Protein AF-0000000081805309 (afdb_homodimer)

Foldseek 3Di:
DDPVVVVVVVVLVVLLVVLVVCVVVVNFDFDDDDPLLVVLVVVLVVLLVVLVVVLVVLCCVLPVDVVLVVVQVVCVVVVHDRDDDFDPLLVQLVVLQVVLVVVPCLDLSSVLSPLSSVLSNQLRVLSSQLSVQLCVLANVVSVVCNVPLSVVLVVLVVVLVSLSSQLRSLVVQCVPDDDPVSNVVSVVSNVVSVVVNVVSSVVSVVSSVCSVVVVVVNVRSVVSSVVSVVVSVVSSVVSVVVSVVVSVVSVPDPRDPPPPPPPDPDD/DDPVVVVVVVVLVVLLVVLVVCVVVVNFDADDDDPLLVVLVVVLVVLLVVLVVVLVVLCCVLPVDVVLVVVQVVCVVVVHDRDDDFDPLLVQLVVLQVVLVVVPCLDLSSVLSPLSSVLSNQLRVLSSQLSVQLCVLANVVSVCCNVPLSVVLVVLVVVLVSLSSQLRSLVVQCVPDDDPVSNVVSVVSNVVSVVVNVVSSVVSVVSSVCSVVVVVVNVRSVVSSVVSVVVSVVSSVVSVVVSVVVSVVSVPDPRDPPPPPPPPPDD

Structure (mmCIF, N/CA/C/O backbone):
data_AF-0000000081805309-model_v1
#
loop_
_entity.id
_entity.type
_entity.pdbx_description
1 polymer Endophilin-B1
#
loop_
_atom_site.group_PDB
_atom_site.id
_atom_site.type_symbol
_atom_site.label_atom_id
_atom_site.label_alt_id
_atom_site.label_comp_id
_atom_site.label_asym_id
_atom_site.label_entity_id
_atom_site.label_seq_id
_atom_site.pdbx_PDB_ins_code
_atom_site.Cartn_x
_atom_site.Cartn_y
_atom_site.Cartn_z
_atom_site.occupancy
_atom_site.B_iso_or_equiv
_atom_site.auth_seq_id
_atom_site.auth_comp_id
_atom_site.auth_asym_id
_atom_site.auth_atom_id
_atom_site.pdbx_PDB_model_num
ATOM 1 N N . MET A 1 1 ? -33.781 27.094 36.531 1 40.66 1 MET A N 1
ATOM 2 C CA . MET A 1 1 ? -33.219 27.484 35.219 1 40.66 1 MET A CA 1
ATOM 3 C C . MET A 1 1 ? -33.656 28.906 34.844 1 40.66 1 MET A C 1
ATOM 5 O O . MET A 1 1 ? -34.844 29.203 34.781 1 40.66 1 MET A O 1
ATOM 9 N N . ASP A 1 2 ? -32.969 29.859 35.406 1 48.88 2 ASP A N 1
ATOM 10 C CA . ASP A 1 2 ? -33.375 31.25 35.594 1 48.88 2 ASP A CA 1
ATOM 11 C C . ASP A 1 2 ? -33.781 31.875 34.25 1 48.88 2 ASP A C 1
ATOM 13 O O . ASP A 1 2 ? -32.969 31.891 33.312 1 48.88 2 ASP A O 1
ATOM 17 N N . LEU A 1 3 ? -34.938 31.938 34.062 1 53.69 3 LEU A N 1
ATOM 18 C CA . LEU A 1 3 ? -35.656 32.5 32.906 1 53.69 3 LEU A CA 1
ATOM 19 C C . LEU A 1 3 ? -35 33.812 32.469 1 53.69 3 LEU A C 1
ATOM 21 O O . LEU A 1 3 ? -34.938 34.094 31.266 1 53.69 3 LEU A O 1
ATOM 25 N N . LYS A 1 4 ? -34.5 34.594 33.25 1 57.09 4 LYS A N 1
ATOM 26 C CA . LYS A 1 4 ? -33.844 35.875 32.906 1 57.09 4 LYS A CA 1
ATOM 27 C C . LYS A 1 4 ? -32.562 35.625 32.156 1 57.09 4 LYS A C 1
ATOM 29 O O . LYS A 1 4 ? -32.219 36.344 31.203 1 57.09 4 LYS A O 1
ATOM 34 N N . LYS A 1 5 ? -31.766 34.594 32.656 1 58.25 5 LYS A N 1
ATOM 35 C CA . LYS A 1 5 ? -30.5 34.25 32.031 1 58.25 5 LYS A CA 1
ATOM 36 C C . LYS A 1 5 ? -30.75 33.719 30.609 1 58.25 5 LYS A C 1
ATOM 38 O O . LYS A 1 5 ? -30 34.031 29.688 1 58.25 5 LYS A O 1
ATOM 43 N N . LEU A 1 6 ? -31.766 32.969 30.422 1 56.66 6 LEU A N 1
ATOM 44 C CA . LEU A 1 6 ? -32.156 32.438 29.125 1 56.66 6 LEU A CA 1
ATOM 45 C C . LEU A 1 6 ? -32.625 33.531 28.188 1 56.66 6 LEU A C 1
ATOM 47 O O . LEU A 1 6 ? -32.312 33.531 27 1 56.66 6 LEU A O 1
ATOM 51 N N . ALA A 1 7 ? -33.406 34.438 28.766 1 58.41 7 ALA A N 1
ATOM 52 C CA . ALA A 1 7 ? -33.906 35.594 27.984 1 58.41 7 ALA A CA 1
ATOM 53 C C . ALA A 1 7 ? -32.75 36.5 27.547 1 58.41 7 ALA A C 1
ATOM 55 O O . ALA A 1 7 ? -32.719 36.969 26.422 1 58.41 7 ALA A O 1
ATOM 56 N N . GLY A 1 8 ? -31.828 36.625 28.422 1 60.12 8 GLY A N 1
ATOM 57 C CA . GLY A 1 8 ? -30.641 37.406 28.094 1 60.12 8 GLY A CA 1
ATOM 58 C C . GLY A 1 8 ? -29.781 36.781 27 1 60.12 8 GLY A C 1
ATOM 59 O O . GLY A 1 8 ? -29.375 37.438 26.047 1 60.12 8 GLY A O 1
ATOM 60 N N . THR A 1 9 ? -29.609 35.5 27.156 1 68.62 9 THR A N 1
ATOM 61 C CA . THR A 1 9 ? -28.812 34.75 26.188 1 68.62 9 THR A CA 1
ATOM 62 C C . THR A 1 9 ? -29.516 34.719 24.828 1 68.62 9 THR A C 1
ATOM 64 O O . THR A 1 9 ? -28.875 34.875 23.797 1 68.62 9 THR A O 1
ATOM 67 N N . ALA A 1 10 ? -30.828 34.438 24.859 1 69.62 10 ALA A N 1
ATOM 68 C CA . ALA A 1 10 ? -31.625 34.406 23.641 1 69.62 10 ALA A CA 1
ATOM 69 C C . ALA A 1 10 ? -31.609 35.781 22.969 1 69.62 10 ALA A C 1
ATOM 71 O O . ALA A 1 10 ? -31.531 35.875 21.734 1 69.62 10 ALA A O 1
ATOM 72 N N . GLY A 1 11 ? -31.672 36.75 23.75 1 70.81 11 GLY A N 1
ATOM 73 C CA . GLY A 1 11 ? -31.609 38.094 23.219 1 70.81 11 GLY A CA 1
ATOM 74 C C . GLY A 1 11 ? -30.281 38.406 22.562 1 70.81 11 GLY A C 1
ATOM 75 O O . GLY A 1 11 ? -30.25 39.031 21.484 1 70.81 11 GLY A O 1
ATOM 76 N N . GLN A 1 12 ? -29.344 37.969 23.25 1 77.12 12 GLN A N 1
ATOM 77 C CA . GLN A 1 12 ? -28.016 38.188 22.703 1 77.12 12 GLN A CA 1
ATOM 78 C C . GLN A 1 12 ? -27.844 37.5 21.359 1 77.12 12 GLN A C 1
ATOM 80 O O . GLN A 1 12 ? -27.25 38.031 20.438 1 77.12 12 GLN A O 1
ATOM 85 N N . TYR A 1 13 ? -28.375 36.312 21.297 1 78.44 13 TYR A N 1
ATOM 86 C CA . TYR A 1 13 ? -28.312 35.531 20.047 1 78.44 13 TYR A CA 1
ATOM 87 C C . TYR A 1 13 ? -29.047 36.281 18.922 1 78.44 13 TYR A C 1
ATOM 89 O O . TYR A 1 13 ? -28.578 36.312 17.797 1 78.44 13 TYR A O 1
ATOM 97 N N . LEU A 1 14 ? -30.172 36.812 19.281 1 76.69 14 LEU A N 1
ATOM 98 C CA . LEU A 1 14 ? -30.953 37.531 18.281 1 76.69 14 LEU A CA 1
ATOM 99 C C . LEU A 1 14 ? -30.219 38.781 17.812 1 76.69 14 LEU A C 1
ATOM 101 O O . LEU A 1 14 ? -30.203 39.094 16.625 1 76.69 14 LEU A O 1
ATOM 105 N N . THR A 1 15 ? -29.688 39.438 18.734 1 79.94 15 THR A N 1
ATOM 106 C CA . THR A 1 15 ? -28.953 40.656 18.406 1 79.94 15 THR A CA 1
ATOM 107 C C . THR A 1 15 ? -27.781 40.344 17.484 1 79.94 15 THR A C 1
ATOM 109 O O . THR A 1 15 ? -27.516 41.062 16.531 1 79.94 15 THR A O 1
ATOM 112 N N . ARG A 1 16 ? -27.156 39.281 17.766 1 82 16 ARG A N 1
ATOM 113 C CA . ARG A 1 16 ? -26.031 38.844 16.953 1 82 16 ARG A CA 1
ATOM 114 C C . ARG A 1 16 ? -26.484 38.531 15.531 1 82 16 ARG A C 1
ATOM 116 O O . ARG A 1 16 ? -25.812 38.875 14.562 1 82 16 ARG A O 1
ATOM 123 N N . ALA A 1 17 ? -27.578 37.781 15.438 1 79.38 17 ALA A N 1
ATOM 124 C CA . ALA A 1 17 ? -28.109 37.375 14.141 1 79.38 17 ALA A CA 1
ATOM 125 C C . ALA A 1 17 ? -28.469 38.594 13.297 1 79.38 17 ALA A C 1
ATOM 127 O O . ALA A 1 17 ? -28.188 38.625 12.094 1 79.38 17 ALA A O 1
ATOM 128 N N . VAL A 1 18 ? -29.016 39.5 13.93 1 77.19 18 VAL A N 1
ATOM 129 C CA . VAL A 1 18 ? -29.406 40.719 13.242 1 77.19 18 VAL A CA 1
ATOM 130 C C . VAL A 1 18 ? -28.172 41.469 12.758 1 77.19 18 VAL A C 1
ATOM 132 O O . VAL A 1 18 ? -28.109 41.906 11.602 1 77.19 18 VAL A O 1
ATOM 135 N N . GLN A 1 19 ? -27.234 41.625 13.648 1 81.31 19 GLN A N 1
ATOM 136 C CA . GLN A 1 19 ? -26 42.312 13.289 1 81.31 19 GLN A CA 1
ATOM 137 C C . GLN A 1 19 ? -25.281 41.594 12.148 1 81.31 19 GLN A C 1
ATOM 139 O O . GLN A 1 19 ? -24.812 42.219 11.203 1 81.31 19 GLN A O 1
ATOM 144 N N . TYR A 1 20 ? -25.281 40.312 12.219 1 81.69 20 TYR A N 1
ATOM 145 C CA . TYR A 1 20 ? -24.625 39.5 11.203 1 81.69 20 TYR A CA 1
ATOM 146 C C . TYR A 1 20 ? -25.281 39.719 9.844 1 81.69 20 TYR A C 1
ATOM 148 O O . TYR A 1 20 ? -24.594 39.906 8.836 1 81.69 20 TYR A O 1
ATOM 156 N N . THR A 1 21 ? -26.516 39.656 9.844 1 75.44 21 THR A N 1
ATOM 157 C CA . THR A 1 21 ? -27.266 39.844 8.609 1 75.44 21 THR A CA 1
ATOM 158 C C . THR A 1 21 ? -27.047 41.25 8.055 1 75.44 21 THR A C 1
ATOM 160 O O . THR A 1 21 ? -26.875 41.406 6.844 1 75.44 21 THR A O 1
ATOM 163 N N . GLU A 1 22 ? -27.031 42.125 8.883 1 76.56 22 GLU A N 1
ATOM 164 C CA . GLU A 1 22 ? -26.844 43.531 8.438 1 76.56 22 GLU A CA 1
ATOM 165 C C . GLU A 1 22 ? -25.453 43.719 7.852 1 76.56 22 GLU A C 1
ATOM 167 O O . GLU A 1 22 ? -25.281 44.5 6.895 1 76.56 22 GLU A O 1
ATOM 172 N N . GLU A 1 23 ? -24.562 43.156 8.375 1 81.69 23 GLU A N 1
ATOM 173 C CA . GLU A 1 23 ? -23.219 43.219 7.824 1 81.69 23 GLU A CA 1
ATOM 174 C C . GLU A 1 23 ? -23.156 42.594 6.43 1 81.69 23 GLU A C 1
ATOM 176 O O . GLU A 1 23 ? -22.5 43.125 5.539 1 81.69 23 GLU A O 1
ATOM 181 N N . LYS A 1 24 ? -23.781 41.5 6.262 1 82.25 24 LYS A N 1
ATOM 182 C CA . LYS A 1 24 ? -23.766 40.781 4.988 1 82.25 24 LYS A CA 1
ATOM 183 C C . LYS A 1 24 ? -24.469 41.594 3.898 1 82.25 24 LYS A C 1
ATOM 185 O O . LYS A 1 24 ? -24.078 41.531 2.729 1 82.25 24 LYS A O 1
ATOM 190 N N . LEU A 1 25 ? -25.406 42.344 4.426 1 77.69 25 LEU A N 1
ATOM 191 C CA . LEU A 1 25 ? -26.172 43.156 3.504 1 77.69 25 LEU A CA 1
ATOM 192 C C . LEU A 1 25 ? -25.469 44.5 3.281 1 77.69 25 LEU A C 1
ATOM 194 O O . LEU A 1 25 ? -25.859 45.281 2.389 1 77.69 25 LEU A O 1
ATOM 198 N N . GLY A 1 26 ? -24.344 44.688 3.955 1 79.88 26 GLY A N 1
ATOM 199 C CA . GLY A 1 26 ? -23.594 45.938 3.816 1 79.88 26 GLY A CA 1
ATOM 200 C C . GLY A 1 26 ? -24.219 47.094 4.559 1 79.88 26 GLY A C 1
ATOM 201 O O . GLY A 1 26 ? -23.812 48.25 4.363 1 79.88 26 GLY A O 1
ATOM 202 N N . ASN A 1 27 ? -25.141 46.906 5.43 1 75.62 27 ASN A N 1
ATOM 203 C CA . ASN A 1 27 ? -25.891 47.969 6.09 1 75.62 27 ASN A CA 1
ATOM 204 C C . ASN A 1 27 ? -25.344 48.281 7.48 1 75.62 27 ASN A C 1
ATOM 206 O O . ASN A 1 27 ? -25.859 49.156 8.18 1 75.62 27 ASN A O 1
ATOM 210 N N . ALA A 1 28 ? -24.359 47.531 7.855 1 76.5 28 ALA A N 1
ATOM 211 C CA . ALA A 1 28 ? -23.812 47.75 9.188 1 76.5 28 ALA A CA 1
ATOM 212 C C . ALA A 1 28 ? -22.297 47.812 9.156 1 76.5 28 ALA A C 1
ATOM 214 O O . ALA A 1 28 ? -21.656 47.188 8.32 1 76.5 28 ALA A O 1
ATOM 215 N N . GLU A 1 29 ? -21.734 48.688 10.039 1 78.19 29 GLU A N 1
ATOM 216 C CA . GLU A 1 29 ? -20.281 48.812 10.164 1 78.19 29 GLU A CA 1
ATOM 217 C C . GLU A 1 29 ? -19.688 47.562 10.836 1 78.19 29 GLU A C 1
ATOM 219 O O . GLU A 1 29 ? -20.297 47 11.75 1 78.19 29 GLU A O 1
ATOM 224 N N . LYS A 1 30 ? -18.609 47.094 10.266 1 86.12 30 LYS A N 1
ATOM 225 C CA . LYS A 1 30 ? -17.938 45.906 10.797 1 86.12 30 LYS A CA 1
ATOM 226 C C . LYS A 1 30 ? -16.562 46.281 11.359 1 86.12 30 LYS A C 1
ATOM 228 O O . LYS A 1 30 ? -15.781 46.969 10.703 1 86.12 30 LYS A O 1
ATOM 233 N N . THR A 1 31 ? -16.438 45.969 12.656 1 86.38 31 THR A N 1
ATOM 234 C CA . THR A 1 31 ? -15.125 46.156 13.266 1 86.38 31 THR A CA 1
ATOM 235 C C . THR A 1 31 ? -14.094 45.25 12.594 1 86.38 31 THR A C 1
ATOM 237 O O . THR A 1 31 ? -14.32 44.031 12.438 1 86.38 31 THR A O 1
ATOM 240 N N . GLU A 1 32 ? -13.07 45.844 12.086 1 86.06 32 GLU A N 1
ATOM 241 C CA . GLU A 1 32 ? -12.031 45.094 11.406 1 86.06 32 GLU A CA 1
ATOM 242 C C . GLU A 1 32 ? -10.93 44.688 12.375 1 86.06 32 GLU A C 1
ATOM 244 O O . GLU A 1 32 ? -10.594 45.406 13.305 1 86.06 32 GLU A O 1
ATOM 249 N N . PHE A 1 33 ? -10.516 43.5 12.164 1 88.56 33 PHE A N 1
ATOM 250 C CA . PHE A 1 33 ? -9.375 43.031 12.938 1 88.56 33 PHE A CA 1
ATOM 251 C C . PHE A 1 33 ? -8.086 43.656 12.422 1 88.56 33 PHE A C 1
ATOM 253 O O . PHE A 1 33 ? -8.008 44.094 11.266 1 88.56 33 PHE A O 1
ATOM 260 N N . ASP A 1 34 ? -7.09 43.781 13.273 1 88.38 34 ASP A N 1
ATOM 261 C CA . ASP A 1 34 ? -5.816 44.344 12.859 1 88.38 34 ASP A CA 1
ATOM 262 C C . ASP A 1 34 ? -5.043 43.375 11.969 1 88.38 34 ASP A C 1
ATOM 264 O O . ASP A 1 34 ? -5.359 42.188 11.906 1 88.38 34 ASP A O 1
ATOM 268 N N . SER A 1 35 ? -4.07 43.969 11.266 1 92.44 35 SER A N 1
ATOM 269 C CA . SER A 1 35 ? -3.293 43.219 10.289 1 92.44 35 SER A CA 1
ATOM 270 C C . SER A 1 35 ? -2.49 42.094 10.945 1 92.44 35 SER A C 1
ATOM 272 O O . SER A 1 35 ? -2.312 41.031 10.367 1 92.44 35 SER A O 1
ATOM 274 N N . HIS A 1 36 ? -2.033 42.375 12.109 1 92.56 36 HIS A N 1
ATOM 275 C CA . HIS A 1 36 ? -1.266 41.375 12.844 1 92.56 36 HIS A CA 1
ATOM 276 C C . HIS A 1 36 ? -2.119 40.156 13.156 1 92.56 36 HIS A C 1
ATOM 278 O O . HIS A 1 36 ? -1.68 39.031 12.961 1 92.56 36 HIS A O 1
ATOM 284 N N . TYR A 1 37 ? -3.305 40.406 13.641 1 93.38 37 TYR A N 1
ATOM 285 C CA . TYR A 1 37 ? -4.238 39.312 13.922 1 93.38 37 TYR A CA 1
ATOM 286 C C . TYR A 1 37 ? -4.523 38.5 12.664 1 93.38 37 TYR A C 1
ATOM 288 O O . TYR A 1 37 ? -4.516 37.25 12.703 1 93.38 37 TYR A O 1
ATOM 296 N N . GLU A 1 38 ? -4.746 39.125 11.578 1 94.12 38 GLU A N 1
ATOM 297 C CA . GLU A 1 38 ? -5.035 38.469 10.312 1 94.12 38 GLU A CA 1
ATOM 298 C C . GLU A 1 38 ? -3.859 37.594 9.867 1 94.12 38 GLU A C 1
ATOM 300 O O . GLU A 1 38 ? -4.055 36.5 9.32 1 94.12 38 GLU A O 1
ATOM 305 N N . THR A 1 39 ? -2.723 38.094 10.047 1 93.88 39 THR A N 1
ATOM 306 C CA . THR A 1 39 ? -1.52 37.344 9.703 1 93.88 39 THR A CA 1
ATOM 307 C C . THR A 1 39 ? -1.411 36.094 10.555 1 93.88 39 THR A C 1
ATOM 309 O O . THR A 1 39 ? -1.087 35 10.039 1 93.88 39 THR A O 1
ATOM 312 N N . LEU A 1 40 ? -1.667 36.219 11.836 1 94.06 40 LEU A N 1
ATOM 313 C CA . LEU A 1 40 ? -1.62 35.062 12.742 1 94.06 40 LEU A CA 1
ATOM 314 C C . LEU A 1 40 ? -2.662 34.031 12.359 1 94.06 40 LEU A C 1
ATOM 316 O O . LEU A 1 40 ? -2.393 32.844 12.422 1 94.06 40 LEU A O 1
ATOM 320 N N . VAL A 1 41 ? -3.795 34.5 11.992 1 95.12 41 VAL A N 1
ATOM 321 C CA . VAL A 1 41 ? -4.875 33.594 11.578 1 95.12 41 VAL A CA 1
ATOM 322 C C . VAL A 1 41 ? -4.457 32.844 10.32 1 95.12 41 VAL A C 1
ATOM 324 O O . VAL A 1 41 ? -4.648 31.625 10.234 1 95.12 41 VAL A O 1
ATOM 327 N N . ALA A 1 42 ? -3.914 33.531 9.422 1 94.62 42 ALA A N 1
ATOM 328 C CA . ALA A 1 42 ? -3.457 32.906 8.188 1 94.62 42 ALA A CA 1
ATOM 329 C C . ALA A 1 42 ? -2.406 31.844 8.469 1 94.62 42 ALA A C 1
ATOM 331 O O . ALA A 1 42 ? -2.428 30.766 7.867 1 94.62 42 ALA A O 1
ATOM 332 N N . GLN A 1 43 ? -1.51 32.125 9.312 1 92.75 43 GLN A N 1
ATOM 333 C CA . GLN A 1 43 ? -0.471 31.188 9.695 1 92.75 43 GLN A CA 1
ATOM 334 C C . GLN A 1 43 ? -1.074 29.953 10.344 1 92.75 43 GLN A C 1
ATOM 336 O O . GLN A 1 43 ? -0.643 28.828 10.07 1 92.75 43 GLN A O 1
ATOM 341 N N . SER A 1 44 ? -1.971 30.188 11.18 1 95.25 44 SER A N 1
ATOM 342 C CA . SER A 1 44 ? -2.639 29.078 11.859 1 95.25 44 SER A CA 1
ATOM 343 C C . SER A 1 44 ? -3.396 28.203 10.867 1 95.25 44 SER A C 1
ATOM 345 O O . SER A 1 44 ? -3.344 26.969 10.953 1 95.25 44 SER A O 1
ATOM 347 N N . ASP A 1 45 ? -4.113 28.828 9.969 1 96.56 45 ASP A N 1
ATOM 348 C CA . ASP A 1 45 ? -4.855 28.094 8.953 1 96.56 45 ASP A CA 1
ATOM 349 C C . ASP A 1 45 ? -3.912 27.266 8.07 1 96.56 45 ASP A C 1
ATOM 351 O O . ASP A 1 45 ? -4.223 26.141 7.703 1 96.56 45 ASP A O 1
ATOM 355 N N . ASN A 1 46 ? -2.859 27.875 7.762 1 95.69 46 ASN A N 1
ATOM 356 C CA . ASN A 1 46 ? -1.842 27.172 6.984 1 95.69 46 ASN A CA 1
ATOM 357 C C . ASN A 1 46 ? -1.283 25.984 7.742 1 95.69 46 ASN A C 1
ATOM 359 O O . ASN A 1 46 ? -1.122 24.891 7.172 1 95.69 46 ASN A O 1
ATOM 363 N N . ALA A 1 47 ? -0.935 26.188 8.953 1 96 47 ALA A N 1
ATOM 364 C CA . ALA A 1 47 ? -0.418 25.109 9.781 1 96 47 ALA A CA 1
ATOM 365 C C . ALA A 1 47 ? -1.411 23.953 9.859 1 96 47 ALA A C 1
ATOM 367 O O . ALA A 1 47 ? -1.022 22.781 9.758 1 96 47 ALA A O 1
ATOM 368 N N . LYS A 1 48 ? -2.654 24.281 10.023 1 97.44 48 LYS A N 1
ATOM 369 C CA . LYS A 1 48 ? -3.691 23.266 10.07 1 97.44 48 LYS A CA 1
ATOM 370 C C . LYS A 1 48 ? -3.766 22.484 8.758 1 97.44 48 LYS A C 1
ATOM 372 O O . LYS A 1 48 ? -3.742 21.266 8.75 1 97.44 48 LYS A O 1
ATOM 377 N N . LEU A 1 49 ? -3.854 23.203 7.699 1 97.88 49 LEU A N 1
ATOM 378 C CA . LEU A 1 49 ? -3.988 22.609 6.371 1 97.88 49 LEU A CA 1
ATOM 379 C C . LEU A 1 49 ? -2.848 21.641 6.086 1 97.88 49 LEU A C 1
ATOM 381 O O . LEU A 1 49 ? -3.088 20.484 5.742 1 97.88 49 LEU A O 1
ATOM 385 N N . TRP A 1 50 ? -1.699 22.125 6.285 1 97.75 50 TRP A N 1
ATOM 386 C CA . TRP A 1 50 ? -0.546 21.328 5.875 1 97.75 50 TRP A CA 1
ATOM 387 C C . TRP A 1 50 ? -0.292 20.188 6.859 1 97.75 50 TRP A C 1
ATOM 389 O O . TRP A 1 50 ? 0.159 19.109 6.469 1 97.75 50 TRP A O 1
ATOM 399 N N . THR A 1 51 ? -0.579 20.422 8.148 1 98.19 51 THR A N 1
ATOM 400 C CA . THR A 1 51 ? -0.477 19.328 9.094 1 98.19 51 THR A CA 1
ATOM 401 C C . THR A 1 51 ? -1.431 18.203 8.711 1 98.19 51 THR A C 1
ATOM 403 O O . THR A 1 51 ? -1.06 17.016 8.75 1 98.19 51 THR A O 1
ATOM 406 N N . GLU A 1 52 ? -2.623 18.547 8.273 1 98.31 52 GLU A N 1
ATOM 407 C CA . GLU A 1 52 ? -3.598 17.547 7.824 1 98.31 52 GLU A CA 1
ATOM 408 C C . GLU A 1 52 ? -3.078 16.781 6.613 1 98.31 52 GLU A C 1
ATOM 410 O O . GLU A 1 52 ? -3.18 15.555 6.562 1 98.31 52 GLU A O 1
ATOM 415 N N . LYS A 1 53 ? -2.574 17.438 5.715 1 98.56 53 LYS A N 1
ATOM 416 C CA . LYS A 1 53 ? -2.072 16.828 4.488 1 98.56 53 LYS A CA 1
ATOM 417 C C . LYS A 1 53 ? -0.872 15.93 4.773 1 98.56 53 LYS A C 1
ATOM 419 O O . LYS A 1 53 ? -0.744 14.852 4.195 1 98.56 53 LYS A O 1
ATOM 424 N N . LEU A 1 54 ? 0.003 16.406 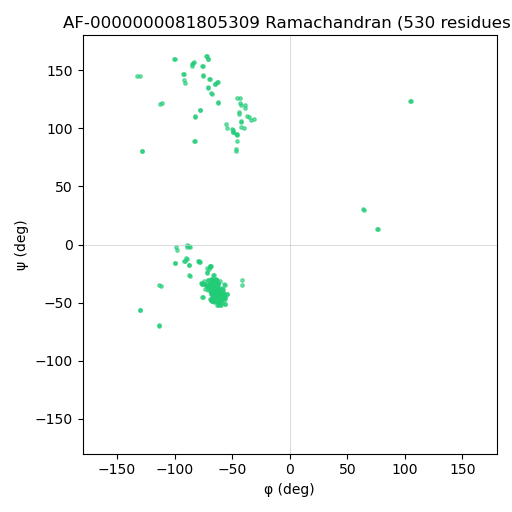5.625 1 98.69 54 LEU A N 1
ATOM 425 C CA . LEU A 1 54 ? 1.193 15.625 5.961 1 98.69 54 LEU A CA 1
ATOM 426 C C . LEU A 1 54 ? 0.817 14.328 6.672 1 98.69 54 LEU A C 1
ATOM 428 O O . LEU A 1 54 ? 1.369 13.273 6.371 1 98.69 54 LEU A O 1
ATOM 432 N N . VAL A 1 55 ? -0.105 14.445 7.594 1 98.38 55 VAL A N 1
ATOM 433 C CA . VAL A 1 55 ? -0.551 13.258 8.312 1 98.38 55 VAL A CA 1
ATOM 434 C C . VAL A 1 55 ? -1.198 12.273 7.34 1 98.38 55 VAL A C 1
ATOM 436 O O . VAL A 1 55 ? -0.887 11.078 7.355 1 98.38 55 VAL A O 1
ATOM 439 N N . ALA A 1 56 ? -2.041 12.773 6.445 1 97.69 56 ALA A N 1
ATOM 440 C CA . ALA A 1 56 ? -2.703 11.93 5.457 1 97.69 56 ALA A CA 1
ATOM 441 C C . ALA A 1 56 ? -1.69 11.305 4.5 1 97.69 56 ALA A C 1
ATOM 443 O O . ALA A 1 56 ? -1.832 10.141 4.109 1 97.69 56 ALA A O 1
ATOM 444 N N . GLY A 1 57 ? -0.755 12.055 4.105 1 98.19 57 GLY A N 1
ATOM 445 C CA . GLY A 1 57 ? 0.279 11.57 3.207 1 98.19 57 GLY A CA 1
ATOM 446 C C . GLY A 1 57 ? 1.107 10.445 3.797 1 98.19 57 GLY A C 1
ATOM 447 O O . GLY A 1 57 ? 1.337 9.422 3.141 1 98.19 57 GLY A O 1
ATOM 448 N N . VAL A 1 58 ? 1.56 10.648 5.043 1 98.5 58 VAL A N 1
ATOM 449 C CA . VAL A 1 58 ? 2.354 9.617 5.699 1 98.5 58 VAL A CA 1
ATOM 450 C C . VAL A 1 58 ? 1.505 8.367 5.906 1 98.5 58 VAL A C 1
ATOM 452 O O . VAL A 1 58 ? 1.988 7.246 5.73 1 98.5 58 VAL A O 1
ATOM 455 N N . GLN A 1 59 ? 0.284 8.586 6.234 1 97.12 59 GLN A N 1
ATOM 456 C CA . GLN A 1 59 ? -0.627 7.457 6.406 1 97.12 59 GLN A CA 1
ATOM 457 C C . GLN A 1 59 ? -0.741 6.641 5.121 1 97.12 59 GLN A C 1
ATOM 459 O O . GLN A 1 59 ? -0.724 5.41 5.16 1 97.12 59 GLN A O 1
ATOM 464 N N . ALA A 1 60 ? -0.862 7.281 3.988 1 96.88 60 ALA A N 1
ATOM 465 C CA . ALA A 1 60 ? -0.978 6.605 2.699 1 96.88 60 ALA A CA 1
ATOM 466 C C . ALA A 1 60 ? 0.289 5.82 2.375 1 96.88 60 ALA A C 1
ATOM 468 O O . ALA A 1 60 ? 0.231 4.785 1.702 1 96.88 60 ALA A O 1
ATOM 469 N N . VAL A 1 61 ? 1.4 6.328 2.865 1 97.69 61 VAL A N 1
ATOM 470 C CA . VAL A 1 61 ? 2.678 5.672 2.598 1 97.69 61 VAL A CA 1
ATOM 471 C C . VAL A 1 61 ? 2.803 4.414 3.453 1 97.69 61 VAL A C 1
ATOM 473 O O . VAL A 1 61 ? 3.164 3.348 2.949 1 97.69 61 VAL A O 1
ATOM 476 N N . VAL A 1 62 ? 2.451 4.555 4.754 1 96.56 62 VAL A N 1
ATOM 477 C CA . VAL A 1 62 ? 2.742 3.463 5.68 1 96.56 62 VAL A CA 1
ATOM 478 C C . VAL A 1 62 ? 1.599 2.451 5.66 1 96.56 62 VAL A C 1
ATOM 480 O O . VAL A 1 62 ? 1.799 1.272 5.965 1 96.56 62 VAL A O 1
ATOM 483 N N . ILE A 1 63 ? 0.415 2.869 5.34 1 95.25 63 ILE A N 1
ATOM 484 C CA . ILE A 1 63 ? -0.751 2.006 5.191 1 95.25 63 ILE A CA 1
ATOM 485 C C . ILE A 1 63 ? -1.417 2.268 3.844 1 95.25 63 ILE A C 1
ATOM 487 O O . ILE A 1 63 ? -2.465 2.914 3.775 1 95.25 63 ILE A O 1
ATOM 491 N N . PRO A 1 64 ? -0.877 1.708 2.859 1 94.56 64 PRO A N 1
ATOM 492 C CA . PRO A 1 64 ? -1.319 2.055 1.506 1 94.56 64 PRO A CA 1
ATOM 493 C C . PRO A 1 64 ? -2.707 1.51 1.182 1 94.56 64 PRO A C 1
ATOM 495 O O . PRO A 1 64 ? -3.389 2.031 0.294 1 94.56 64 PRO A O 1
ATOM 498 N N . ASN A 1 65 ? -3.172 0.483 1.799 1 93 65 ASN A N 1
ATOM 499 C CA . ASN A 1 65 ? -4.5 -0.082 1.577 1 93 65 ASN A CA 1
ATOM 500 C C . ASN A 1 65 ? -5.582 0.74 2.27 1 93 65 ASN A C 1
ATOM 502 O O . ASN A 1 65 ? -5.629 0.802 3.5 1 93 65 ASN A O 1
ATOM 506 N N . PRO A 1 66 ? -6.449 1.313 1.522 1 92.5 66 PRO A N 1
ATOM 507 C CA . PRO A 1 66 ? -7.492 2.148 2.125 1 92.5 66 PRO A CA 1
ATOM 508 C C . PRO A 1 66 ? -8.414 1.363 3.059 1 92.5 66 PRO A C 1
ATOM 510 O O . PRO A 1 66 ? -8.906 1.912 4.043 1 92.5 66 PRO A O 1
ATOM 513 N N . GLY A 1 67 ? -8.633 0.132 2.715 1 90.38 67 GLY A N 1
ATOM 514 C CA . GLY A 1 67 ? -9.43 -0.704 3.604 1 90.38 67 GLY A CA 1
ATOM 515 C C . GLY A 1 67 ? -8.82 -0.845 4.988 1 90.38 67 GLY A C 1
ATOM 516 O O . GLY A 1 67 ? -9.531 -0.768 5.992 1 90.38 67 GLY A O 1
ATOM 517 N N . ASN A 1 68 ? -7.566 -1.004 5.012 1 91.88 68 ASN A N 1
ATOM 518 C CA . ASN A 1 68 ? -6.867 -1.109 6.289 1 91.88 68 ASN A CA 1
ATOM 519 C C . ASN A 1 68 ? -6.918 0.203 7.066 1 91.88 68 ASN A C 1
ATOM 521 O O . ASN A 1 68 ? -7.012 0.197 8.297 1 91.88 68 ASN A O 1
ATOM 525 N N . ARG A 1 69 ? -6.887 1.316 6.363 1 91.5 69 ARG A N 1
ATOM 526 C CA . ARG A 1 69 ? -6.941 2.621 7.016 1 91.5 69 ARG A CA 1
ATOM 527 C C . ARG A 1 69 ? -8.289 2.844 7.688 1 91.5 69 ARG A C 1
ATOM 529 O O . ARG A 1 69 ? -8.359 3.373 8.797 1 91.5 69 ARG A O 1
ATOM 536 N N . VAL A 1 70 ? -9.305 2.428 6.969 1 90.88 70 VAL A N 1
ATOM 537 C CA . VAL A 1 70 ? -10.656 2.557 7.504 1 90.88 70 VAL A CA 1
ATOM 538 C C . VAL A 1 70 ? -10.812 1.661 8.734 1 90.88 70 VAL A C 1
ATOM 540 O O . VAL A 1 70 ? -11.375 2.082 9.75 1 90.88 70 VAL A O 1
ATOM 543 N N . GLU A 1 71 ? -10.359 0.486 8.586 1 90.62 71 GLU A N 1
ATOM 544 C CA . GLU A 1 71 ? -10.398 -0.441 9.719 1 90.62 71 GLU A CA 1
ATOM 545 C C . GLU A 1 71 ? -9.672 0.136 10.93 1 90.62 71 GLU A C 1
ATOM 547 O O . GLU A 1 71 ? -10.195 0.1 12.047 1 90.62 71 GLU A O 1
ATOM 552 N N . ASP A 1 72 ? -8.492 0.657 10.703 1 89.88 72 ASP A N 1
ATOM 553 C CA . ASP A 1 72 ? -7.703 1.248 11.781 1 89.88 72 ASP A CA 1
ATOM 554 C C . ASP A 1 72 ? -8.445 2.412 12.438 1 89.88 72 ASP A C 1
ATOM 556 O O . ASP A 1 72 ? -8.406 2.57 13.656 1 89.88 72 ASP A O 1
ATOM 560 N N . MET A 1 73 ? -9.047 3.168 11.586 1 88.12 73 MET A N 1
ATOM 561 C CA . MET A 1 73 ? -9.82 4.305 12.094 1 88.12 73 MET A CA 1
ATOM 562 C C . MET A 1 73 ? -10.953 3.836 12.992 1 88.12 73 MET A C 1
ATOM 564 O O . MET A 1 73 ? -11.211 4.441 14.031 1 88.12 73 MET A O 1
ATOM 568 N N . LEU A 1 74 ? -11.617 2.734 12.609 1 89.56 74 LEU A N 1
ATOM 569 C CA . LEU A 1 74 ? -12.703 2.168 13.398 1 89.56 74 LEU A CA 1
ATOM 570 C C . LEU A 1 74 ? -12.195 1.659 14.742 1 89.56 74 LEU A C 1
ATOM 572 O O . LEU A 1 74 ? -12.836 1.88 15.773 1 89.56 74 LEU A O 1
ATOM 576 N N . PHE A 1 75 ? -11.094 1.057 14.719 1 88.31 75 PHE A N 1
ATOM 577 C CA . PHE A 1 75 ? -10.508 0.544 15.953 1 88.31 75 PHE A CA 1
ATOM 578 C C . PHE A 1 75 ? -10.117 1.686 16.875 1 88.31 75 PHE A C 1
ATOM 580 O O . PHE A 1 75 ? -10.297 1.594 18.094 1 88.31 75 PHE A O 1
ATOM 587 N N . GLU A 1 76 ? -9.547 2.727 16.344 1 84.56 76 GLU A N 1
ATOM 588 C CA . GLU A 1 76 ? -9.172 3.898 17.125 1 84.56 76 GLU A CA 1
ATOM 589 C C . GLU A 1 76 ? -10.383 4.539 17.781 1 84.56 76 GLU A C 1
ATOM 591 O O . GLU A 1 76 ? -10.336 4.934 18.953 1 84.56 76 GLU A O 1
ATOM 596 N N . LYS A 1 77 ? -11.43 4.59 17.078 1 86.06 77 LYS A N 1
ATOM 597 C CA . LYS A 1 77 ? -12.664 5.188 17.609 1 86.06 77 LYS A CA 1
ATOM 598 C C . LYS A 1 77 ? -13.242 4.352 18.734 1 86.06 77 LYS A C 1
ATOM 600 O O . LYS A 1 77 ? -13.844 4.891 19.672 1 86.06 77 LYS A O 1
ATOM 605 N N . LEU A 1 78 ? -13 3.061 18.656 1 89.38 78 LEU A N 1
ATOM 606 C CA . LEU A 1 78 ? -13.492 2.141 19.672 1 89.38 78 LEU A CA 1
ATOM 607 C C . LEU A 1 78 ? -12.492 1.994 20.812 1 89.38 78 LEU A C 1
ATOM 609 O O . LEU A 1 78 ? -12.688 1.184 21.719 1 89.38 78 LEU A O 1
ATOM 613 N N . GLU A 1 79 ? -11.312 2.693 20.688 1 85.94 79 GLU A N 1
ATOM 614 C CA . GLU A 1 79 ? -10.242 2.674 21.688 1 85.94 79 GLU A CA 1
ATOM 615 C C . GLU A 1 79 ? -9.641 1.276 21.828 1 85.94 79 GLU A C 1
ATOM 617 O O . GLU A 1 79 ? -9.359 0.823 22.938 1 85.94 79 GLU A O 1
ATOM 622 N N . LYS A 1 80 ? -9.703 0.665 20.812 1 84.44 80 LYS A N 1
ATOM 623 C CA . LYS A 1 80 ? -9.047 -0.638 20.766 1 84.44 80 LYS A CA 1
ATOM 624 C C . LYS A 1 80 ? -7.688 -0.542 20.062 1 84.44 80 LYS A C 1
ATOM 626 O O . LYS A 1 80 ? -7.441 0.396 19.312 1 84.44 80 LYS A O 1
ATOM 631 N N . ARG A 1 81 ? -6.93 -1.56 20.391 1 82.38 81 ARG A N 1
ATOM 632 C CA . ARG A 1 81 ? -5.613 -1.586 19.75 1 82.38 81 ARG A CA 1
ATOM 633 C C . ARG A 1 81 ? -5.723 -2.023 18.297 1 82.38 81 ARG A C 1
ATOM 635 O O . ARG A 1 81 ? -6.492 -2.926 17.969 1 82.38 81 ARG A O 1
ATOM 642 N N . ARG A 1 82 ? -4.867 -1.444 17.469 1 82.62 82 ARG A N 1
ATOM 643 C CA . ARG A 1 82 ? -4.82 -1.815 16.047 1 82.62 82 ARG A CA 1
ATOM 644 C C . ARG A 1 82 ? -4.422 -3.277 15.883 1 82.62 82 ARG A C 1
ATOM 646 O O . ARG A 1 82 ? -3.553 -3.777 16.609 1 82.62 82 ARG A O 1
ATOM 653 N N . PRO A 1 83 ? -5.055 -3.857 15.008 1 82.69 83 PRO A N 1
ATOM 654 C CA . PRO A 1 83 ? -4.668 -5.25 14.773 1 82.69 83 PRO A CA 1
ATOM 655 C C . PRO A 1 83 ? -3.244 -5.387 14.242 1 82.69 83 PRO A C 1
ATOM 657 O O . PRO A 1 83 ? -2.775 -4.527 13.492 1 82.69 83 PRO A O 1
ATOM 660 N N . ASN A 1 84 ? -2.604 -6.359 14.789 1 84.69 84 ASN A N 1
ATOM 661 C CA . ASN A 1 84 ? -1.269 -6.664 14.281 1 84.69 84 ASN A CA 1
ATOM 662 C C . ASN A 1 84 ? -1.327 -7.539 13.031 1 84.69 84 ASN A C 1
ATOM 664 O O . ASN A 1 84 ? -1.164 -8.758 13.117 1 84.69 84 ASN A O 1
ATOM 668 N N . ARG A 1 85 ? -1.41 -6.945 11.891 1 90 85 ARG A N 1
ATOM 669 C CA . ARG A 1 85 ? -1.541 -7.66 10.625 1 90 85 ARG A CA 1
ATOM 670 C C . ARG A 1 85 ? -0.174 -7.918 10 1 90 85 ARG A C 1
ATOM 672 O O . ARG A 1 85 ? 0.729 -7.086 10.109 1 90 85 ARG A O 1
ATOM 679 N N . LEU A 1 86 ? -0.126 -9.031 9.352 1 93.25 86 LEU A N 1
ATOM 680 C CA . LEU A 1 86 ? 1.089 -9.32 8.594 1 93.25 86 LEU A CA 1
ATOM 681 C C . LEU A 1 86 ? 1.213 -8.391 7.391 1 93.25 86 LEU A C 1
ATOM 683 O O . LEU A 1 86 ? 0.211 -8.055 6.754 1 93.25 86 LEU A O 1
ATOM 687 N N . SER A 1 87 ? 2.373 -7.984 7.105 1 95.12 87 SER A N 1
ATOM 688 C CA . SER A 1 87 ? 2.621 -7.199 5.898 1 95.12 87 SER A CA 1
ATOM 689 C C . SER A 1 87 ? 2.496 -8.062 4.645 1 95.12 87 SER A C 1
ATOM 691 O O . SER A 1 87 ? 2.535 -9.289 4.727 1 95.12 87 SER A O 1
ATOM 693 N N . ASN A 1 88 ? 2.281 -7.406 3.516 1 96.69 88 ASN A N 1
ATOM 694 C CA . ASN A 1 88 ? 2.252 -8.125 2.248 1 96.69 88 ASN A CA 1
ATOM 695 C C . ASN A 1 88 ? 3.543 -8.906 2.014 1 96.69 88 ASN A C 1
ATOM 697 O O . ASN A 1 88 ? 3.52 -10.008 1.464 1 96.69 88 ASN A O 1
ATOM 701 N N . LEU A 1 89 ? 4.633 -8.352 2.463 1 98.38 89 LEU A N 1
ATOM 702 C CA . LEU A 1 89 ? 5.934 -8.992 2.32 1 98.38 89 LEU A CA 1
ATOM 703 C C . LEU A 1 89 ? 5.992 -10.281 3.135 1 98.38 89 LEU A C 1
ATOM 705 O O . LEU A 1 89 ? 6.52 -11.297 2.668 1 98.38 89 LEU A O 1
ATOM 709 N N . GLU A 1 90 ? 5.438 -10.203 4.312 1 98 90 GLU A N 1
ATOM 710 C CA . GLU A 1 90 ? 5.422 -11.391 5.164 1 98 90 GLU A CA 1
ATOM 711 C C . GLU A 1 90 ? 4.547 -12.484 4.562 1 98 90 GLU A C 1
ATOM 713 O O . GLU A 1 90 ? 4.918 -13.664 4.582 1 98 90 GLU A O 1
ATOM 718 N N . HIS A 1 91 ? 3.422 -12.133 4.02 1 97.88 91 HIS A N 1
ATOM 719 C CA . HIS A 1 91 ? 2.564 -13.102 3.346 1 97.88 91 HIS A CA 1
ATOM 720 C C . HIS A 1 91 ? 3.275 -13.734 2.152 1 97.88 91 HIS A C 1
ATOM 722 O O . HIS A 1 91 ? 3.221 -14.953 1.964 1 97.88 91 HIS A O 1
ATOM 728 N N . LEU A 1 92 ? 3.895 -12.906 1.41 1 98.56 92 LEU A N 1
ATOM 729 C CA . LEU A 1 92 ? 4.652 -13.398 0.267 1 98.56 92 LEU A CA 1
ATOM 730 C C . LEU A 1 92 ? 5.742 -14.367 0.713 1 98.56 92 LEU A C 1
ATOM 732 O O . LEU A 1 92 ? 5.918 -15.43 0.109 1 98.56 92 LEU A O 1
ATOM 736 N N . GLY A 1 93 ? 6.426 -13.945 1.766 1 98.75 93 GLY A N 1
ATOM 737 C CA . GLY A 1 93 ? 7.457 -14.82 2.297 1 98.75 93 GLY A CA 1
ATOM 738 C C . GLY A 1 93 ? 6.922 -16.188 2.715 1 98.75 93 GLY A C 1
ATOM 739 O O . GLY A 1 93 ? 7.531 -17.219 2.42 1 98.75 93 GLY A O 1
ATOM 740 N N . LEU A 1 94 ? 5.785 -16.219 3.344 1 98.44 94 LEU A N 1
ATOM 741 C CA . LEU A 1 94 ? 5.156 -17.469 3.762 1 98.44 94 LEU A CA 1
ATOM 742 C C . LEU A 1 94 ? 4.828 -18.328 2.557 1 98.44 94 LEU A C 1
ATOM 744 O O . LEU A 1 94 ? 5.102 -19.531 2.561 1 98.44 94 LEU A O 1
ATOM 748 N N . ASP A 1 95 ? 4.277 -17.703 1.551 1 98.62 95 ASP A N 1
ATOM 749 C CA . ASP A 1 95 ? 3.943 -18.438 0.332 1 98.62 95 ASP A CA 1
ATOM 750 C C . ASP A 1 95 ? 5.199 -18.984 -0.341 1 98.62 95 ASP A C 1
ATOM 752 O O . ASP A 1 95 ? 5.199 -20.125 -0.836 1 98.62 95 ASP A O 1
ATOM 756 N N . MET A 1 96 ? 6.262 -18.25 -0.352 1 98.75 96 MET A N 1
ATOM 757 C CA . MET A 1 96 ? 7.504 -18.672 -0.987 1 98.75 96 MET A CA 1
ATOM 758 C C . MET A 1 96 ? 8.117 -19.859 -0.249 1 98.75 96 MET A C 1
ATOM 760 O O . MET A 1 96 ? 8.594 -20.812 -0.875 1 98.75 96 MET A O 1
ATOM 764 N N . VAL A 1 97 ? 8.062 -19.797 1.046 1 98.62 97 VAL A N 1
ATOM 765 C CA . VAL A 1 97 ? 8.609 -20.891 1.843 1 98.62 97 VAL A CA 1
ATOM 766 C C . VAL A 1 97 ? 7.809 -22.172 1.597 1 98.62 97 VAL A C 1
ATOM 768 O O . VAL A 1 97 ? 8.383 -23.234 1.383 1 98.62 97 VAL A O 1
ATOM 771 N N . GLN A 1 98 ? 6.504 -22 1.562 1 98.44 98 GLN A N 1
ATOM 772 C CA . GLN A 1 98 ? 5.664 -23.172 1.299 1 98.44 98 GLN A CA 1
ATOM 773 C C . GLN A 1 98 ? 5.879 -23.688 -0.12 1 98.44 98 GLN A C 1
ATOM 775 O O . GLN A 1 98 ? 6 -24.906 -0.33 1 98.44 98 GLN A O 1
ATOM 780 N N . ALA A 1 99 ? 5.934 -22.828 -1.028 1 98.19 99 ALA A N 1
ATOM 781 C CA . ALA A 1 99 ? 6.199 -23.203 -2.414 1 98.19 99 ALA A CA 1
ATOM 782 C C . ALA A 1 99 ? 7.539 -23.922 -2.539 1 98.19 99 ALA A C 1
ATOM 784 O O . ALA A 1 99 ? 7.637 -24.953 -3.215 1 98.19 99 ALA A O 1
ATOM 785 N N . GLY A 1 100 ? 8.547 -23.359 -1.886 1 97.75 100 GLY A N 1
ATOM 786 C CA . GLY A 1 100 ? 9.859 -23.984 -1.923 1 97.75 100 GLY A CA 1
ATOM 787 C C . GLY A 1 100 ? 9.859 -25.406 -1.396 1 97.75 100 GLY A C 1
ATOM 788 O O . GLY A 1 100 ? 10.531 -26.281 -1.95 1 97.75 100 GLY A O 1
ATOM 789 N N . THR A 1 101 ? 9.094 -25.625 -0.382 1 97.25 101 THR A N 1
ATOM 790 C CA . THR A 1 101 ? 8.961 -26.953 0.192 1 97.25 101 THR A CA 1
ATOM 791 C C . THR A 1 101 ? 8.266 -27.906 -0.784 1 97.25 101 THR A C 1
ATOM 793 O O . THR A 1 101 ? 8.695 -29.047 -0.963 1 97.25 101 THR A O 1
ATOM 796 N N . GLU A 1 102 ? 7.309 -27.391 -1.466 1 95.44 102 GLU A N 1
ATOM 797 C CA . GLU A 1 102 ? 6.52 -28.203 -2.393 1 95.44 102 GLU A CA 1
ATOM 798 C C . GLU A 1 102 ? 7.309 -28.516 -3.662 1 95.44 102 GLU A C 1
ATOM 800 O O . GLU A 1 102 ? 7.176 -29.594 -4.234 1 95.44 102 GLU A O 1
ATOM 805 N N . PHE A 1 103 ? 8.156 -27.609 -4.113 1 94.5 103 PHE A N 1
ATOM 806 C CA . PHE A 1 103 ? 8.977 -27.828 -5.297 1 94.5 103 PHE A CA 1
ATOM 807 C C . PHE A 1 103 ? 10.18 -28.703 -4.969 1 94.5 103 PHE A C 1
ATOM 809 O O . PHE A 1 103 ? 10.805 -29.266 -5.867 1 94.5 103 PHE A O 1
ATOM 816 N N . GLY A 1 104 ? 10.461 -28.875 -3.684 1 92.94 104 GLY A N 1
ATOM 817 C CA . GLY A 1 104 ? 11.578 -29.688 -3.238 1 92.94 104 GLY A CA 1
ATOM 818 C C . GLY A 1 104 ? 12.75 -28.875 -2.742 1 92.94 104 GLY A C 1
ATOM 819 O O . GLY A 1 104 ? 13.344 -28.094 -3.5 1 92.94 104 GLY A O 1
ATOM 820 N N . THR A 1 105 ? 13.195 -29.062 -1.552 1 92.56 105 THR A N 1
ATOM 821 C CA . THR A 1 105 ? 14.258 -28.297 -0.912 1 92.56 105 THR A CA 1
ATOM 822 C C . THR A 1 105 ? 15.609 -28.578 -1.57 1 92.56 105 THR A C 1
ATOM 824 O O . THR A 1 105 ? 16.547 -27.781 -1.44 1 92.56 105 THR A O 1
ATOM 827 N N . GLY A 1 106 ? 15.641 -29.672 -2.27 1 91.56 106 GLY A N 1
ATOM 828 C CA . GLY A 1 106 ? 16.875 -30.078 -2.926 1 91.56 106 GLY A CA 1
ATOM 829 C C . GLY A 1 106 ? 17.016 -29.516 -4.332 1 91.56 106 GLY A C 1
ATOM 830 O O . GLY A 1 106 ? 18.062 -29.641 -4.953 1 91.56 106 GLY A O 1
ATOM 831 N N . THR A 1 107 ? 15.922 -28.969 -4.879 1 92.44 107 THR A N 1
ATOM 832 C CA . THR A 1 107 ? 15.969 -28.391 -6.219 1 92.44 107 THR A CA 1
ATOM 833 C C . THR A 1 107 ? 16.5 -26.969 -6.168 1 92.44 107 THR A C 1
ATOM 835 O O . THR A 1 107 ? 16.406 -26.297 -5.133 1 92.44 107 THR A O 1
ATOM 838 N N . ALA A 1 108 ? 17.047 -26.469 -7.27 1 93.88 108 ALA A N 1
ATOM 839 C CA . ALA A 1 108 ? 17.562 -25.109 -7.336 1 93.88 108 ALA A CA 1
ATOM 840 C C . ALA A 1 108 ? 16.453 -24.078 -7.102 1 93.88 108 ALA A C 1
ATOM 842 O O . ALA A 1 108 ? 16.625 -23.125 -6.34 1 93.88 108 ALA A O 1
ATOM 843 N N . TYR A 1 109 ? 15.328 -24.328 -7.75 1 95.81 109 TYR A N 1
ATOM 844 C CA . TYR A 1 109 ? 14.211 -23.406 -7.625 1 95.81 109 TYR A CA 1
ATOM 845 C C . TYR A 1 109 ? 13.633 -23.422 -6.215 1 95.81 109 TYR A C 1
ATOM 847 O O . TYR A 1 109 ? 13.422 -22.375 -5.605 1 95.81 109 TYR A O 1
ATOM 855 N N . GLY A 1 110 ? 13.391 -24.594 -5.703 1 96.88 110 GLY A N 1
ATOM 856 C CA . GLY A 1 110 ? 12.852 -24.734 -4.359 1 96.88 110 GLY A CA 1
ATOM 857 C C . GLY A 1 110 ? 13.75 -24.125 -3.295 1 96.88 110 GLY A C 1
ATOM 858 O O . GLY A 1 110 ? 13.281 -23.406 -2.418 1 96.88 110 GLY A O 1
ATOM 859 N N . SER A 1 111 ? 15.016 -24.375 -3.379 1 97 111 SER A N 1
ATOM 860 C CA . SER A 1 111 ? 15.969 -23.844 -2.41 1 97 111 SER A CA 1
ATOM 861 C C . SER A 1 111 ? 16.047 -22.328 -2.479 1 97 111 SER A C 1
ATOM 863 O O . SER A 1 111 ? 16.156 -21.656 -1.449 1 97 111 SER A O 1
ATOM 865 N N . ALA A 1 112 ? 15.977 -21.797 -3.684 1 97.94 112 ALA A N 1
ATOM 866 C CA . ALA A 1 112 ? 15.977 -20.344 -3.852 1 97.94 112 ALA A CA 1
ATOM 867 C C . ALA A 1 112 ? 14.742 -19.719 -3.219 1 97.94 112 ALA A C 1
ATOM 869 O O . ALA A 1 112 ? 14.836 -18.703 -2.523 1 97.94 112 ALA A O 1
ATOM 870 N N . LEU A 1 113 ? 13.641 -20.359 -3.426 1 98.44 113 LEU A N 1
ATOM 871 C CA . LEU A 1 113 ? 12.391 -19.859 -2.871 1 98.44 113 LEU A CA 1
ATOM 872 C C . LEU A 1 113 ? 12.438 -19.828 -1.348 1 98.44 113 LEU A C 1
ATOM 874 O O . LEU A 1 113 ? 11.945 -18.891 -0.724 1 98.44 113 LEU A O 1
ATOM 878 N N . LEU A 1 114 ? 13.031 -20.797 -0.767 1 98.31 114 LEU A N 1
ATOM 879 C CA . LEU A 1 114 ? 13.156 -20.844 0.685 1 98.31 114 LEU A CA 1
ATOM 880 C C . LEU A 1 114 ? 13.992 -19.672 1.199 1 98.31 114 LEU A C 1
ATOM 882 O O . LEU A 1 114 ? 13.609 -19 2.16 1 98.31 114 LEU A O 1
ATOM 886 N N . LYS A 1 115 ? 15.062 -19.391 0.533 1 98.38 115 LYS A N 1
ATOM 887 C CA . LYS A 1 115 ? 15.953 -18.312 0.941 1 98.38 115 LYS A CA 1
ATOM 888 C C . LYS A 1 115 ? 15.289 -16.953 0.746 1 98.38 115 LYS A C 1
ATOM 890 O O . LYS A 1 115 ? 15.328 -16.094 1.637 1 98.38 115 LYS A O 1
ATOM 895 N N . VAL A 1 116 ? 14.719 -16.797 -0.411 1 98.81 116 VAL A N 1
ATOM 896 C CA . VAL A 1 116 ? 14.055 -15.531 -0.715 1 98.81 116 VAL A CA 1
ATOM 897 C C . VAL A 1 116 ? 12.883 -15.32 0.236 1 98.81 116 VAL A C 1
ATOM 899 O O . VAL A 1 116 ? 12.664 -14.211 0.729 1 98.81 116 VAL A O 1
ATOM 902 N N . GLY A 1 117 ? 12.133 -16.406 0.437 1 98.81 117 GLY A N 1
ATOM 903 C CA . GLY A 1 117 ? 11.008 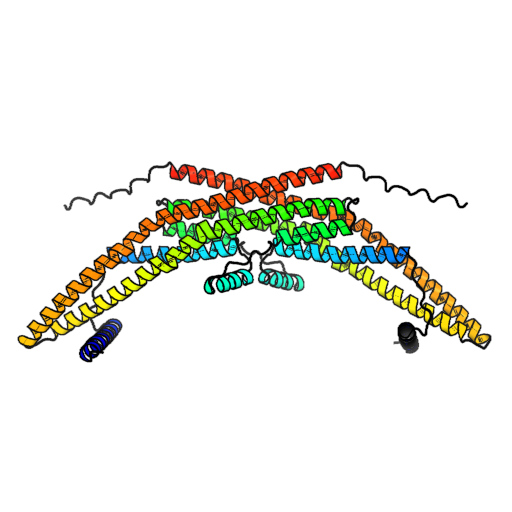-16.312 1.356 1 98.81 117 GLY A CA 1
ATOM 904 C C . GLY A 1 117 ? 11.414 -15.867 2.748 1 98.81 117 GLY A C 1
ATOM 905 O O . GLY A 1 117 ? 10.734 -15.039 3.361 1 98.81 117 GLY A O 1
ATOM 906 N N . GLY A 1 118 ? 12.453 -16.406 3.271 1 98.62 118 GLY A N 1
ATOM 907 C CA . GLY A 1 118 ? 12.969 -15.977 4.562 1 98.62 118 GLY A CA 1
ATOM 908 C C . GLY A 1 118 ? 13.344 -14.508 4.59 1 98.62 118 GLY A C 1
ATOM 909 O O . GLY A 1 118 ? 13.047 -13.805 5.555 1 98.62 118 GLY A O 1
ATOM 910 N N . ALA A 1 119 ? 13.977 -14.078 3.586 1 98.81 119 ALA A N 1
ATOM 911 C CA . ALA A 1 119 ? 14.383 -12.672 3.486 1 98.81 119 ALA A CA 1
ATOM 912 C C . ALA A 1 119 ? 13.164 -11.758 3.416 1 98.81 119 ALA A C 1
ATOM 914 O O . ALA A 1 119 ? 13.133 -10.703 4.055 1 98.81 119 ALA A O 1
ATOM 915 N N . GLU A 1 120 ? 12.148 -12.227 2.613 1 98.81 120 GLU A N 1
ATOM 916 C CA . GLU A 1 120 ? 10.93 -11.438 2.51 1 98.81 120 GLU A CA 1
ATOM 917 C C . GLU A 1 120 ? 10.242 -11.305 3.865 1 98.81 120 GLU A C 1
ATOM 919 O O . GLU A 1 120 ? 9.672 -10.258 4.18 1 98.81 120 GLU A O 1
ATOM 924 N N . GLN A 1 121 ? 10.273 -12.328 4.633 1 98.62 121 GLN A N 1
ATOM 925 C CA . GLN A 1 121 ? 9.68 -12.281 5.969 1 98.62 121 GLN A CA 1
ATOM 926 C C . GLN A 1 121 ? 10.414 -11.281 6.859 1 98.62 121 GLN A C 1
ATOM 928 O O . GLN A 1 121 ? 9.789 -10.508 7.586 1 98.62 121 GLN A O 1
ATOM 933 N N . ARG A 1 122 ? 11.688 -11.25 6.789 1 98.75 122 ARG A N 1
ATOM 934 C CA . ARG A 1 122 ? 12.484 -10.305 7.566 1 98.75 122 ARG A CA 1
ATOM 935 C C . ARG A 1 122 ? 12.227 -8.875 7.105 1 98.75 122 ARG A C 1
ATOM 937 O O . ARG A 1 122 ? 12.133 -7.957 7.926 1 98.75 122 ARG A O 1
ATOM 944 N N . LEU A 1 123 ? 12.148 -8.711 5.812 1 98.75 123 LEU A N 1
ATOM 945 C CA . LEU A 1 123 ? 11.828 -7.402 5.266 1 98.75 123 LEU A CA 1
ATOM 946 C C . LEU A 1 123 ? 10.469 -6.918 5.773 1 98.75 123 LEU A C 1
ATOM 948 O O . LEU A 1 123 ? 10.32 -5.75 6.141 1 98.75 123 LEU A O 1
ATOM 952 N N . GLY A 1 124 ? 9.516 -7.879 5.742 1 98.5 124 GLY A N 1
ATOM 953 C CA . GLY A 1 124 ? 8.18 -7.543 6.211 1 98.5 124 GLY A CA 1
ATOM 954 C C . GLY A 1 124 ? 8.141 -7.137 7.672 1 98.5 124 GLY A C 1
ATOM 955 O O . GLY A 1 124 ? 7.414 -6.215 8.047 1 98.5 124 GLY A O 1
ATOM 956 N N . LEU A 1 125 ? 8.867 -7.805 8.484 1 97.88 125 LEU A N 1
ATOM 957 C CA . LEU A 1 125 ? 8.953 -7.473 9.898 1 97.88 125 LEU A CA 1
ATOM 958 C C . LEU A 1 125 ? 9.555 -6.082 10.094 1 97.88 125 LEU A C 1
ATOM 960 O O . LEU A 1 125 ? 9.055 -5.297 10.906 1 97.88 125 LEU A O 1
ATOM 964 N N . ALA A 1 126 ? 10.633 -5.773 9.383 1 98.38 126 ALA A N 1
ATOM 965 C CA . ALA A 1 126 ? 11.25 -4.453 9.438 1 98.38 126 ALA A CA 1
ATOM 966 C C . ALA A 1 126 ? 10.266 -3.369 9.008 1 98.38 126 ALA A C 1
ATOM 968 O O . ALA A 1 126 ? 10.227 -2.283 9.586 1 98.38 126 ALA A O 1
ATOM 969 N N . GLU A 1 127 ? 9.508 -3.686 8 1 97.69 127 GLU A N 1
ATOM 970 C CA . GLU A 1 127 ? 8.5 -2.748 7.52 1 97.69 127 GLU A CA 1
ATOM 971 C C . GLU A 1 127 ? 7.445 -2.473 8.586 1 97.69 127 GLU A C 1
ATOM 973 O O . GLU A 1 127 ? 7.027 -1.327 8.781 1 97.69 127 GLU A O 1
ATOM 978 N N . ARG A 1 128 ? 7.027 -3.492 9.281 1 96.62 128 ARG A N 1
ATOM 979 C CA . ARG A 1 128 ? 6.039 -3.328 10.336 1 96.62 128 ARG A CA 1
ATOM 980 C C . ARG A 1 128 ? 6.574 -2.432 11.453 1 96.62 128 ARG A C 1
ATOM 982 O O . ARG A 1 128 ? 5.836 -1.612 12.008 1 96.62 128 ARG A O 1
ATOM 989 N N . ASP A 1 129 ? 7.77 -2.598 11.75 1 97.06 129 ASP A N 1
ATOM 990 C CA . ASP A 1 129 ? 8.398 -1.738 12.75 1 97.06 129 ASP A CA 1
ATOM 991 C C . ASP A 1 129 ? 8.398 -0.28 12.297 1 97.06 129 ASP A C 1
ATOM 993 O O . ASP A 1 129 ? 8.109 0.621 13.086 1 97.06 129 ASP A O 1
ATOM 997 N N . PHE A 1 130 ? 8.781 -0.105 11.086 1 98 130 PHE A N 1
ATOM 998 C CA . PHE A 1 130 ? 8.773 1.234 10.508 1 98 130 PHE A CA 1
ATOM 999 C C . PHE A 1 130 ? 7.379 1.85 10.602 1 98 130 PHE A C 1
ATOM 1001 O O . PHE A 1 130 ? 7.234 3.018 10.969 1 98 130 PHE A O 1
ATOM 1008 N N . VAL A 1 131 ? 6.355 1.045 10.258 1 97.38 131 VAL A N 1
ATOM 1009 C CA . VAL A 1 131 ? 4.973 1.509 10.312 1 97.38 131 VAL A CA 1
ATOM 1010 C C . VAL A 1 131 ? 4.621 1.927 11.734 1 97.38 131 VAL A C 1
ATOM 1012 O O . VAL A 1 131 ? 4.094 3.018 11.961 1 97.38 131 VAL A O 1
ATOM 1015 N N . GLY A 1 132 ? 4.93 1.099 12.648 1 96.19 132 GLY A N 1
ATOM 1016 C CA . GLY A 1 132 ? 4.66 1.411 14.039 1 96.19 132 GLY A CA 1
ATOM 1017 C C . GLY A 1 132 ? 5.332 2.689 14.508 1 96.19 132 GLY A C 1
ATOM 1018 O O . GLY A 1 132 ? 4.699 3.531 15.148 1 96.19 132 GLY A O 1
ATOM 1019 N N . CYS A 1 133 ? 6.582 2.896 14.172 1 98.06 133 CYS A N 1
ATOM 1020 C CA . CYS A 1 133 ? 7.34 4.082 14.555 1 98.06 133 CYS A CA 1
ATOM 1021 C C . CYS A 1 133 ? 6.762 5.332 13.898 1 98.06 133 CYS A C 1
ATOM 1023 O O . CYS A 1 133 ? 6.66 6.383 14.539 1 98.06 133 CYS A O 1
ATOM 1025 N N . SER A 1 134 ? 6.41 5.219 12.617 1 98.25 134 SER A N 1
ATOM 1026 C CA . SER A 1 134 ? 5.844 6.355 11.891 1 98.25 134 SER A CA 1
ATOM 1027 C C . SER A 1 134 ? 4.543 6.824 12.531 1 98.25 134 SER A C 1
ATOM 1029 O O . SER A 1 134 ? 4.301 8.031 12.648 1 98.25 134 SER A O 1
ATOM 1031 N N . ILE A 1 135 ? 3.764 5.824 12.953 1 96 135 ILE A N 1
ATOM 1032 C CA . ILE A 1 135 ? 2.479 6.141 13.562 1 96 135 ILE A CA 1
ATOM 1033 C C . ILE A 1 135 ? 2.705 6.809 14.922 1 96 135 ILE A C 1
ATOM 1035 O O . ILE A 1 135 ? 2.184 7.895 15.18 1 96 135 ILE A O 1
ATOM 1039 N N . SER A 1 136 ? 3.533 6.297 15.734 1 96.88 136 SER A N 1
ATOM 1040 C CA . SER A 1 136 ? 3.711 6.754 17.109 1 96.88 136 SER A CA 1
ATOM 1041 C C . SER A 1 136 ? 4.508 8.055 17.156 1 96.88 136 SER A C 1
ATOM 1043 O O . SER A 1 136 ? 4.223 8.93 17.984 1 96.88 136 SER A O 1
ATOM 1045 N N . ASP A 1 137 ? 5.457 8.219 16.25 1 97.88 137 ASP A N 1
ATOM 1046 C CA . ASP A 1 137 ? 6.426 9.297 16.406 1 97.88 137 ASP A CA 1
ATOM 1047 C C . ASP A 1 137 ? 6.055 10.5 15.539 1 97.88 137 ASP A C 1
ATOM 1049 O O . ASP A 1 137 ? 6.559 11.602 15.75 1 97.88 137 ASP A O 1
ATOM 1053 N N . PHE A 1 138 ? 5.199 10.297 14.617 1 98.38 138 PHE A N 1
ATOM 1054 C CA . PHE A 1 138 ? 4.895 11.391 13.703 1 98.38 138 PHE A CA 1
ATOM 1055 C C . PHE A 1 138 ? 3.389 11.594 13.586 1 98.38 138 PHE A C 1
ATOM 1057 O O . PHE A 1 138 ? 2.873 12.664 13.914 1 98.38 138 PHE A O 1
ATOM 1064 N N . MET A 1 139 ? 2.67 10.555 13.219 1 97.44 139 MET A N 1
ATOM 1065 C CA . MET A 1 139 ? 1.257 10.695 12.883 1 97.44 139 MET A CA 1
ATOM 1066 C C . MET A 1 139 ? 0.436 11.055 14.117 1 97.44 139 MET A C 1
ATOM 1068 O O . MET A 1 139 ? -0.332 12.016 14.102 1 97.44 139 MET A O 1
ATOM 1072 N N . GLU A 1 140 ? 0.645 10.352 15.188 1 96.19 140 GLU A N 1
ATOM 1073 C CA . GLU A 1 140 ? -0.176 10.539 16.375 1 96.19 140 GLU A CA 1
ATOM 1074 C C . GLU A 1 140 ? 0.04 11.922 16.984 1 96.19 140 GLU A C 1
ATOM 1076 O O . GLU A 1 140 ? -0.922 12.641 17.266 1 96.19 140 GLU A O 1
ATOM 1081 N N . PRO A 1 141 ? 1.295 12.336 17.172 1 97.62 141 PRO A N 1
ATOM 1082 C CA . PRO A 1 141 ? 1.511 13.664 17.75 1 97.62 141 PRO A CA 1
ATOM 1083 C C . PRO A 1 141 ? 0.919 14.781 16.891 1 97.62 141 PRO A C 1
ATOM 1085 O O . PRO A 1 141 ? 0.345 15.734 17.422 1 97.62 141 PRO A O 1
ATOM 1088 N N . LEU A 1 142 ? 1.058 14.703 15.586 1 98.12 142 LEU A N 1
ATOM 1089 C CA . LEU A 1 142 ? 0.507 15.727 14.711 1 98.12 142 LEU A CA 1
ATOM 1090 C C . LEU A 1 142 ? -1.018 15.688 14.711 1 98.12 142 LEU A C 1
ATOM 1092 O O . LEU A 1 142 ? -1.672 16.734 14.664 1 98.12 142 LEU A O 1
ATOM 1096 N N . GLN A 1 143 ? -1.527 14.461 14.805 1 96.69 143 GLN A N 1
ATOM 1097 C CA . GLN A 1 143 ? -2.977 14.328 14.898 1 96.69 143 GLN A CA 1
ATOM 1098 C C . GLN A 1 143 ? -3.494 14.93 16.203 1 96.69 143 GLN A C 1
ATOM 1100 O O . GLN A 1 143 ? -4.566 15.531 16.234 1 96.69 143 GLN A O 1
ATOM 1105 N N . LYS A 1 144 ? -2.797 14.719 17.219 1 96.12 144 LYS A N 1
ATOM 1106 C CA . LYS A 1 144 ? -3.166 15.297 18.516 1 96.12 144 LYS A CA 1
ATOM 1107 C C . LYS A 1 144 ? -3.209 16.828 18.438 1 96.12 144 LYS A C 1
ATOM 1109 O O . LYS A 1 144 ? -4.109 17.453 19 1 96.12 144 LYS A O 1
ATOM 1114 N N . PHE A 1 145 ? -2.211 17.422 17.797 1 96.88 145 PHE A N 1
ATOM 1115 C CA . PHE A 1 145 ? -2.199 18.859 17.562 1 96.88 145 PHE A CA 1
ATOM 1116 C C . PHE A 1 145 ? -3.479 19.312 16.859 1 96.88 145 PHE A C 1
ATOM 1118 O O . PHE A 1 145 ? -4.094 20.297 17.25 1 96.88 145 PHE A O 1
ATOM 1125 N N . LEU A 1 146 ? -3.918 18.562 15.883 1 97.19 146 LEU A N 1
ATOM 1126 C CA . LEU A 1 146 ? -5.121 18.875 15.125 1 97.19 146 LEU A CA 1
ATOM 1127 C C . LEU A 1 146 ? -6.367 18.75 15.992 1 97.19 146 LEU A C 1
ATOM 1129 O O . LEU A 1 146 ? -7.254 19.594 15.945 1 97.19 146 LEU A O 1
ATOM 1133 N N . ASP A 1 147 ? -6.34 17.766 16.844 1 95.75 147 ASP A N 1
ATOM 1134 C CA . ASP A 1 147 ? -7.539 17.422 17.609 1 95.75 147 ASP A CA 1
ATOM 1135 C C . ASP A 1 147 ? -7.637 18.234 18.891 1 95.75 147 ASP A C 1
ATOM 1137 O O . ASP A 1 147 ? -8.695 18.297 19.516 1 95.75 147 ASP A O 1
ATOM 1141 N N . SER A 1 148 ? -6.586 18.797 19.312 1 95.88 148 SER A N 1
ATOM 1142 C CA . SER A 1 148 ? -6.602 19.562 20.547 1 95.88 148 SER A CA 1
ATOM 1143 C C . SER A 1 148 ? -6.371 21.047 20.297 1 95.88 148 SER A C 1
ATOM 1145 O O . SER A 1 148 ? -7.324 21.828 20.281 1 95.88 148 SER A O 1
ATOM 1147 N N . ASP A 1 149 ? -5.148 21.422 19.891 1 94.69 149 ASP A N 1
ATOM 1148 C CA . ASP A 1 149 ? -4.758 22.812 19.734 1 94.69 149 ASP A CA 1
ATOM 1149 C C . ASP A 1 149 ? -5.609 23.5 18.656 1 94.69 149 ASP A C 1
ATOM 1151 O O . ASP A 1 149 ? -6.145 24.594 18.891 1 94.69 149 ASP A O 1
ATOM 1155 N N . MET A 1 150 ? -5.719 22.875 17.609 1 96.31 150 MET A N 1
ATOM 1156 C CA . MET A 1 150 ? -6.414 23.516 16.484 1 96.31 150 MET A CA 1
ATOM 1157 C C . MET A 1 150 ? -7.902 23.641 16.781 1 96.31 150 MET A C 1
ATOM 1159 O O . MET A 1 150 ? -8.531 24.641 16.391 1 96.31 150 MET A O 1
ATOM 1163 N N . LYS A 1 151 ? -8.484 22.719 17.438 1 97 151 LYS A N 1
ATOM 1164 C CA . LYS A 1 151 ? -9.898 22.812 17.812 1 97 151 LYS A CA 1
ATOM 1165 C C . LYS A 1 151 ? -10.125 23.906 18.844 1 97 151 LYS A C 1
ATOM 1167 O O . LYS A 1 151 ? -11.125 24.641 18.766 1 97 151 LYS A O 1
ATOM 1172 N N . THR A 1 152 ? -9.219 23.969 19.766 1 97.38 152 THR A N 1
ATOM 1173 C CA . THR A 1 152 ? -9.289 25.031 20.75 1 97.38 152 THR A CA 1
ATOM 1174 C C . THR A 1 152 ? -9.219 26.406 20.094 1 97.38 152 THR A C 1
ATOM 1176 O O . THR A 1 152 ? -10.008 27.297 20.406 1 97.38 152 THR A O 1
ATOM 1179 N N . ILE A 1 153 ? -8.266 26.562 19.188 1 97.06 153 ILE A N 1
ATOM 1180 C CA . ILE A 1 153 ? -8.094 27.812 18.469 1 97.06 153 ILE A CA 1
ATOM 1181 C C . ILE A 1 153 ? -9.367 28.141 17.688 1 97.06 153 ILE A C 1
ATOM 1183 O O . ILE A 1 153 ? -9.844 29.266 17.703 1 97.06 153 ILE A O 1
ATOM 1187 N N . ALA A 1 154 ? -9.898 27.156 17.047 1 96.69 154 ALA A N 1
ATOM 1188 C CA . ALA A 1 154 ? -11.117 27.344 16.281 1 96.69 154 ALA A CA 1
ATOM 1189 C C . ALA A 1 154 ? -12.273 27.797 17.172 1 96.69 154 ALA A C 1
ATOM 1191 O O . ALA A 1 154 ? -13.039 28.688 16.797 1 96.69 154 ALA A O 1
ATOM 1192 N N . ARG A 1 155 ? -12.398 27.234 18.281 1 97.44 155 ARG A N 1
ATOM 1193 C CA . ARG A 1 155 ? -13.438 27.594 19.234 1 97.44 155 ARG A CA 1
ATOM 1194 C C . ARG A 1 155 ? -13.281 29.031 19.703 1 97.44 155 ARG A C 1
ATOM 1196 O O . ARG A 1 155 ? -14.258 29.781 19.719 1 97.44 155 ARG A O 1
ATOM 1203 N N . GLU A 1 156 ? -12.078 29.344 20.094 1 97.5 156 GLU A N 1
ATOM 1204 C CA . GLU A 1 156 ? -11.82 30.688 20.594 1 97.5 156 GLU A CA 1
ATOM 1205 C C . GLU A 1 156 ? -12.023 31.734 19.484 1 97.5 156 GLU A C 1
ATOM 1207 O O . GLU A 1 156 ? -12.453 32.844 19.766 1 97.5 156 GLU A O 1
ATOM 1212 N N . ARG A 1 157 ? -11.656 31.406 18.328 1 96.56 157 ARG A N 1
ATOM 1213 C CA . ARG A 1 157 ? -11.883 32.312 17.188 1 96.56 157 ARG A CA 1
ATOM 1214 C C . ARG A 1 157 ? -13.375 32.531 16.984 1 96.56 157 ARG A C 1
ATOM 1216 O O . ARG A 1 157 ? -13.797 33.656 16.656 1 96.56 157 ARG A O 1
ATOM 1223 N N . ARG A 1 158 ? -14.156 31.531 17.141 1 96.5 158 ARG A N 1
ATOM 1224 C CA . ARG A 1 158 ? -15.602 31.672 17.031 1 96.5 158 ARG A CA 1
ATOM 1225 C C . ARG A 1 158 ? -16.156 32.594 18.125 1 96.5 158 ARG A C 1
ATOM 1227 O O . ARG A 1 158 ? -17 33.438 17.859 1 96.5 158 ARG A O 1
ATOM 1234 N N . ILE A 1 159 ? -15.688 32.406 19.312 1 96.88 159 ILE A N 1
ATOM 1235 C CA . ILE A 1 159 ? -16.109 33.25 20.438 1 96.88 159 ILE A CA 1
ATOM 1236 C C . ILE A 1 159 ? -15.727 34.688 20.141 1 96.88 159 ILE A C 1
ATOM 1238 O O . ILE A 1 159 ? -16.516 35.594 20.406 1 96.88 159 ILE A O 1
ATOM 1242 N N . LEU A 1 160 ? -14.508 34.875 19.641 1 96.44 160 LEU A N 1
ATOM 1243 C CA . LEU A 1 160 ? -14.047 36.219 19.297 1 96.44 160 LEU A CA 1
ATOM 1244 C C . LEU A 1 160 ? -14.961 36.844 18.266 1 96.44 160 LEU A C 1
ATOM 1246 O O . LEU A 1 160 ? -15.297 38.031 18.359 1 96.44 160 LEU A O 1
ATOM 1250 N N . ASP A 1 161 ? -15.305 36.094 17.281 1 94 161 ASP A N 1
ATOM 1251 C CA . ASP A 1 161 ? -16.203 36.594 16.266 1 94 161 ASP A CA 1
ATOM 1252 C C . ASP A 1 161 ? -17.562 37 16.859 1 94 161 ASP A C 1
ATOM 1254 O O . ASP A 1 161 ? -18.156 38 16.469 1 94 161 ASP A O 1
ATOM 1258 N N . ASN A 1 162 ? -18.062 36.188 17.766 1 94 162 ASN A N 1
ATOM 1259 C CA . ASN A 1 162 ? -19.297 36.531 18.469 1 94 162 ASN A CA 1
ATOM 1260 C C . ASN A 1 162 ? -19.172 37.812 19.266 1 94 162 ASN A C 1
ATOM 1262 O O . ASN A 1 162 ? -20.094 38.625 19.281 1 94 162 ASN A O 1
ATOM 1266 N N . ARG A 1 163 ? -18.062 37.938 19.969 1 94.5 163 ARG A N 1
ATOM 1267 C CA . ARG A 1 163 ? -17.812 39.156 20.734 1 94.5 163 ARG A CA 1
ATOM 1268 C C . ARG A 1 163 ? -17.75 40.375 19.812 1 94.5 163 ARG A C 1
ATOM 1270 O O . ARG A 1 163 ? -18.172 41.469 20.188 1 94.5 163 ARG A O 1
ATOM 1277 N N . ARG A 1 164 ? -17.109 40.125 18.656 1 94.19 164 ARG A N 1
ATOM 1278 C CA . ARG A 1 164 ? -17.047 41.188 17.656 1 94.19 164 ARG A CA 1
ATOM 1279 C C . ARG A 1 164 ? -18.453 41.625 17.219 1 94.19 164 ARG A C 1
ATOM 1281 O O . ARG A 1 164 ? -18.734 42.812 17.109 1 94.19 164 ARG A O 1
ATOM 1288 N N . LEU A 1 165 ? -19.344 40.688 17 1 92.81 165 LEU A N 1
ATOM 1289 C CA . LEU A 1 165 ? -20.734 41 16.625 1 92.81 165 LEU A CA 1
ATOM 1290 C C . LEU A 1 165 ? -21.453 41.719 17.734 1 92.81 165 LEU A C 1
ATOM 1292 O O . LEU A 1 165 ? -22.219 42.656 17.469 1 92.81 165 LEU A O 1
ATOM 1296 N N . ASP A 1 166 ? -21.234 41.312 18.953 1 93.12 166 ASP A N 1
ATOM 1297 C CA . ASP A 1 166 ? -21.828 42 20.109 1 93.12 166 ASP A CA 1
ATOM 1298 C C . ASP A 1 166 ? -21.359 43.469 20.188 1 93.12 166 ASP A C 1
ATOM 1300 O O . ASP A 1 166 ? -22.156 44.375 20.453 1 93.12 166 ASP A O 1
ATOM 1304 N N . LEU A 1 167 ? -20.062 43.625 20 1 94.19 167 LEU A N 1
ATOM 1305 C CA . LEU A 1 167 ? -19.484 44.969 20.016 1 94.19 167 LEU A CA 1
ATOM 1306 C C . LEU A 1 167 ? -20.094 45.844 18.938 1 94.19 167 LEU A C 1
ATOM 1308 O O . LEU A 1 167 ? -20.484 46.969 19.203 1 94.19 167 LEU A O 1
ATOM 1312 N N . ASP A 1 168 ? -20.203 45.312 17.766 1 93.12 168 ASP A N 1
ATOM 1313 C CA . ASP A 1 168 ? -20.766 46.094 16.656 1 93.12 168 ASP A CA 1
ATOM 1314 C C . ASP A 1 168 ? -22.234 46.406 16.891 1 93.12 168 ASP A C 1
ATOM 1316 O O . ASP A 1 168 ? -22.703 47.5 16.547 1 93.12 168 ASP A O 1
ATOM 1320 N N . ALA A 1 169 ? -23.016 45.469 17.469 1 91.06 169 ALA A N 1
ATOM 1321 C CA . ALA A 1 169 ? -24.406 45.688 17.812 1 91.06 169 ALA A CA 1
ATOM 1322 C C . ALA A 1 169 ? -24.531 46.812 18.875 1 91.06 169 ALA A C 1
ATOM 1324 O O . ALA A 1 169 ? -25.438 47.625 18.812 1 91.06 169 ALA A O 1
ATOM 1325 N N . ALA A 1 170 ? -23.609 46.781 19.828 1 92.38 170 ALA A N 1
ATOM 1326 C CA . ALA A 1 170 ? -23.609 47.812 20.875 1 92.38 170 ALA A CA 1
ATOM 1327 C C . ALA A 1 170 ? -23.312 49.188 20.297 1 92.38 170 ALA A C 1
ATOM 1329 O O . ALA A 1 170 ? -23.875 50.188 20.734 1 92.38 170 ALA A O 1
ATOM 1330 N N . LYS A 1 171 ? -22.344 49.281 19.359 1 92.31 171 LYS A N 1
ATOM 1331 C CA . LYS A 1 171 ? -22.047 50.531 18.672 1 92.31 171 LYS A CA 1
ATOM 1332 C C . LYS A 1 171 ? -23.281 51.062 17.953 1 92.31 171 LYS A C 1
ATOM 1334 O O . LYS A 1 171 ? -23.547 52.281 18 1 92.31 171 LYS A O 1
ATOM 1339 N N . SER A 1 172 ? -24 50.188 17.281 1 90.12 172 SER A N 1
ATOM 1340 C CA . SER A 1 172 ? -25.203 50.562 16.547 1 90.12 172 SER A CA 1
ATOM 1341 C C . SER A 1 172 ? -26.281 51.062 17.484 1 90.12 172 SER A C 1
ATOM 1343 O O . SER A 1 172 ? -27 52.031 17.172 1 90.12 172 SER A O 1
ATOM 1345 N N . ARG A 1 173 ? -26.438 50.438 18.688 1 90.44 173 ARG A N 1
ATOM 1346 C CA . ARG A 1 173 ? -27.422 50.844 19.672 1 90.44 173 ARG A CA 1
ATOM 1347 C C . ARG A 1 173 ? -27.125 52.219 20.25 1 90.44 173 ARG A C 1
ATOM 1349 O O . ARG A 1 173 ? -28.047 53 20.5 1 90.44 173 ARG A O 1
ATOM 1356 N N . LEU A 1 174 ? -25.891 52.5 20.484 1 92.44 174 LEU A N 1
ATOM 1357 C CA . LEU A 1 174 ? -25.5 53.812 20.984 1 92.44 174 LEU A CA 1
ATOM 1358 C C . LEU A 1 174 ? -25.812 54.875 19.969 1 92.44 174 LEU A C 1
ATOM 1360 O O . LEU A 1 174 ? -26.266 55.969 20.328 1 92.44 174 LEU A O 1
ATOM 1364 N N . ARG A 1 175 ? -25.516 54.625 18.656 1 90.5 175 ARG A N 1
ATOM 1365 C CA . ARG A 1 175 ? -25.781 55.562 17.594 1 90.5 175 ARG A CA 1
ATOM 1366 C C . ARG A 1 175 ? -27.266 55.875 17.484 1 90.5 175 ARG A C 1
ATOM 1368 O O . ARG A 1 175 ? -27.656 57 17.141 1 90.5 175 ARG A O 1
ATOM 1375 N N . LYS A 1 176 ? -28.125 54.906 17.812 1 89.19 176 LYS A N 1
ATOM 1376 C CA . LYS A 1 176 ? -29.562 55.031 17.625 1 89.19 176 LYS A CA 1
ATOM 1377 C C . LYS A 1 176 ? -30.219 55.594 18.875 1 89.19 176 LYS A C 1
ATOM 1379 O O . LYS A 1 176 ? -31.375 56 18.844 1 89.19 176 LYS A O 1
ATOM 1384 N N . ALA A 1 177 ? -29.469 55.594 19.969 1 89.94 177 ALA A N 1
ATOM 1385 C CA . ALA A 1 177 ? -30.031 56.062 21.219 1 89.94 177 ALA A CA 1
ATOM 1386 C C . ALA A 1 177 ? -30.297 57.562 21.172 1 89.94 177 ALA A C 1
ATOM 1388 O O . ALA A 1 177 ? -29.406 58.344 20.859 1 89.94 177 ALA A O 1
ATOM 1389 N N . ARG A 1 178 ? -31.516 58 21.562 1 91.31 178 ARG A N 1
ATOM 1390 C CA . ARG A 1 178 ? -31.906 59.406 21.453 1 91.31 178 ARG A CA 1
ATOM 1391 C C . ARG A 1 178 ? -32.094 60.031 22.828 1 91.31 178 ARG A C 1
ATOM 1393 O O . ARG A 1 178 ? -31.672 61.156 23.062 1 91.31 178 ARG A O 1
ATOM 1400 N N . SER A 1 179 ? -32.594 59.281 23.828 1 93 179 SER A N 1
ATOM 1401 C CA . SER A 1 179 ? -32.781 59.812 25.172 1 93 179 SER A CA 1
ATOM 1402 C C . SER A 1 179 ? -31.516 59.719 26 1 93 179 SER A C 1
ATOM 1404 O O . SER A 1 179 ? -30.641 58.906 25.703 1 93 179 SER A O 1
ATOM 1406 N N . LEU A 1 180 ? -31.375 60.594 27.016 1 91.38 180 LEU A N 1
ATOM 1407 C CA . LEU A 1 180 ? -30.172 60.625 27.859 1 91.38 180 LEU A CA 1
ATOM 1408 C C . LEU A 1 180 ? -30.016 59.344 28.625 1 91.38 180 LEU A C 1
ATOM 1410 O O . LEU A 1 180 ? -28.906 58.812 28.734 1 91.38 180 LEU A O 1
ATOM 1414 N N . ASP A 1 181 ? -31.141 58.812 29.125 1 92.44 181 ASP A N 1
ATOM 1415 C CA . ASP A 1 181 ? -31.109 57.531 29.859 1 92.44 181 ASP A CA 1
ATOM 1416 C C . ASP A 1 181 ? -30.688 56.375 28.938 1 92.44 181 ASP A C 1
ATOM 1418 O O . ASP A 1 181 ? -29.906 55.531 29.344 1 92.44 181 ASP A O 1
ATOM 1422 N N . ALA A 1 182 ? -31.156 56.406 27.766 1 90 182 ALA A N 1
ATOM 1423 C CA . ALA A 1 182 ? -30.844 55.375 26.781 1 90 182 ALA A CA 1
ATOM 1424 C C . ALA A 1 182 ? -29.375 55.469 26.359 1 90 182 ALA A C 1
ATOM 1426 O O . ALA A 1 182 ? -28.734 54.438 26.125 1 90 182 ALA A O 1
ATOM 1427 N N . GLN A 1 183 ? -28.875 56.625 26.25 1 93.19 183 GLN A N 1
ATOM 1428 C CA . GLN A 1 183 ? -27.484 56.844 25.859 1 93.19 183 GLN A CA 1
ATOM 1429 C C . GLN A 1 183 ? -26.516 56.344 26.953 1 93.19 183 GLN A C 1
ATOM 1431 O O . GLN A 1 183 ? -25.5 55.719 26.641 1 93.19 183 GLN A O 1
ATOM 1436 N N . GLN A 1 184 ? -26.906 56.625 28.156 1 94 184 GLN A N 1
ATOM 1437 C CA . GLN A 1 184 ? -26.062 56.188 29.266 1 94 184 GLN A CA 1
ATOM 1438 C C . GLN A 1 184 ? -26.016 54.688 29.375 1 94 184 GLN A C 1
ATOM 1440 O O . GLN A 1 184 ? -24.953 54.094 29.609 1 94 184 GLN A O 1
ATOM 1445 N N . ALA A 1 185 ? -27.125 54.094 29.172 1 92.62 185 ALA A N 1
ATOM 1446 C CA . ALA A 1 185 ? -27.203 52.625 29.203 1 92.62 185 ALA A CA 1
ATOM 1447 C C . ALA A 1 185 ? -26.422 52.031 28.031 1 92.62 185 ALA A C 1
ATOM 1449 O O . ALA A 1 185 ? -25.734 51 28.203 1 92.62 185 ALA A O 1
ATOM 1450 N N . ALA A 1 186 ? -26.562 52.594 26.922 1 92.62 186 ALA A N 1
ATOM 1451 C CA . ALA A 1 186 ? -25.859 52.094 25.734 1 92.62 186 ALA A CA 1
ATOM 1452 C C . ALA A 1 186 ? -24.359 52.281 25.859 1 92.62 186 ALA A C 1
ATOM 1454 O O . ALA A 1 186 ? -23.594 51.438 25.391 1 92.62 186 ALA A O 1
ATOM 1455 N N . GLU A 1 187 ? -23.953 53.344 26.422 1 94.81 187 GLU A N 1
ATOM 1456 C CA . GLU A 1 187 ? -22.531 53.594 26.641 1 94.81 187 GLU A CA 1
ATOM 1457 C C . GLU A 1 187 ? -21.922 52.562 27.594 1 94.81 187 GLU A C 1
ATOM 1459 O O . GLU A 1 187 ? -20.797 52.094 27.406 1 94.81 187 GLU A O 1
ATOM 1464 N N . ALA A 1 188 ? -22.703 52.281 28.641 1 94.5 188 ALA A N 1
ATOM 1465 C CA . ALA A 1 188 ? -22.25 51.281 29.594 1 94.5 188 ALA A CA 1
ATOM 1466 C C . ALA A 1 188 ? -22.125 49.906 28.938 1 94.5 188 ALA A C 1
ATOM 1468 O O . ALA A 1 188 ? -21.172 49.156 29.188 1 94.5 188 ALA A O 1
ATOM 1469 N N . GLU A 1 189 ? -23.047 49.594 28.094 1 93.88 189 GLU A N 1
ATOM 1470 C CA . GLU A 1 189 ? -23.016 48.344 27.359 1 93.88 189 GLU A CA 1
ATOM 1471 C C . GLU A 1 189 ? -21.844 48.281 26.391 1 93.88 189 GLU A C 1
ATOM 1473 O O . GLU A 1 189 ? -21.203 47.25 26.25 1 93.88 189 GLU A O 1
ATOM 1478 N N . LEU A 1 190 ? -21.578 49.312 25.719 1 95.06 190 LEU A N 1
ATOM 1479 C CA . LEU A 1 190 ? -20.469 49.406 24.781 1 95.06 190 LEU A CA 1
ATOM 1480 C C . LEU A 1 190 ? -19.141 49.188 25.5 1 95.06 190 LEU A C 1
ATOM 1482 O O . LEU A 1 190 ? -18.266 48.469 24.984 1 95.06 190 LEU A O 1
ATOM 1486 N N . ARG A 1 191 ? -19.016 49.781 26.688 1 97 191 ARG A N 1
ATOM 1487 C CA . ARG A 1 191 ? -17.797 49.625 27.484 1 97 191 ARG A CA 1
ATOM 1488 C C . ARG A 1 191 ? -17.594 48.156 27.875 1 97 191 ARG A C 1
ATOM 1490 O O . ARG A 1 191 ? -16.484 47.656 27.828 1 97 191 ARG A O 1
ATOM 1497 N N . ARG A 1 192 ? -18.703 47.562 28.203 1 96.06 192 ARG A N 1
ATOM 1498 C CA . ARG A 1 192 ? -18.656 46.156 28.578 1 96.06 192 ARG A CA 1
ATOM 1499 C C . ARG A 1 192 ? -18.281 45.281 27.391 1 96.06 192 ARG A C 1
ATOM 1501 O O . ARG A 1 192 ? -17.391 44.438 27.5 1 96.06 192 ARG A O 1
ATOM 1508 N N . CYS A 1 193 ? -18.938 45.5 26.281 1 95.06 193 CYS A N 1
ATOM 1509 C CA . CYS A 1 193 ? -18.688 44.688 25.078 1 95.06 193 CYS A CA 1
ATOM 1510 C C . CYS A 1 193 ? -17.25 44.906 24.578 1 95.06 193 CYS A C 1
ATOM 1512 O O . CYS A 1 193 ? -16.609 43.969 24.094 1 95.06 193 CYS A O 1
ATOM 1514 N N . GLN A 1 194 ? -16.781 46.156 24.688 1 95.75 194 GLN A N 1
ATOM 1515 C CA . GLN A 1 194 ? -15.406 46.469 24.281 1 95.75 194 GLN A CA 1
ATOM 1516 C C . GLN A 1 194 ? -14.398 45.719 25.156 1 95.75 194 GLN A C 1
ATOM 1518 O O . GLN A 1 194 ? -13.414 45.188 24.641 1 95.75 194 GLN A O 1
ATOM 1523 N N . ALA A 1 195 ? -14.656 45.719 26.438 1 97 195 ALA A N 1
ATOM 1524 C CA . ALA A 1 195 ? -13.773 45 27.375 1 97 195 ALA A CA 1
ATOM 1525 C C . ALA A 1 195 ? -13.734 43.5 27.078 1 97 195 ALA A C 1
ATOM 1527 O O . ALA A 1 195 ? -12.664 42.906 27.109 1 97 195 ALA A O 1
ATOM 1528 N N . GLU A 1 196 ? -14.867 42.938 26.781 1 96.75 196 GLU A N 1
ATOM 1529 C CA . GLU A 1 196 ? -14.953 41.531 26.484 1 96.75 196 GLU A CA 1
ATOM 1530 C C . GLU A 1 196 ? -14.266 41.188 25.156 1 96.75 196 GLU A C 1
ATOM 1532 O O . GLU A 1 196 ? -13.586 40.188 25.031 1 96.75 196 GLU A O 1
ATOM 1537 N N . PHE A 1 197 ? -14.445 42 24.156 1 96.44 197 PHE A N 1
ATOM 1538 C CA . PHE A 1 197 ? -13.805 41.844 22.859 1 96.44 197 PHE A CA 1
ATOM 1539 C C . PHE A 1 197 ? -12.289 41.938 22.984 1 96.44 197 PHE A C 1
ATOM 1541 O O . PHE A 1 197 ? -11.578 41.094 22.438 1 96.44 197 PHE A O 1
ATOM 1548 N N . ASP A 1 198 ? -11.805 42.906 23.766 1 96 198 ASP A N 1
ATOM 1549 C CA . ASP A 1 198 ? -10.367 43.094 23.938 1 96 198 ASP A CA 1
ATOM 1550 C C . ASP A 1 198 ? -9.75 41.906 24.672 1 96 198 ASP A C 1
ATOM 1552 O O . ASP A 1 198 ? -8.68 41.438 24.281 1 96 198 ASP A O 1
ATOM 1556 N N . ARG A 1 199 ? -10.461 41.5 25.656 1 97.19 199 ARG A N 1
ATOM 1557 C CA . ARG A 1 199 ? -9.977 40.344 26.406 1 97.19 199 ARG A CA 1
ATOM 1558 C C . ARG A 1 199 ? -9.898 39.094 25.531 1 97.19 199 ARG A C 1
ATOM 1560 O O . ARG A 1 199 ? -8.898 38.375 25.547 1 97.19 199 ARG A O 1
ATOM 1567 N N . GLN A 1 200 ? -11 38.875 24.797 1 96.94 200 GLN A N 1
ATOM 1568 C CA . GLN A 1 200 ? -11.039 37.719 23.938 1 96.94 200 GLN A CA 1
ATOM 1569 C C . GLN A 1 200 ? -10 37.812 22.812 1 96.94 200 GLN A C 1
ATOM 1571 O O . GLN A 1 200 ? -9.438 36.781 22.391 1 96.94 200 GLN A O 1
ATOM 1576 N N . THR A 1 201 ? -9.758 38.938 22.312 1 96 201 THR A N 1
ATOM 1577 C CA . THR A 1 201 ? -8.75 39.156 21.281 1 96 201 THR A CA 1
ATOM 1578 C C . THR A 1 201 ? -7.367 38.75 21.797 1 96 201 THR A C 1
ATOM 1580 O O . THR A 1 201 ? -6.613 38.094 21.078 1 96 201 THR A O 1
ATOM 1583 N N . GLU A 1 202 ? -7.078 39.156 23.016 1 96.06 202 GLU A N 1
ATOM 1584 C CA . GLU A 1 202 ? -5.785 38.812 23.609 1 96.06 202 GLU A CA 1
ATOM 1585 C C . GLU A 1 202 ? -5.629 37.312 23.797 1 96.06 202 GLU A C 1
ATOM 1587 O O . GLU A 1 202 ? -4.566 36.75 23.516 1 96.06 202 GLU A O 1
ATOM 1592 N N . ILE A 1 203 ? -6.652 36.688 24.234 1 96.75 203 ILE A N 1
ATOM 1593 C CA . ILE A 1 203 ? -6.637 35.25 24.453 1 96.75 203 ILE A CA 1
ATOM 1594 C C . ILE A 1 203 ? -6.395 34.562 23.125 1 96.75 203 ILE A C 1
ATOM 1596 O O . ILE A 1 203 ? -5.531 33.656 23.031 1 96.75 203 ILE A O 1
ATOM 1600 N N . THR A 1 204 ? -7.141 34.938 22.109 1 97.12 204 THR A N 1
ATOM 1601 C CA . THR A 1 204 ? -7.047 34.312 20.797 1 97.12 204 THR A CA 1
ATOM 1602 C C . THR A 1 204 ? -5.676 34.531 20.172 1 97.12 204 THR A C 1
ATOM 1604 O O . THR A 1 204 ? -5.082 33.625 19.594 1 97.12 204 THR A O 1
ATOM 1607 N N . LYS A 1 205 ? -5.16 35.75 20.344 1 95.62 205 LYS A N 1
ATOM 1608 C CA . LYS A 1 205 ? -3.846 36.062 19.812 1 95.62 205 LYS A CA 1
ATOM 1609 C C . LYS A 1 205 ? -2.758 35.219 20.453 1 95.62 205 LYS A C 1
ATOM 1611 O O . LYS A 1 205 ? -1.844 34.75 19.766 1 95.62 205 LYS A O 1
ATOM 1616 N N . LEU A 1 206 ? -2.916 35.062 21.75 1 95.06 206 LEU A N 1
ATOM 1617 C CA . LEU A 1 206 ? -1.946 34.25 22.469 1 95.06 206 LEU A CA 1
ATOM 1618 C C . LEU A 1 206 ? -1.94 32.812 21.938 1 95.06 206 LEU A C 1
ATOM 1620 O O . LEU A 1 206 ? -0.875 32.219 21.734 1 95.06 206 LEU A O 1
ATOM 1624 N N . LEU A 1 207 ? -3.094 32.312 21.703 1 95.56 207 LEU A N 1
ATOM 1625 C CA . LEU A 1 207 ? -3.219 30.938 21.188 1 95.56 207 LEU A CA 1
ATOM 1626 C C . LEU A 1 207 ? -2.639 30.844 19.781 1 95.56 207 LEU A C 1
ATOM 1628 O O . LEU A 1 207 ? -1.939 29.875 19.453 1 95.56 207 LEU A O 1
ATOM 1632 N N . LEU A 1 208 ? -2.918 31.828 18.969 1 95.25 208 LEU A N 1
ATOM 1633 C CA . LEU A 1 208 ? -2.436 31.859 17.594 1 95.25 208 LEU A CA 1
ATOM 1634 C C . LEU A 1 208 ? -0.915 31.953 17.562 1 95.25 208 LEU A C 1
ATOM 1636 O O . LEU A 1 208 ? -0.27 31.297 16.734 1 95.25 208 LEU A O 1
ATOM 1640 N N . GLU A 1 209 ? -0.335 32.719 18.469 1 92.75 209 GLU A N 1
ATOM 1641 C CA . GLU A 1 209 ? 1.115 32.875 18.547 1 92.75 209 GLU A CA 1
ATOM 1642 C C . GLU A 1 209 ? 1.784 31.578 18.953 1 92.75 209 GLU A C 1
ATOM 1644 O O . GLU A 1 209 ? 2.936 31.312 18.594 1 92.75 209 GLU A O 1
ATOM 1649 N N . GLY A 1 210 ? 1.049 30.766 19.656 1 91.56 210 GLY A N 1
ATOM 1650 C CA . GLY A 1 210 ? 1.566 29.484 20.109 1 91.56 210 GLY A CA 1
ATOM 1651 C C . GLY A 1 210 ? 1.784 28.5 18.969 1 91.56 210 GLY A C 1
ATOM 1652 O O . GLY A 1 210 ? 2.543 27.531 19.109 1 91.56 210 GLY A O 1
ATOM 1653 N N . VAL A 1 211 ? 1.174 28.719 17.875 1 91 211 VAL A N 1
ATOM 1654 C CA . VAL A 1 211 ? 1.274 27.828 16.719 1 91 211 VAL A CA 1
ATOM 1655 C C . VAL A 1 211 ? 2.717 27.781 16.219 1 91 211 VAL A C 1
ATOM 1657 O O . VAL A 1 211 ? 3.207 26.734 15.805 1 91 211 VAL A O 1
ATOM 1660 N N . ARG A 1 212 ? 3.453 28.859 16.312 1 83 212 ARG A N 1
ATOM 1661 C CA . ARG A 1 212 ? 4.852 28.922 15.898 1 83 212 ARG A CA 1
ATOM 1662 C C . ARG A 1 212 ? 5.719 28.016 16.766 1 83 212 ARG A C 1
ATOM 1664 O O . ARG A 1 212 ? 6.641 27.359 16.281 1 83 212 ARG A O 1
ATOM 1671 N N . SER A 1 213 ? 5.355 27.969 18.078 1 85.88 213 SER A N 1
ATOM 1672 C CA . SER A 1 213 ? 6.094 27.125 19.016 1 85.88 213 SER A CA 1
ATOM 1673 C C . SER A 1 213 ? 5.871 25.656 18.703 1 85.88 213 SER A C 1
ATOM 1675 O O . SER A 1 213 ? 6.77 24.828 18.891 1 85.88 213 SER A O 1
ATOM 1677 N N . THR A 1 214 ? 4.766 25.359 18.188 1 90.69 214 THR A N 1
ATOM 1678 C CA . THR A 1 214 ? 4.418 23.984 17.875 1 90.69 214 THR A CA 1
ATOM 1679 C C . THR A 1 214 ? 5.23 23.5 16.672 1 90.69 214 THR A C 1
ATOM 1681 O O . THR A 1 214 ? 5.484 22.297 16.547 1 90.69 214 THR A O 1
ATOM 1684 N N . GLN A 1 215 ? 5.742 24.375 15.898 1 90.94 215 GLN A N 1
ATOM 1685 C CA . GLN A 1 215 ? 6.531 24.016 14.727 1 90.94 215 GLN A CA 1
ATOM 1686 C C . GLN A 1 215 ? 7.848 23.359 15.133 1 90.94 215 GLN A C 1
ATOM 1688 O O . GLN A 1 215 ? 8.328 22.453 14.453 1 90.94 215 GLN A O 1
ATOM 1693 N N . ALA A 1 216 ? 8.359 23.828 16.25 1 92.56 216 ALA A N 1
ATOM 1694 C CA . ALA A 1 216 ? 9.586 23.203 16.75 1 92.56 216 ALA A CA 1
ATOM 1695 C C . ALA A 1 216 ? 9.352 21.75 17.125 1 92.56 216 ALA A C 1
ATOM 1697 O O . ALA A 1 216 ? 1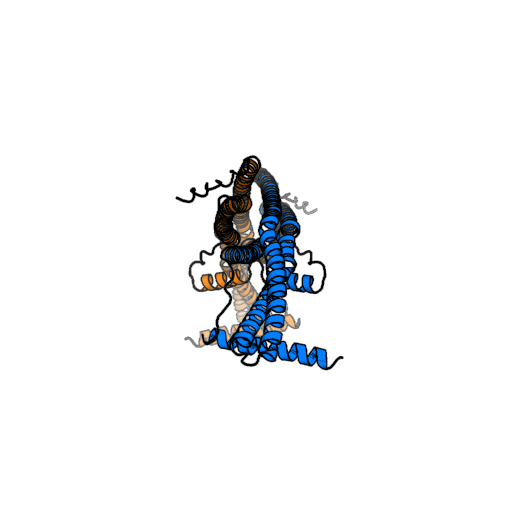0.188 20.891 16.828 1 92.56 216 ALA A O 1
ATOM 1698 N N . SER A 1 217 ? 8.227 21.484 17.734 1 95.44 217 SER A N 1
ATOM 1699 C CA . SER A 1 217 ? 7.867 20.125 18.094 1 95.44 217 SER A CA 1
ATOM 1700 C C . SER A 1 217 ? 7.637 19.266 16.844 1 95.44 217 SER A C 1
ATOM 1702 O O . SER A 1 217 ? 8.07 18.109 16.781 1 95.44 217 SER A O 1
ATOM 1704 N N . HIS A 1 218 ? 6.961 19.859 15.891 1 97.31 218 HIS A N 1
ATOM 1705 C CA . HIS A 1 218 ? 6.688 19.141 14.641 1 97.31 218 HIS A CA 1
ATOM 1706 C C . HIS A 1 218 ? 7.977 18.797 13.906 1 97.31 218 HIS A C 1
ATOM 1708 O O . HIS A 1 218 ? 8.078 17.75 13.281 1 97.31 218 HIS A O 1
ATOM 1714 N N . LEU A 1 219 ? 8.938 19.656 14 1 97.06 219 LEU A N 1
ATOM 1715 C CA . LEU A 1 219 ? 10.242 19.391 13.406 1 97.06 219 LEU A CA 1
ATOM 1716 C C . LEU A 1 219 ? 10.891 18.156 14.031 1 97.06 219 LEU A C 1
ATOM 1718 O O . LEU A 1 219 ? 11.445 17.312 13.32 1 97.06 219 LEU A O 1
ATOM 1722 N N . LYS A 1 220 ? 10.75 18.062 15.32 1 96.81 220 LYS A N 1
ATOM 1723 C CA . LYS A 1 220 ? 11.297 16.906 16.016 1 96.81 220 LYS A CA 1
ATOM 1724 C C . LYS A 1 220 ? 10.617 15.617 15.562 1 96.81 220 LYS A C 1
ATOM 1726 O O . LYS A 1 220 ? 11.281 14.594 15.359 1 96.81 220 LYS A O 1
ATOM 1731 N N . HIS A 1 221 ? 9.328 15.688 15.422 1 98.38 221 HIS A N 1
ATOM 1732 C CA . HIS A 1 221 ? 8.578 14.523 14.969 1 98.38 221 HIS A CA 1
ATOM 1733 C C . HIS A 1 221 ? 8.93 14.164 13.531 1 98.38 221 HIS A C 1
ATOM 1735 O O . HIS A 1 221 ? 8.992 12.984 13.18 1 98.38 221 HIS A O 1
ATOM 1741 N N . LEU A 1 222 ? 9.164 15.133 12.711 1 98.44 222 LEU A N 1
ATOM 1742 C CA . LEU A 1 222 ? 9.602 14.898 11.336 1 98.44 222 LEU A CA 1
ATOM 1743 C C . LEU A 1 222 ? 10.953 14.195 11.305 1 98.44 222 LEU A C 1
ATOM 1745 O O . LEU A 1 222 ? 11.148 13.25 10.547 1 98.44 222 LEU A O 1
ATOM 1749 N N . GLN A 1 223 ? 11.828 14.664 12.125 1 97.81 223 GLN A N 1
ATOM 1750 C CA . GLN A 1 223 ? 13.156 14.062 12.211 1 97.81 223 GLN A CA 1
ATOM 1751 C C . GLN A 1 223 ? 13.07 12.617 12.688 1 97.81 223 GLN A C 1
ATOM 1753 O O . GLN A 1 223 ? 13.812 11.758 12.219 1 97.81 223 GLN A O 1
ATOM 1758 N N . ALA A 1 224 ? 12.164 12.375 13.602 1 98.19 224 ALA A N 1
ATOM 1759 C CA . ALA A 1 224 ? 11.953 11.016 14.078 1 98.19 224 ALA A CA 1
ATOM 1760 C C . ALA A 1 224 ? 11.422 10.109 12.961 1 98.19 224 ALA A C 1
ATOM 1762 O O . ALA A 1 224 ? 11.836 8.953 12.844 1 98.19 224 ALA A O 1
ATOM 1763 N N . TYR A 1 225 ? 10.539 10.625 12.18 1 98.56 225 TYR A N 1
ATOM 1764 C CA . TYR A 1 225 ? 10.008 9.898 11.031 1 98.56 225 TYR A CA 1
ATOM 1765 C C . TYR A 1 225 ? 11.117 9.547 10.055 1 98.56 225 TYR A C 1
ATOM 1767 O O . TYR A 1 225 ? 11.203 8.406 9.586 1 98.56 225 TYR A O 1
ATOM 1775 N N . VAL A 1 226 ? 11.961 10.484 9.781 1 98.62 226 VAL A N 1
ATOM 1776 C CA . VAL A 1 226 ? 13.07 10.289 8.852 1 98.62 226 VAL A CA 1
ATOM 1777 C C . VAL A 1 226 ? 14.031 9.242 9.422 1 98.62 226 VAL A C 1
ATOM 1779 O O . VAL A 1 226 ? 14.523 8.375 8.688 1 98.62 226 VAL A O 1
ATOM 1782 N N . ALA A 1 227 ? 14.25 9.312 10.672 1 98.31 227 ALA A N 1
ATOM 1783 C CA . ALA A 1 227 ? 15.141 8.344 11.32 1 98.31 227 ALA A CA 1
ATOM 1784 C C . ALA A 1 227 ? 14.578 6.93 11.219 1 98.31 227 ALA A C 1
ATOM 1786 O O . ALA A 1 227 ? 15.32 5.98 10.938 1 98.31 227 ALA A O 1
ATOM 1787 N N . ALA A 1 228 ? 13.312 6.82 11.445 1 98.62 228 ALA A N 1
ATOM 1788 C CA . ALA A 1 228 ? 12.664 5.516 11.336 1 98.62 228 ALA A CA 1
ATOM 1789 C C . ALA A 1 228 ? 12.742 4.98 9.914 1 98.62 228 ALA A C 1
ATOM 1791 O O . ALA A 1 228 ? 13 3.797 9.695 1 98.62 228 ALA A O 1
ATOM 1792 N N . GLN A 1 229 ? 12.484 5.832 8.977 1 98.62 229 GLN A N 1
ATOM 1793 C CA . GLN A 1 229 ? 12.539 5.449 7.566 1 98.62 229 GLN A CA 1
ATOM 1794 C C . GLN A 1 229 ? 13.953 5.059 7.152 1 98.62 229 GLN A C 1
ATOM 1796 O O . GLN A 1 229 ? 14.148 4.074 6.438 1 98.62 229 GLN A O 1
ATOM 1801 N N . ALA A 1 230 ? 14.938 5.82 7.621 1 98.62 230 ALA A N 1
ATOM 1802 C CA . ALA A 1 230 ? 16.328 5.512 7.34 1 98.62 230 ALA A CA 1
ATOM 1803 C C . ALA A 1 230 ? 16.734 4.164 7.941 1 98.62 230 ALA A C 1
ATOM 1805 O O . ALA A 1 230 ? 17.422 3.373 7.301 1 98.62 230 ALA A O 1
ATOM 1806 N N . ALA A 1 231 ? 16.281 3.955 9.094 1 98.56 231 ALA A N 1
ATOM 1807 C CA . ALA A 1 231 ? 16.562 2.686 9.758 1 98.56 231 ALA A CA 1
ATOM 1808 C C . ALA A 1 231 ? 15.969 1.514 8.984 1 98.56 231 ALA A C 1
ATOM 1810 O O . ALA A 1 231 ? 16.609 0.47 8.836 1 98.56 231 ALA A O 1
ATOM 1811 N N . TYR A 1 232 ? 14.805 1.685 8.539 1 98.69 232 TYR A N 1
ATOM 1812 C CA . TYR A 1 232 ? 14.141 0.647 7.754 1 98.69 232 TYR A CA 1
ATOM 1813 C C . TYR A 1 232 ? 14.938 0.326 6.492 1 98.69 232 TYR A C 1
ATOM 1815 O O . TYR A 1 232 ? 15.219 -0.841 6.211 1 98.69 232 TYR A O 1
ATOM 1823 N N . HIS A 1 233 ? 15.289 1.314 5.715 1 98.62 233 HIS A N 1
ATOM 1824 C CA . HIS A 1 233 ? 15.977 1.09 4.449 1 98.62 233 HIS A CA 1
ATOM 1825 C C . HIS A 1 233 ? 17.375 0.538 4.68 1 98.62 233 HIS A C 1
ATOM 1827 O O . HIS A 1 233 ? 17.875 -0.255 3.877 1 98.62 233 HIS A O 1
ATOM 1833 N N . HIS A 1 234 ? 17.938 0.97 5.773 1 98.5 234 HIS A N 1
ATOM 1834 C CA . HIS A 1 234 ? 19.219 0.376 6.133 1 98.5 234 HIS A CA 1
ATOM 1835 C C . HIS A 1 234 ? 19.078 -1.12 6.395 1 98.5 234 HIS A C 1
ATOM 1837 O O . HIS A 1 234 ? 19.859 -1.922 5.863 1 98.5 234 HIS A O 1
ATOM 1843 N N . THR A 1 235 ? 18.156 -1.466 7.234 1 98.69 235 THR A N 1
ATOM 1844 C CA . THR A 1 235 ? 17.906 -2.863 7.562 1 98.69 235 THR A CA 1
ATOM 1845 C C . THR A 1 235 ? 17.562 -3.662 6.309 1 98.69 235 THR A C 1
ATOM 1847 O O . THR A 1 235 ? 18.094 -4.758 6.102 1 98.69 235 THR A O 1
ATOM 1850 N N . ALA A 1 236 ? 16.719 -3.105 5.488 1 98.75 236 ALA A N 1
ATOM 1851 C CA . ALA A 1 236 ? 16.297 -3.777 4.266 1 98.75 236 ALA A CA 1
ATOM 1852 C C . ALA A 1 236 ? 17.469 -3.99 3.314 1 98.75 236 ALA A C 1
ATOM 1854 O O . ALA A 1 236 ? 17.594 -5.055 2.707 1 98.75 236 ALA A O 1
ATOM 1855 N N . HIS A 1 237 ? 18.281 -2.994 3.215 1 98.62 237 HIS A N 1
ATOM 1856 C CA . HIS A 1 237 ? 19.469 -3.107 2.379 1 98.62 237 HIS A CA 1
ATOM 1857 C C . HIS A 1 237 ? 20.391 -4.23 2.863 1 98.62 237 HIS A C 1
ATOM 1859 O O . HIS A 1 237 ? 20.906 -5.004 2.059 1 98.62 237 HIS A O 1
ATOM 1865 N N . THR A 1 238 ? 20.547 -4.332 4.121 1 98.69 238 THR A N 1
ATOM 1866 C CA . THR A 1 238 ? 21.391 -5.359 4.711 1 98.69 238 THR A CA 1
ATOM 1867 C C . THR A 1 238 ? 20.828 -6.75 4.453 1 98.69 238 THR A C 1
ATOM 1869 O O . THR A 1 238 ? 21.547 -7.664 4.062 1 98.69 238 THR A O 1
ATOM 1872 N N . ILE A 1 239 ? 19.547 -6.91 4.629 1 98.81 239 ILE A N 1
ATOM 1873 C CA . ILE A 1 239 ? 18.859 -8.18 4.406 1 98.81 239 ILE A CA 1
ATOM 1874 C C . ILE A 1 239 ? 19.031 -8.609 2.949 1 98.81 239 ILE A C 1
ATOM 1876 O O . ILE A 1 239 ? 19.359 -9.766 2.67 1 98.81 239 ILE A O 1
ATOM 1880 N N . MET A 1 240 ? 18.875 -7.652 2.057 1 98.69 240 MET A N 1
ATOM 1881 C CA . MET A 1 240 ? 18.938 -7.965 0.631 1 98.69 240 MET A CA 1
ATOM 1882 C C . MET A 1 240 ? 20.359 -8.273 0.193 1 98.69 240 MET A C 1
ATOM 1884 O O . MET A 1 240 ? 20.578 -9.109 -0.688 1 98.69 240 MET A O 1
ATOM 1888 N N . ALA A 1 241 ? 21.297 -7.566 0.792 1 97.94 241 ALA A N 1
ATOM 1889 C CA . ALA A 1 241 ? 22.703 -7.855 0.494 1 97.94 241 ALA A CA 1
ATOM 1890 C C . ALA A 1 241 ? 23.062 -9.281 0.896 1 97.94 241 ALA A C 1
ATOM 1892 O O . ALA A 1 241 ? 23.719 -10 0.134 1 97.94 241 ALA A O 1
ATOM 1893 N N . ASP A 1 242 ? 22.641 -9.664 2.021 1 98.12 242 ASP A N 1
ATOM 1894 C CA . ASP A 1 242 ? 22.875 -11.023 2.5 1 98.12 242 ASP A CA 1
ATOM 1895 C C . ASP A 1 242 ? 22.188 -12.047 1.595 1 98.12 242 ASP A C 1
ATOM 1897 O O . ASP A 1 242 ? 22.781 -13.078 1.271 1 98.12 242 ASP A O 1
ATOM 1901 N N . LEU A 1 243 ? 21 -11.766 1.195 1 98.44 243 LEU A N 1
ATOM 1902 C CA . LEU A 1 243 ? 20.25 -12.664 0.323 1 98.44 243 LEU A CA 1
ATOM 1903 C C . LEU A 1 243 ? 20.969 -12.836 -1.017 1 98.44 243 LEU A C 1
ATOM 1905 O O . LEU A 1 243 ? 21.078 -13.953 -1.523 1 98.44 243 LEU A O 1
ATOM 1909 N N . THR A 1 244 ? 21.406 -11.734 -1.579 1 97.31 244 THR A N 1
ATOM 1910 C CA . THR A 1 244 ? 22.094 -11.781 -2.863 1 97.31 244 THR A CA 1
ATOM 1911 C C . THR A 1 244 ? 23.359 -12.633 -2.77 1 97.31 244 THR A C 1
ATOM 1913 O O . THR A 1 244 ? 23.641 -13.422 -3.674 1 97.31 244 THR A O 1
ATOM 1916 N N . ARG A 1 245 ? 24.062 -12.539 -1.707 1 96 245 ARG A N 1
ATOM 1917 C CA . ARG A 1 245 ? 25.25 -13.359 -1.48 1 96 245 ARG A CA 1
ATOM 1918 C C . ARG A 1 245 ? 24.891 -14.836 -1.376 1 96 245 ARG A C 1
ATOM 1920 O O . ARG A 1 245 ? 25.547 -15.688 -1.977 1 96 245 ARG A O 1
ATOM 1927 N N . ASP A 1 246 ? 23.828 -15.102 -0.681 1 95 246 ASP A N 1
ATOM 1928 C CA . ASP A 1 246 ? 23.359 -16.469 -0.504 1 95 246 ASP A CA 1
ATOM 1929 C C . ASP A 1 246 ? 22.969 -17.094 -1.843 1 95 246 ASP A C 1
ATOM 1931 O O . ASP A 1 246 ? 23.312 -18.25 -2.121 1 95 246 ASP A O 1
ATOM 1935 N N . LEU A 1 247 ? 22.266 -16.344 -2.65 1 95.75 247 LEU A N 1
ATOM 1936 C CA . LEU A 1 247 ? 21.797 -16.859 -3.93 1 95.75 247 LEU A CA 1
ATOM 1937 C C . LEU A 1 247 ? 22.953 -17.078 -4.895 1 95.75 247 LEU A C 1
ATOM 1939 O O . LEU A 1 247 ? 22.922 -18.016 -5.695 1 95.75 247 LEU A O 1
ATOM 1943 N N . HIS A 1 248 ? 23.953 -16.266 -4.824 1 90.81 248 HIS A N 1
ATOM 1944 C CA . HIS A 1 248 ? 25.141 -16.422 -5.656 1 90.81 248 HIS A CA 1
ATOM 1945 C C . HIS A 1 248 ? 25.922 -17.672 -5.266 1 90.81 248 HIS A C 1
ATOM 1947 O O . HIS A 1 248 ? 26.484 -18.359 -6.125 1 90.81 248 HIS A O 1
ATOM 1953 N N . SER A 1 249 ? 25.969 -18.016 -4.035 1 87.75 249 SER A N 1
ATOM 1954 C CA . SER A 1 249 ? 26.688 -19.188 -3.537 1 87.75 249 SER A CA 1
ATOM 1955 C C . SER A 1 249 ? 25.984 -20.469 -3.947 1 87.75 249 SER A C 1
ATOM 1957 O O . SER A 1 249 ? 26.641 -21.516 -4.109 1 87.75 249 SER A O 1
ATOM 1959 N N . MET A 1 250 ? 24.703 -20.469 -4.086 1 84.44 250 MET A N 1
ATOM 1960 C CA . MET A 1 250 ? 23.938 -21.641 -4.508 1 84.44 250 MET A CA 1
ATOM 1961 C C . MET A 1 250 ? 24.156 -21.938 -5.984 1 84.44 250 MET A C 1
ATOM 1963 O O . MET A 1 250 ? 24.141 -23.109 -6.398 1 84.44 250 MET A O 1
ATOM 1967 N N . ALA A 1 251 ? 24.266 -20.922 -6.844 1 71.19 251 ALA A N 1
ATOM 1968 C CA . ALA A 1 251 ? 24.453 -21.094 -8.281 1 71.19 251 ALA A CA 1
ATOM 1969 C C . ALA A 1 251 ? 25.797 -21.75 -8.578 1 71.19 251 ALA A C 1
ATOM 1971 O O . ALA A 1 251 ? 25.938 -22.469 -9.578 1 71.19 251 ALA A O 1
ATOM 1972 N N . GLY A 1 252 ? 26.797 -21.531 -7.781 1 62.28 252 GLY A N 1
ATOM 1973 C CA . GLY A 1 252 ? 28.094 -22.156 -7.961 1 62.28 252 GLY A CA 1
ATOM 1974 C C . GLY A 1 252 ? 28.141 -23.594 -7.457 1 62.28 252 GLY A C 1
ATOM 1975 O O . GLY A 1 252 ? 29.125 -24.312 -7.684 1 62.28 252 GLY A O 1
ATOM 1976 N N . GLU A 1 253 ? 27.156 -24.031 -6.656 1 54.25 253 GLU A N 1
ATOM 1977 C CA . GLU A 1 253 ? 27.188 -25.391 -6.141 1 54.25 253 GLU A CA 1
ATOM 1978 C C . GLU A 1 253 ? 26.641 -26.391 -7.172 1 54.25 253 GLU A C 1
ATOM 1980 O O . GLU A 1 253 ? 25.578 -26.172 -7.746 1 54.25 253 GLU A O 1
ATOM 1985 N N . PRO A 1 254 ? 27.422 -27.219 -7.762 1 50.84 254 PRO A N 1
ATOM 1986 C CA . PRO A 1 254 ? 27 -28.266 -8.703 1 50.84 254 PRO A CA 1
ATOM 1987 C C . PRO A 1 254 ? 25.75 -29 -8.242 1 50.84 254 PRO A C 1
ATOM 1989 O O . PRO A 1 254 ? 25.516 -29.125 -7.035 1 50.84 254 PRO A O 1
ATOM 1992 N N . PRO A 1 255 ? 24.688 -29 -8.961 1 47.72 255 PRO A N 1
ATOM 1993 C CA . PRO A 1 255 ? 23.484 -29.734 -8.586 1 47.72 255 PRO A CA 1
ATOM 1994 C C . PRO A 1 255 ? 23.781 -31.062 -7.891 1 47.72 255 PRO A C 1
ATOM 1996 O O . PRO A 1 255 ? 24.766 -31.734 -8.234 1 47.72 255 PRO A O 1
ATOM 1999 N N . SER A 1 256 ? 23.531 -31.203 -6.652 1 44.53 256 SER A N 1
ATOM 2000 C CA . SER A 1 256 ? 23.734 -32.5 -6.016 1 44.53 256 SER A CA 1
ATOM 2001 C C . SER A 1 256 ? 23.188 -33.625 -6.883 1 44.53 256 SER A C 1
ATOM 2003 O O . SER A 1 256 ? 22.062 -33.531 -7.395 1 44.53 256 SER A O 1
ATOM 2005 N N . PRO A 1 257 ? 23.938 -34.5 -7.418 1 42.62 257 PRO A N 1
ATOM 2006 C CA . PRO A 1 257 ? 23.469 -35.656 -8.18 1 42.62 257 PRO A CA 1
ATOM 2007 C C . PRO A 1 257 ? 22.25 -36.344 -7.539 1 42.62 257 PRO A C 1
ATOM 2009 O O . PRO A 1 257 ? 22.141 -36.375 -6.312 1 42.62 257 PRO A O 1
ATOM 2012 N N . LEU A 1 258 ? 21.078 -36.219 -8.008 1 44.31 258 LEU A N 1
ATOM 2013 C CA . LEU A 1 258 ? 19.969 -37.031 -7.559 1 44.31 258 LEU A CA 1
ATOM 2014 C C . LEU A 1 258 ? 20.453 -38.406 -7.145 1 44.31 258 LEU A C 1
ATOM 2016 O O . LEU A 1 258 ? 21.266 -39.031 -7.84 1 44.31 258 LEU A O 1
ATOM 2020 N N . PRO A 1 259 ? 20.484 -38.75 -5.855 1 40.47 259 PRO A N 1
ATOM 2021 C CA . PRO A 1 259 ? 20.922 -40.094 -5.504 1 40.47 259 PRO A CA 1
ATOM 2022 C C . PRO A 1 259 ? 20.281 -41.156 -6.363 1 40.47 259 PRO A C 1
ATOM 2024 O O . PRO A 1 259 ? 19.062 -41.156 -6.566 1 40.47 259 PRO A O 1
ATOM 2027 N N . TYR A 1 260 ? 20.906 -41.594 -7.434 1 37.41 260 TYR A N 1
ATOM 2028 C CA . TYR A 1 260 ? 20.516 -42.812 -8.172 1 37.41 260 TYR A CA 1
ATOM 2029 C C . TYR A 1 260 ? 20.281 -43.969 -7.223 1 37.41 260 TYR A C 1
ATOM 2031 O O . TYR A 1 260 ? 21.188 -44.406 -6.508 1 37.41 260 TYR A O 1
ATOM 2039 N N . SER A 1 261 ? 19.078 -44.062 -6.551 1 39.78 261 SER A N 1
ATOM 2040 C CA . SER A 1 261 ? 18.781 -45.281 -5.777 1 39.78 261 SER A CA 1
ATOM 2041 C C . SER A 1 261 ? 19.031 -46.531 -6.602 1 39.78 261 SER A C 1
ATOM 2043 O O . SER A 1 261 ? 18.453 -46.688 -7.672 1 39.78 261 SER A O 1
ATOM 2045 N N . PRO A 1 262 ? 20.172 -47.125 -6.406 1 38 262 PRO A N 1
ATOM 2046 C CA . PRO A 1 262 ? 20.453 -48.438 -7.039 1 38 262 PRO A CA 1
ATOM 2047 C C . PRO A 1 262 ? 19.328 -49.438 -6.828 1 38 262 PRO A C 1
ATOM 2049 O O . PRO A 1 262 ? 18.766 -49.531 -5.734 1 38 262 PRO A O 1
ATOM 2052 N N . THR A 1 263 ? 18.422 -49.625 -7.711 1 32.03 263 THR A N 1
ATOM 2053 C CA . THR A 1 263 ? 17.484 -50.719 -7.676 1 32.03 263 THR A CA 1
ATOM 2054 C C . THR A 1 263 ? 18.172 -52.031 -7.277 1 32.03 263 THR A C 1
ATOM 2056 O O . THR A 1 263 ? 19.156 -52.438 -7.902 1 32.03 263 THR A O 1
ATOM 2059 N N . ALA A 1 264 ? 18.031 -52.438 -6 1 44.66 264 ALA A N 1
ATOM 2060 C CA . ALA A 1 264 ? 18.469 -53.719 -5.461 1 44.66 264 ALA A CA 1
ATOM 2061 C C . ALA A 1 264 ? 18.219 -54.844 -6.457 1 44.66 264 ALA A C 1
ATOM 2063 O O . ALA A 1 264 ? 17.141 -54.938 -7.043 1 44.66 264 ALA A O 1
ATOM 2064 N N . PRO A 1 265 ? 19.25 -55.5 -6.926 1 36.81 265 PRO A N 1
ATOM 2065 C CA . PRO A 1 265 ? 19.141 -56.656 -7.828 1 36.81 265 PRO A CA 1
ATOM 2066 C C . PRO A 1 265 ? 18.031 -57.625 -7.398 1 36.81 265 PRO A C 1
ATOM 2068 O O . PRO A 1 265 ? 17.703 -57.688 -6.215 1 36.81 265 PRO A O 1
ATOM 2071 N N . PRO A 1 266 ? 17.047 -58 -8.273 1 41.91 266 PRO A N 1
ATOM 2072 C CA . PRO A 1 266 ? 16.078 -59.031 -7.945 1 41.91 266 PRO A CA 1
ATOM 2073 C C . PRO A 1 266 ? 16.734 -60.312 -7.395 1 41.91 266 PRO A C 1
ATOM 2075 O O . PRO A 1 266 ? 17.719 -60.781 -7.949 1 41.91 266 PRO A O 1
ATOM 2078 N N . HIS A 1 267 ? 16.812 -60.5 -6.008 1 30.08 267 HIS A N 1
ATOM 2079 C CA . HIS A 1 267 ? 17.125 -61.875 -5.566 1 30.08 267 HIS A CA 1
ATOM 2080 C C . HIS A 1 267 ? 16.078 -62.844 -6.086 1 30.08 267 HIS A C 1
ATOM 2082 O O . HIS A 1 267 ? 14.891 -62.531 -6.141 1 30.08 267 HIS A O 1
ATOM 2088 N N . MET B 1 1 ? -22.359 -29.25 -43.75 1 41.72 1 MET B N 1
ATOM 2089 C CA . MET B 1 1 ? -22.125 -29.672 -42.375 1 41.72 1 MET B CA 1
ATOM 2090 C C . MET B 1 1 ? -22.578 -31.109 -42.156 1 41.72 1 MET B C 1
ATOM 2092 O O . MET B 1 1 ? -23.734 -31.438 -42.406 1 41.72 1 MET B O 1
ATOM 2096 N N . ASP B 1 2 ? -21.688 -32.031 -42.562 1 51.41 2 ASP B N 1
ATOM 2097 C CA . ASP B 1 2 ? -22.031 -33.406 -42.844 1 51.41 2 ASP B CA 1
ATOM 2098 C C . ASP B 1 2 ? -22.703 -34.062 -41.656 1 51.41 2 ASP B C 1
ATOM 2100 O O . ASP B 1 2 ? -22.172 -34.062 -40.531 1 51.41 2 ASP B O 1
ATOM 2104 N N . LEU B 1 3 ? -23.859 -34.188 -41.75 1 56.69 3 LEU B N 1
ATOM 2105 C CA . LEU B 1 3 ? -24.797 -34.812 -40.812 1 56.69 3 LEU B CA 1
ATOM 2106 C C . LEU B 1 3 ? -24.219 -36.094 -40.219 1 56.69 3 LEU B C 1
ATOM 2108 O O . LEU B 1 3 ? -24.469 -36.406 -39.062 1 56.69 3 LEU B O 1
ATOM 2112 N N . LYS B 1 4 ? -23.406 -36.812 -40.906 1 59.34 4 LYS B N 1
ATOM 2113 C CA . LYS B 1 4 ? -22.812 -38.031 -40.375 1 59.34 4 LYS B CA 1
ATOM 2114 C C . LYS B 1 4 ? -21.766 -37.719 -39.312 1 59.34 4 LYS B C 1
ATOM 2116 O O . LYS B 1 4 ? -21.672 -38.438 -38.312 1 59.34 4 LYS B O 1
ATOM 2121 N N . LYS B 1 5 ? -21.188 -36.625 -39.625 1 63.66 5 LYS B N 1
ATOM 2122 C CA . LYS B 1 5 ? -20.156 -36.219 -38.688 1 63.66 5 LYS B CA 1
ATOM 2123 C C . LYS B 1 5 ? -20.766 -35.688 -37.406 1 63.66 5 LYS B C 1
ATOM 2125 O O . LYS B 1 5 ? -20.234 -35.938 -36.312 1 63.66 5 LYS B O 1
ATOM 2130 N N . LEU B 1 6 ? -21.797 -35.156 -37.531 1 56.69 6 LEU B N 1
ATOM 2131 C CA . LEU B 1 6 ? -22.531 -34.656 -36.375 1 56.69 6 LEU B CA 1
ATOM 2132 C C . LEU B 1 6 ? -23.156 -35.781 -35.562 1 56.69 6 LEU B C 1
ATOM 2134 O O . LEU B 1 6 ? -23.156 -35.781 -34.344 1 56.69 6 LEU B O 1
ATOM 2138 N N . ALA B 1 7 ? -23.625 -36.75 -36.219 1 60.59 7 ALA B N 1
ATOM 2139 C CA . ALA B 1 7 ? -24.219 -37.938 -35.562 1 60.59 7 ALA B CA 1
ATOM 2140 C C . ALA B 1 7 ? -23.156 -38.75 -34.844 1 60.59 7 ALA B C 1
ATOM 2142 O O . ALA B 1 7 ? -23.391 -39.25 -33.75 1 60.59 7 ALA B O 1
ATOM 2143 N N . GLY B 1 8 ? -22.062 -38.844 -35.469 1 61.34 8 GLY B N 1
ATOM 2144 C CA . GLY B 1 8 ? -20.938 -39.562 -34.875 1 61.34 8 GLY B CA 1
ATOM 2145 C C . GLY B 1 8 ? -20.406 -38.906 -33.625 1 61.34 8 GLY B C 1
ATOM 2146 O O . GLY B 1 8 ? -20.219 -39.531 -32.594 1 61.34 8 GLY B O 1
ATOM 2147 N N . THR B 1 9 ? -20.25 -37.594 -33.75 1 68.62 9 THR B N 1
ATOM 2148 C CA . THR B 1 9 ? -19.75 -36.844 -32.625 1 68.62 9 THR B CA 1
ATOM 2149 C C . THR B 1 9 ? -20.75 -36.844 -31.469 1 68.62 9 THR B C 1
ATOM 2151 O O . THR B 1 9 ? -20.375 -37 -30.312 1 68.62 9 THR B O 1
ATOM 2154 N N . ALA B 1 10 ? -22.016 -36.656 -31.797 1 69.88 10 ALA B N 1
ATOM 2155 C CA . ALA B 1 10 ? -23.078 -36.688 -30.797 1 69.88 10 ALA B CA 1
ATOM 2156 C C . ALA B 1 10 ? -23.156 -38.062 -30.141 1 69.88 10 ALA B C 1
ATOM 2158 O O . ALA B 1 10 ? -23.359 -38.156 -28.922 1 69.88 10 ALA B O 1
ATOM 2159 N N . GLY B 1 11 ? -22.953 -39.031 -30.938 1 71.31 11 GLY B N 1
ATOM 2160 C CA . GLY B 1 11 ? -22.938 -40.375 -30.391 1 71.31 11 GLY B CA 1
ATOM 2161 C C . GLY B 1 11 ? -21.781 -40.625 -29.438 1 71.31 11 GLY B C 1
ATOM 2162 O O . GLY B 1 11 ? -21.969 -41.25 -28.375 1 71.31 11 GLY B O 1
ATOM 2163 N N . GLN B 1 12 ? -20.75 -40.125 -29.891 1 76.88 12 GLN B N 1
ATOM 2164 C CA . GLN B 1 12 ? -19.578 -40.281 -29.031 1 76.88 12 GLN B CA 1
ATOM 2165 C C . GLN B 1 12 ? -19.766 -39.594 -27.688 1 76.88 12 GLN B C 1
ATOM 2167 O O . GLN B 1 12 ? -19.375 -40.125 -26.656 1 76.88 12 GLN B O 1
ATOM 2172 N N . TYR B 1 13 ? -20.344 -38.438 -27.766 1 78 13 TYR B N 1
ATOM 2173 C CA . TYR B 1 13 ? -20.625 -37.688 -26.547 1 78 13 TYR B CA 1
ATOM 2174 C C . TYR B 1 13 ? -21.562 -38.438 -25.641 1 78 13 TYR B C 1
ATOM 2176 O O . TYR B 1 13 ? -21.359 -38.469 -24.422 1 78 13 TYR B O 1
ATOM 2184 N N . LEU B 1 14 ? -22.547 -39.062 -26.234 1 76.31 14 LEU B N 1
ATOM 2185 C CA . LEU B 1 14 ? -23.5 -39.844 -25.453 1 76.31 14 LEU B CA 1
ATOM 2186 C C . LEU B 1 14 ? -22.812 -41.062 -24.812 1 76.31 14 LEU B C 1
ATOM 2188 O O . LEU B 1 14 ? -23.078 -41.375 -23.656 1 76.31 14 LEU B O 1
ATOM 2192 N N . THR B 1 15 ? -22.047 -41.656 -25.594 1 79.75 15 THR B N 1
ATOM 2193 C CA . THR B 1 15 ? -21.344 -42.844 -25.094 1 79.75 15 THR B CA 1
ATOM 2194 C C . THR B 1 15 ? -20.438 -42.469 -23.922 1 79.75 15 THR B C 1
ATOM 2196 O O . THR B 1 15 ? -20.359 -43.188 -22.922 1 79.75 15 THR B O 1
ATOM 2199 N N . ARG B 1 16 ? -19.828 -41.375 -24.062 1 81.69 16 ARG B N 1
ATOM 2200 C CA . ARG B 1 16 ? -18.953 -40.875 -23 1 81.69 16 ARG B CA 1
ATOM 2201 C C . ARG B 1 16 ? -19.75 -40.594 -21.734 1 81.69 16 ARG B C 1
ATOM 2203 O O . ARG B 1 16 ? -19.312 -40.906 -20.625 1 81.69 16 ARG B O 1
ATOM 2210 N N . ALA B 1 17 ? -20.859 -39.875 -21.891 1 78.31 17 ALA B N 1
ATOM 2211 C CA . ALA B 1 17 ? -21.703 -39.531 -20.766 1 78.31 17 ALA B CA 1
ATOM 2212 C C . ALA B 1 17 ? -22.188 -40.781 -20.031 1 78.31 17 ALA B C 1
ATOM 2214 O O . ALA B 1 17 ? -22.203 -40.812 -18.797 1 78.31 17 ALA B O 1
ATOM 2215 N N . VAL B 1 18 ? -22.5 -41.719 -20.766 1 76.69 18 VAL B N 1
ATOM 2216 C CA . VAL B 1 18 ? -22.984 -42.969 -20.188 1 76.69 18 VAL B CA 1
ATOM 2217 C C . VAL B 1 18 ? -21.844 -43.656 -19.422 1 76.69 18 VAL B C 1
ATOM 2219 O O . VAL B 1 18 ? -22.031 -44.062 -18.281 1 76.69 18 VAL B O 1
ATOM 2222 N N . GLN B 1 19 ? -20.734 -43.719 -20.047 1 81.06 19 GLN B N 1
ATOM 2223 C CA . GLN B 1 19 ? -19.578 -44.344 -19.406 1 81.06 19 GLN B CA 1
ATOM 2224 C C . GLN B 1 19 ? -19.188 -43.594 -18.125 1 81.06 19 GLN B C 1
ATOM 2226 O O . GLN B 1 19 ? -18.906 -44.188 -17.094 1 81.06 19 GLN B O 1
ATOM 2231 N N . TYR B 1 20 ? -19.25 -42.344 -18.203 1 81.25 20 TYR B N 1
ATOM 2232 C CA . TYR B 1 20 ? -18.906 -41.5 -17.078 1 81.25 20 TYR B CA 1
ATOM 2233 C C . TYR B 1 20 ? -19.844 -41.75 -15.898 1 81.25 20 TYR B C 1
ATOM 2235 O O . TYR B 1 20 ? -19.391 -41.906 -14.758 1 81.25 20 TYR B O 1
ATOM 2243 N N . THR B 1 21 ? -21.047 -41.75 -16.203 1 74.5 21 THR B N 1
ATOM 2244 C CA . THR B 1 21 ? -22.062 -41.969 -15.18 1 74.5 21 THR B CA 1
ATOM 2245 C C . THR B 1 21 ? -21.891 -43.375 -14.578 1 74.5 21 THR B C 1
ATOM 2247 O O . THR B 1 21 ? -21.984 -43.531 -13.359 1 74.5 21 THR B O 1
ATOM 2250 N N . GLU B 1 22 ? -21.609 -44.25 -15.383 1 76.44 22 GLU B N 1
ATOM 2251 C CA . GLU B 1 22 ? -21.453 -45.625 -14.906 1 76.44 22 GLU B CA 1
ATOM 2252 C C . GLU B 1 22 ? -20.234 -45.781 -14 1 76.44 22 GLU B C 1
ATOM 2254 O O . GLU B 1 22 ? -20.25 -46.531 -13.031 1 76.44 22 GLU B O 1
ATOM 2259 N N . GLU B 1 23 ? -19.297 -45.125 -14.297 1 81.25 23 GLU B N 1
ATOM 2260 C CA . GLU B 1 23 ? -18.109 -45.125 -13.453 1 81.25 23 GLU B CA 1
ATOM 2261 C C . GLU B 1 23 ? -18.422 -44.531 -12.078 1 81.25 23 GLU B C 1
ATOM 2263 O O . GLU B 1 23 ? -17.953 -45.031 -11.055 1 81.25 23 GLU B O 1
ATOM 2268 N N . LYS B 1 24 ? -19.125 -43.438 -12.062 1 81.69 24 LYS B N 1
ATOM 2269 C CA . LYS B 1 24 ? -19.453 -42.75 -10.82 1 81.69 24 LYS B CA 1
ATOM 2270 C C . LYS B 1 24 ? -20.344 -43.625 -9.93 1 81.69 24 LYS B C 1
ATOM 2272 O O . LYS B 1 24 ? -20.25 -43.562 -8.703 1 81.69 24 LYS B O 1
ATOM 2277 N N . LEU B 1 25 ? -21.078 -44.406 -10.664 1 76.81 25 LEU B N 1
ATOM 2278 C CA . LEU B 1 25 ? -21.984 -45.312 -9.938 1 76.81 25 LEU B CA 1
ATOM 2279 C C . LEU B 1 25 ? -21.281 -46.594 -9.555 1 76.81 25 LEU B C 1
ATOM 2281 O O . LEU B 1 25 ? -21.812 -47.375 -8.773 1 76.81 25 LEU B O 1
ATOM 2285 N N . GLY B 1 26 ? -20.016 -46.719 -9.953 1 79.06 26 GLY B N 1
ATOM 2286 C CA . GLY B 1 26 ? -19.25 -47.906 -9.633 1 79.06 26 GLY B CA 1
ATOM 2287 C C . GLY B 1 26 ? -19.609 -49.094 -10.5 1 79.06 26 GLY B C 1
ATOM 2288 O O . GLY B 1 26 ? -19.188 -50.219 -10.219 1 79.06 26 GLY B O 1
ATOM 2289 N N . ASN B 1 27 ? -20.312 -48.938 -11.562 1 74.88 27 ASN B N 1
ATOM 2290 C CA . ASN B 1 27 ? -20.828 -50.031 -12.383 1 74.88 27 ASN B CA 1
ATOM 2291 C C . ASN B 1 27 ? -19.953 -50.312 -13.594 1 74.88 27 ASN B C 1
ATOM 2293 O O . ASN B 1 27 ? -20.219 -51.219 -14.375 1 74.88 27 ASN B O 1
ATOM 2297 N N . ALA B 1 28 ? -18.969 -49.469 -13.734 1 76.31 28 ALA B N 1
ATOM 2298 C CA . ALA B 1 28 ? -18.109 -49.656 -14.906 1 76.31 28 ALA B CA 1
ATOM 2299 C C . ALA B 1 28 ? -16.641 -49.656 -14.508 1 76.31 28 ALA B C 1
ATOM 2301 O O . ALA B 1 28 ? -16.25 -48.969 -13.547 1 76.31 28 ALA B O 1
ATOM 2302 N N . GLU B 1 29 ? -15.836 -50.5 -15.234 1 77.94 29 GLU B N 1
ATOM 2303 C CA . GLU B 1 29 ? -14.398 -50.531 -15.008 1 77.94 29 GLU B CA 1
ATOM 2304 C C . GLU B 1 29 ? -13.727 -49.25 -15.523 1 77.94 29 GLU B C 1
ATOM 2306 O O . GLU B 1 29 ? -14.125 -48.719 -16.562 1 77.94 29 GLU B O 1
ATOM 2311 N N . LYS B 1 30 ? -12.859 -48.719 -14.695 1 85.62 30 LYS B N 1
ATOM 2312 C CA . LYS B 1 30 ? -12.141 -47.5 -15.055 1 85.62 30 LYS B CA 1
ATOM 2313 C C . LYS B 1 30 ? -10.656 -47.781 -15.281 1 85.62 30 LYS B C 1
ATOM 2315 O O . LYS B 1 30 ? -10.016 -48.438 -14.461 1 85.62 30 LYS B O 1
ATOM 2320 N N . THR B 1 31 ? -10.242 -47.438 -16.516 1 86.06 31 THR B N 1
ATOM 2321 C CA . THR B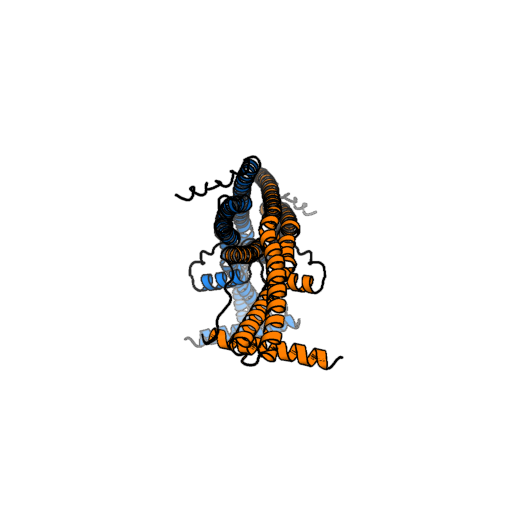 1 31 ? -8.812 -47.531 -16.797 1 86.06 31 THR B CA 1
ATOM 2322 C C . THR B 1 31 ? -8.023 -46.594 -15.898 1 86.06 31 THR B C 1
ATOM 2324 O O . THR B 1 31 ? -8.352 -45.406 -15.812 1 86.06 31 THR B O 1
ATOM 2327 N N . GLU B 1 32 ? -7.121 -47.156 -15.164 1 85.69 32 GLU B N 1
ATOM 2328 C CA . GLU B 1 32 ? -6.316 -46.312 -14.258 1 85.69 32 GLU B CA 1
ATOM 2329 C C . GLU B 1 32 ? -5.047 -45.844 -14.945 1 85.69 32 GLU B C 1
ATOM 2331 O O . GLU B 1 32 ? -4.461 -46.531 -15.766 1 85.69 32 GLU B O 1
ATOM 2336 N N . PHE B 1 33 ? -4.773 -44.656 -14.641 1 88.25 33 PHE B N 1
ATOM 2337 C CA . PHE B 1 33 ? -3.504 -44.125 -15.125 1 88.25 33 PHE B CA 1
ATOM 2338 C C . PHE B 1 33 ? -2.34 -44.656 -14.32 1 88.25 33 PHE B C 1
ATOM 2340 O O . PHE B 1 33 ? -2.52 -45.094 -13.172 1 88.25 33 PHE B O 1
ATOM 2347 N N . ASP B 1 34 ? -1.17 -44.719 -14.93 1 88.44 34 ASP B N 1
ATOM 2348 C CA . ASP B 1 34 ? 0.002 -45.219 -14.219 1 88.44 34 ASP B CA 1
ATOM 2349 C C . ASP B 1 34 ? 0.488 -44.219 -13.172 1 88.44 34 ASP B C 1
ATOM 2351 O O . ASP B 1 34 ? 0.083 -43.062 -13.188 1 88.44 34 ASP B O 1
ATOM 2355 N N . SER B 1 35 ? 1.307 -44.75 -12.25 1 92.25 35 SER B N 1
ATOM 2356 C CA . SER B 1 35 ? 1.787 -43.969 -11.117 1 92.25 35 SER B CA 1
ATOM 2357 C C . SER B 1 35 ? 2.662 -42.812 -11.578 1 92.25 35 SER B C 1
ATOM 2359 O O . SER B 1 35 ? 2.635 -41.719 -10.984 1 92.25 35 SER B O 1
ATOM 2361 N N . HIS B 1 36 ? 3.391 -43.062 -12.602 1 92.5 36 HIS B N 1
ATOM 2362 C CA . HIS B 1 36 ? 4.254 -42 -13.133 1 92.5 36 HIS B CA 1
ATOM 2363 C C . HIS B 1 36 ? 3.432 -40.812 -13.648 1 92.5 36 HIS B C 1
ATOM 2365 O O . HIS B 1 36 ? 3.744 -39.656 -13.352 1 92.5 36 HIS B O 1
ATOM 2371 N N . TYR B 1 37 ? 2.414 -41.125 -14.406 1 93.38 37 TYR B N 1
ATOM 2372 C CA . TYR B 1 37 ? 1.517 -40.094 -14.906 1 93.38 37 TYR B CA 1
ATOM 2373 C C . TYR B 1 37 ? 0.898 -39.312 -13.758 1 93.38 37 TYR B C 1
ATOM 2375 O O . TYR B 1 37 ? 0.849 -38.062 -13.789 1 93.38 37 TYR B O 1
ATOM 2383 N N . GLU B 1 38 ? 0.454 -39.969 -12.742 1 94.06 38 GLU B N 1
ATOM 2384 C CA . GLU B 1 38 ? -0.165 -39.312 -11.586 1 94.06 38 GLU B CA 1
ATOM 2385 C C . GLU B 1 38 ? 0.822 -38.375 -10.875 1 94.06 38 GLU B C 1
ATOM 2387 O O . GLU B 1 38 ? 0.442 -37.312 -10.391 1 94.06 38 GLU B O 1
ATOM 2392 N N . THR B 1 39 ? 1.999 -38.844 -10.781 1 93.81 39 THR B N 1
ATOM 2393 C CA . THR B 1 39 ? 3.043 -38.031 -10.172 1 93.81 39 THR B CA 1
ATOM 2394 C C . THR B 1 39 ? 3.277 -36.75 -10.977 1 93.81 39 THR B C 1
ATOM 2396 O O . THR B 1 39 ? 3.404 -35.656 -10.406 1 93.81 39 THR B O 1
ATOM 2399 N N . LEU B 1 40 ? 3.348 -36.875 -12.281 1 94.06 40 LEU B N 1
ATOM 2400 C CA . LEU B 1 40 ? 3.545 -35.75 -13.156 1 94.06 40 LEU B CA 1
ATOM 2401 C C . LEU B 1 40 ? 2.385 -34.75 -13.039 1 94.06 40 LEU B C 1
ATOM 2403 O O . LEU B 1 40 ? 2.592 -33.531 -13.039 1 94.06 40 LEU B O 1
ATOM 2407 N N . VAL B 1 41 ? 1.219 -35.281 -12.953 1 95.12 41 VAL B N 1
ATOM 2408 C CA . VAL B 1 41 ? 0.025 -34.469 -12.805 1 95.12 41 VAL B CA 1
ATOM 2409 C C . VAL B 1 41 ? 0.088 -33.688 -11.492 1 95.12 41 VAL B C 1
ATOM 2411 O O . VAL B 1 41 ? -0.183 -32.469 -11.469 1 95.12 41 VAL B O 1
ATOM 2414 N N . ALA B 1 42 ? 0.443 -34.344 -10.477 1 94.62 42 ALA B N 1
ATOM 2415 C CA . ALA B 1 42 ? 0.557 -33.719 -9.172 1 94.62 42 ALA B CA 1
ATOM 2416 C C . ALA B 1 42 ? 1.584 -32.562 -9.211 1 94.62 42 ALA B C 1
ATOM 2418 O O . ALA B 1 42 ? 1.354 -31.5 -8.641 1 94.62 42 ALA B O 1
ATOM 2419 N N . GLN B 1 43 ? 2.668 -32.812 -9.812 1 92.81 43 GLN B N 1
ATOM 2420 C CA . GLN B 1 43 ? 3.713 -31.797 -9.945 1 92.81 43 GLN B CA 1
ATOM 2421 C C . GLN B 1 43 ? 3.213 -30.594 -10.727 1 92.81 43 GLN B C 1
ATOM 2423 O O . GLN B 1 43 ? 3.4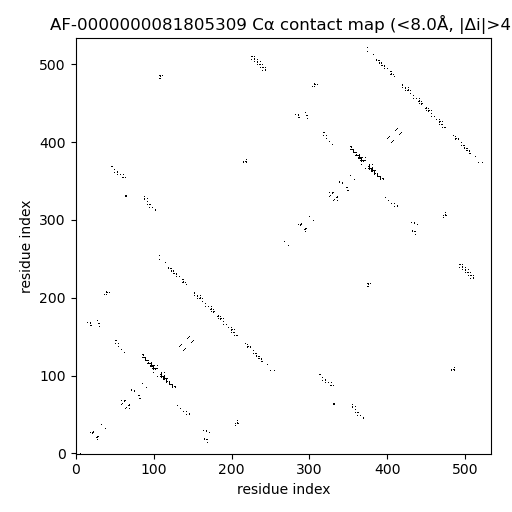98 -29.453 -10.359 1 92.81 43 GLN B O 1
ATOM 2428 N N . SER B 1 44 ? 2.562 -30.875 -11.758 1 95.25 44 SER B N 1
ATOM 2429 C CA . SER B 1 44 ? 2.014 -29.812 -12.578 1 95.25 44 SER B CA 1
ATOM 2430 C C . SER B 1 44 ? 0.994 -28.984 -11.805 1 95.25 44 SER B C 1
ATOM 2432 O O . SER B 1 44 ? 0.997 -27.75 -11.883 1 95.25 44 SER B O 1
ATOM 2434 N N . ASP B 1 45 ? 0.11 -29.641 -11.094 1 96.56 45 ASP B N 1
ATOM 2435 C CA . ASP B 1 45 ? -0.894 -28.953 -10.281 1 96.56 45 ASP B CA 1
ATOM 2436 C C . ASP B 1 45 ? -0.236 -28.094 -9.211 1 96.56 45 ASP B C 1
ATOM 2438 O O . ASP B 1 45 ? -0.688 -26.984 -8.938 1 96.56 45 ASP B O 1
ATOM 2442 N N . ASN B 1 46 ? 0.751 -28.641 -8.648 1 95.75 46 ASN B N 1
ATOM 2443 C CA . ASN B 1 46 ? 1.512 -27.891 -7.656 1 95.75 46 ASN B CA 1
ATOM 2444 C C . ASN B 1 46 ? 2.166 -26.656 -8.266 1 95.75 46 ASN B C 1
ATOM 2446 O O . ASN B 1 46 ? 2.117 -25.562 -7.688 1 95.75 46 ASN B O 1
ATOM 2450 N N . ALA B 1 47 ? 2.793 -26.844 -9.359 1 96.06 47 ALA B N 1
ATOM 2451 C CA . ALA B 1 47 ? 3.43 -25.719 -10.055 1 96.06 47 ALA B CA 1
ATOM 2452 C C . ALA B 1 47 ? 2.42 -24.625 -10.367 1 96.06 47 ALA B C 1
ATOM 2454 O O . ALA B 1 47 ? 2.705 -23.438 -10.188 1 96.06 47 ALA B O 1
ATOM 2455 N N . LYS B 1 48 ? 1.275 -25.031 -10.828 1 97.44 48 LYS B N 1
ATOM 2456 C CA . LYS B 1 48 ? 0.221 -24.062 -11.125 1 97.44 48 LYS B CA 1
ATOM 2457 C C . LYS B 1 48 ? -0.205 -23.312 -9.875 1 97.44 48 LYS B C 1
ATOM 2459 O O . LYS B 1 48 ? -0.247 -22.078 -9.867 1 97.44 48 LYS B O 1
ATOM 2464 N N . LEU B 1 49 ? -0.497 -24.016 -8.859 1 97.88 49 LEU B N 1
ATOM 2465 C CA . LEU B 1 49 ? -0.977 -23.453 -7.605 1 97.88 49 LEU B CA 1
ATOM 2466 C C . LEU B 1 49 ? 0.007 -22.422 -7.062 1 97.88 49 LEU B C 1
ATOM 2468 O O . LEU B 1 49 ? -0.371 -21.281 -6.797 1 97.88 49 LEU B O 1
ATOM 2472 N N . TRP B 1 50 ? 1.193 -22.828 -6.988 1 97.75 50 TRP B N 1
ATOM 2473 C CA . TRP B 1 50 ? 2.17 -21.984 -6.32 1 97.75 50 TRP B CA 1
ATOM 2474 C C . TRP B 1 50 ? 2.59 -20.828 -7.227 1 97.75 50 TRP B C 1
ATOM 2476 O O . TRP B 1 50 ? 2.879 -19.719 -6.746 1 97.75 50 TRP B O 1
ATOM 2486 N N . THR B 1 51 ? 2.633 -21.062 -8.539 1 98.19 51 THR B N 1
ATOM 2487 C CA . THR B 1 51 ? 2.893 -19.953 -9.445 1 98.19 51 THR B CA 1
ATOM 2488 C C . THR B 1 51 ? 1.814 -18.875 -9.312 1 98.19 51 THR B C 1
ATOM 2490 O O . THR B 1 51 ? 2.119 -17.688 -9.266 1 98.19 51 THR B O 1
ATOM 2493 N N . GLU B 1 52 ? 0.564 -19.297 -9.164 1 98.31 52 GLU B N 1
ATOM 2494 C CA . GLU B 1 52 ? -0.542 -18.359 -8.961 1 98.31 52 GLU B CA 1
ATOM 2495 C C . GLU B 1 52 ? -0.371 -17.578 -7.668 1 98.31 52 GLU B C 1
ATOM 2497 O O . GLU B 1 52 ? -0.548 -16.359 -7.652 1 98.31 52 GLU B O 1
ATOM 2502 N N . LYS B 1 53 ? -0.054 -18.219 -6.672 1 98.56 53 LYS B N 1
ATOM 2503 C CA . LYS B 1 53 ? 0.104 -17.578 -5.367 1 98.56 53 LYS B CA 1
ATOM 2504 C C . LYS B 1 53 ? 1.287 -16.609 -5.363 1 98.56 53 LYS B C 1
ATOM 2506 O O . LYS B 1 53 ? 1.212 -15.531 -4.777 1 98.56 53 LYS B O 1
ATOM 2511 N N . LEU B 1 54 ? 2.357 -17.031 -5.977 1 98.69 54 LEU B N 1
ATOM 2512 C CA . LEU B 1 54 ? 3.549 -16.188 -6.023 1 98.69 54 LEU B CA 1
ATOM 2513 C C . LEU B 1 54 ? 3.281 -14.906 -6.809 1 98.69 54 LEU B C 1
ATOM 2515 O O . LEU B 1 54 ? 3.688 -13.82 -6.391 1 98.69 54 LEU B O 1
ATOM 2519 N N . VAL B 1 55 ? 2.623 -15.062 -7.918 1 98.38 55 VAL B N 1
ATOM 2520 C CA . VAL B 1 55 ? 2.295 -13.898 -8.734 1 98.38 55 VAL B CA 1
ATOM 2521 C C . VAL B 1 55 ? 1.38 -12.953 -7.949 1 98.38 55 VAL B C 1
ATOM 2523 O O . VAL B 1 55 ? 1.618 -11.75 -7.895 1 98.38 55 VAL B O 1
ATOM 2526 N N . ALA B 1 56 ? 0.376 -13.508 -7.285 1 97.75 56 ALA B N 1
ATOM 2527 C CA . ALA B 1 56 ? -0.552 -12.711 -6.484 1 97.75 56 ALA B CA 1
ATOM 2528 C C . ALA B 1 56 ? 0.167 -12.039 -5.32 1 97.75 56 ALA B C 1
ATOM 2530 O O . ALA B 1 56 ? -0.129 -10.891 -4.98 1 97.75 56 ALA B O 1
ATOM 2531 N N . GLY B 1 57 ? 1.029 -12.742 -4.711 1 98.19 57 GLY B N 1
ATOM 2532 C CA . GLY B 1 57 ? 1.792 -12.211 -3.59 1 98.19 57 GLY B CA 1
ATOM 2533 C C . GLY B 1 57 ? 2.672 -11.039 -3.973 1 98.19 57 GLY B C 1
ATOM 2534 O O . GLY B 1 57 ? 2.682 -10.016 -3.287 1 98.19 57 GLY B O 1
ATOM 2535 N N . VAL B 1 58 ? 3.41 -11.203 -5.074 1 98.5 58 VAL B N 1
ATOM 2536 C CA . VAL B 1 58 ? 4.277 -10.117 -5.531 1 98.5 58 VAL B CA 1
ATOM 2537 C C . VAL B 1 58 ? 3.436 -8.914 -5.941 1 98.5 58 VAL B C 1
ATOM 2539 O O . VAL B 1 58 ? 3.801 -7.77 -5.66 1 98.5 58 VAL B O 1
ATOM 2542 N N . GLN B 1 59 ? 2.338 -9.195 -6.539 1 97.19 59 GLN B N 1
ATOM 2543 C CA . GLN B 1 59 ? 1.43 -8.125 -6.93 1 97.19 59 GLN B CA 1
ATOM 2544 C C . GLN B 1 59 ? 0.969 -7.324 -5.715 1 97.19 59 GLN B C 1
ATOM 2546 O O . GLN B 1 59 ? 0.928 -6.09 -5.754 1 97.19 59 GLN B O 1
ATOM 2551 N N . ALA B 1 60 ? 0.625 -7.984 -4.645 1 96.88 60 ALA B N 1
ATOM 2552 C CA . ALA B 1 60 ? 0.169 -7.332 -3.422 1 96.88 60 ALA B CA 1
ATOM 2553 C C . ALA B 1 60 ? 1.277 -6.477 -2.811 1 96.88 60 ALA B C 1
ATOM 2555 O O . ALA B 1 60 ? 1.003 -5.457 -2.172 1 96.88 60 ALA B O 1
ATOM 2556 N N . VAL B 1 61 ? 2.496 -6.914 -3.031 1 97.69 61 VAL B N 1
ATOM 2557 C CA . VAL B 1 61 ? 3.635 -6.195 -2.473 1 97.69 61 VAL B CA 1
ATOM 2558 C C . VAL B 1 61 ? 3.891 -4.926 -3.283 1 97.69 61 VAL B C 1
ATOM 2560 O O . VAL B 1 61 ? 4.066 -3.844 -2.715 1 97.69 61 VAL B O 1
ATOM 2563 N N . VAL B 1 62 ? 3.865 -5.059 -4.621 1 96.56 62 VAL B N 1
ATOM 2564 C CA . VAL B 1 62 ? 4.309 -3.947 -5.461 1 96.56 62 VAL B CA 1
ATOM 2565 C C . VAL B 1 62 ? 3.139 -3.002 -5.723 1 96.56 62 VAL B C 1
ATOM 2567 O O . VAL B 1 62 ? 3.342 -1.813 -5.984 1 96.56 62 VAL B O 1
ATOM 2570 N N . ILE B 1 63 ? 1.941 -3.496 -5.684 1 95.25 63 ILE B N 1
ATOM 2571 C CA . ILE B 1 63 ? 0.727 -2.701 -5.82 1 95.25 63 ILE B CA 1
ATOM 2572 C C . ILE B 1 63 ? -0.226 -3.008 -4.668 1 95.25 63 ILE B C 1
ATOM 2574 O O . ILE B 1 63 ? -1.222 -3.711 -4.848 1 95.25 63 ILE B O 1
ATOM 2578 N N . PRO B 1 64 ? 0.025 -2.426 -3.59 1 94.56 64 PRO B N 1
ATOM 2579 C CA . PRO B 1 64 ? -0.704 -2.809 -2.379 1 94.56 64 PRO B CA 1
ATOM 2580 C C . PRO B 1 64 ? -2.16 -2.348 -2.396 1 94.56 64 PRO B C 1
ATOM 2582 O O . PRO B 1 64 ? -2.998 -2.91 -1.688 1 94.56 64 PRO B O 1
ATOM 2585 N N . ASN B 1 65 ? -2.521 -1.354 -3.117 1 93.06 65 ASN B N 1
ATOM 2586 C CA . ASN B 1 65 ? -3.893 -0.867 -3.219 1 93.06 65 ASN B CA 1
ATOM 2587 C C . ASN B 1 65 ? -4.73 -1.743 -4.145 1 93.06 65 ASN B C 1
ATOM 2589 O O . ASN B 1 65 ? -4.484 -1.794 -5.352 1 93.06 65 ASN B O 1
ATOM 2593 N N . PRO B 1 66 ? -5.711 -2.369 -3.619 1 92.44 66 PRO B N 1
ATOM 2594 C CA . PRO B 1 66 ? -6.531 -3.256 -4.445 1 92.44 66 PRO B CA 1
ATOM 2595 C C . PRO B 1 66 ? -7.246 -2.516 -5.574 1 92.44 66 PRO B C 1
ATOM 2597 O O . PRO B 1 66 ? -7.461 -3.082 -6.648 1 92.44 66 PRO B O 1
ATOM 2600 N N . GLY B 1 67 ? -7.621 -1.312 -5.305 1 90.31 67 GLY B N 1
ATOM 2601 C CA . GLY B 1 67 ? -8.227 -0.515 -6.359 1 90.31 67 GLY B CA 1
ATOM 2602 C C . GLY B 1 67 ? -7.32 -0.332 -7.566 1 90.31 67 GLY B C 1
ATOM 2603 O O . GLY B 1 67 ? -7.77 -0.442 -8.711 1 90.31 67 GLY B O 1
ATOM 2604 N N . ASN B 1 68 ? -6.105 -0.097 -7.289 1 91.88 68 ASN B N 1
ATOM 2605 C CA . ASN B 1 68 ? -5.133 0.055 -8.367 1 91.88 68 ASN B CA 1
ATOM 2606 C C . ASN B 1 68 ? -4.93 -1.253 -9.125 1 91.88 68 ASN B C 1
ATOM 2608 O O . ASN B 1 68 ? -4.73 -1.244 -10.344 1 91.88 68 ASN B O 1
ATOM 2612 N N . ARG B 1 69 ? -5 -2.355 -8.43 1 91.5 69 ARG B N 1
ATOM 2613 C CA . ARG B 1 69 ? -4.824 -3.656 -9.062 1 91.5 69 ARG B CA 1
ATOM 2614 C C . ARG B 1 69 ? -5.969 -3.949 -10.031 1 91.5 69 ARG B C 1
ATOM 2616 O O . ARG B 1 69 ? -5.746 -4.477 -11.125 1 91.5 69 ARG B O 1
ATOM 2623 N N . VAL B 1 70 ? -7.145 -3.605 -9.578 1 90.94 70 VAL B N 1
ATOM 2624 C CA . VAL B 1 70 ? -8.32 -3.805 -10.414 1 90.94 70 VAL B CA 1
ATOM 2625 C C . VAL B 1 70 ? -8.234 -2.914 -11.648 1 90.94 70 VAL B C 1
ATOM 2627 O O . VAL B 1 70 ? -8.516 -3.359 -12.766 1 90.94 70 VAL B O 1
ATOM 2630 N N . GLU B 1 71 ? -7.891 -1.719 -11.422 1 90.62 71 GLU B N 1
ATOM 2631 C CA . GLU B 1 71 ? -7.711 -0.79 -12.531 1 90.62 71 GLU B CA 1
ATOM 2632 C C . GLU B 1 71 ? -6.688 -1.319 -13.531 1 90.62 71 GLU B C 1
ATOM 2634 O O . GLU B 1 71 ? -6.93 -1.306 -14.742 1 90.62 71 GLU B O 1
ATOM 2639 N N . ASP B 1 72 ? -5.57 -1.777 -13.031 1 89.94 72 ASP B N 1
ATOM 2640 C CA . ASP B 1 72 ? -4.516 -2.318 -13.883 1 89.94 72 ASP B CA 1
ATOM 2641 C C . ASP B 1 72 ? -5.016 -3.52 -14.688 1 89.94 72 ASP B C 1
ATOM 2643 O O . ASP B 1 72 ? -4.684 -3.668 -15.859 1 89.94 72 ASP B O 1
ATOM 2647 N N . MET B 1 73 ? -5.754 -4.312 -14 1 88.19 73 MET B N 1
ATOM 2648 C CA . MET B 1 73 ? -6.316 -5.484 -14.664 1 88.19 73 MET B CA 1
ATOM 2649 C C . MET B 1 73 ? -7.23 -5.074 -15.812 1 88.19 73 MET B C 1
ATOM 2651 O O . MET B 1 73 ? -7.207 -5.688 -16.875 1 88.19 73 MET B O 1
ATOM 2655 N N . LEU B 1 74 ? -8.023 -4.016 -15.594 1 89.38 74 LEU B N 1
ATOM 2656 C CA . LEU B 1 74 ? -8.93 -3.506 -16.625 1 89.38 74 LEU B CA 1
ATOM 2657 C C . LEU B 1 74 ? -8.148 -2.959 -17.812 1 89.38 74 LEU B C 1
ATOM 2659 O O . LEU B 1 74 ? -8.508 -3.211 -18.969 1 89.38 74 LEU B O 1
ATOM 2663 N N . PHE B 1 75 ? -7.113 -2.293 -17.547 1 88.44 75 PHE B N 1
ATOM 2664 C CA . PHE B 1 75 ? -6.285 -1.741 -18.609 1 88.44 75 PHE B CA 1
ATOM 2665 C C . PHE B 1 75 ? -5.621 -2.855 -19.422 1 88.44 75 PHE B C 1
ATOM 2667 O O . PHE B 1 75 ? -5.516 -2.768 -20.641 1 88.44 75 PHE B O 1
ATOM 2674 N N . GLU B 1 76 ? -5.148 -3.859 -18.734 1 84.69 76 GLU B N 1
ATOM 2675 C CA . GLU B 1 76 ? -4.527 -5 -19.391 1 84.69 76 GLU B CA 1
ATOM 2676 C C . GLU B 1 76 ? -5.52 -5.711 -20.312 1 84.69 76 GLU B C 1
ATOM 2678 O O . GLU B 1 76 ? -5.168 -6.09 -21.438 1 84.69 76 GLU B O 1
ATOM 2683 N N . LYS B 1 77 ? -6.691 -5.816 -19.891 1 86.38 77 LYS B N 1
ATOM 2684 C CA . LYS B 1 77 ? -7.73 -6.48 -20.672 1 86.38 77 LYS B CA 1
ATOM 2685 C C . LYS B 1 77 ? -8.07 -5.668 -21.922 1 86.38 77 LYS B C 1
ATOM 2687 O O . LYS B 1 77 ? -8.398 -6.234 -22.969 1 86.38 77 LYS B O 1
ATOM 2692 N N . LEU B 1 78 ? -7.926 -4.367 -21.781 1 89.19 78 LEU B N 1
ATOM 2693 C CA . LEU B 1 78 ? -8.219 -3.469 -22.906 1 89.19 78 LEU B CA 1
ATOM 2694 C C . LEU B 1 78 ? -6.984 -3.256 -23.766 1 89.19 78 LEU B C 1
ATOM 2696 O O . LEU B 1 78 ? -7.008 -2.449 -24.703 1 89.19 78 LEU B O 1
ATOM 2700 N N . GLU B 1 79 ? -5.836 -3.902 -23.375 1 86.06 79 GLU B N 1
ATOM 2701 C CA . GLU B 1 79 ? -4.562 -3.818 -24.094 1 86.06 79 GLU B CA 1
ATOM 2702 C C . GLU B 1 79 ? -4.027 -2.389 -24.094 1 86.06 79 GLU B C 1
ATOM 2704 O O . GLU B 1 79 ? -3.52 -1.912 -25.109 1 86.06 79 GLU B O 1
ATOM 2709 N N . LYS B 1 80 ? -4.348 -1.775 -23.125 1 84.19 80 LYS B N 1
ATOM 2710 C CA . LYS B 1 80 ? -3.791 -0.44 -22.922 1 84.19 80 LYS B CA 1
ATOM 2711 C C . LYS B 1 80 ? -2.633 -0.469 -21.938 1 84.19 80 LYS B C 1
ATOM 2713 O O . LYS B 1 80 ? -2.521 -1.396 -21.125 1 84.19 80 LYS B O 1
ATOM 2718 N N . ARG B 1 81 ? -1.872 0.583 -22.078 1 82.69 81 ARG B N 1
ATOM 2719 C CA . ARG B 1 81 ? -0.75 0.674 -21.141 1 82.69 81 ARG B CA 1
ATOM 2720 C C . ARG B 1 81 ? -1.222 1.098 -19.766 1 82.69 81 ARG B C 1
ATOM 2722 O O . ARG B 1 81 ? -2.1 1.953 -19.625 1 82.69 81 ARG B O 1
ATOM 2729 N N . ARG B 1 82 ? -0.548 0.557 -18.766 1 82.94 82 ARG B N 1
ATOM 2730 C CA . ARG B 1 82 ? -0.854 0.924 -17.391 1 82.94 82 ARG B CA 1
ATOM 2731 C C . ARG B 1 82 ? -0.591 2.406 -17.141 1 82.94 82 ARG B C 1
ATOM 2733 O O . ARG B 1 82 ? 0.392 2.957 -17.641 1 82.94 82 ARG B O 1
ATOM 2740 N N . PRO B 1 83 ? -1.443 2.953 -16.438 1 82.81 83 PRO B N 1
ATOM 2741 C CA . PRO B 1 83 ? -1.207 4.363 -16.125 1 82.81 83 PRO B CA 1
ATOM 2742 C C . PRO B 1 83 ? 0.041 4.578 -15.273 1 82.81 83 PRO B C 1
ATOM 2744 O O . PRO B 1 83 ? 0.368 3.738 -14.43 1 82.81 83 PRO B O 1
ATOM 2747 N N . ASN B 1 84 ? 0.735 5.594 -15.648 1 84.75 84 ASN B N 1
ATOM 2748 C CA . ASN B 1 84 ? 1.89 5.969 -14.836 1 84.75 84 ASN B CA 1
ATOM 2749 C C . ASN B 1 84 ? 1.481 6.828 -13.641 1 84.75 84 ASN B C 1
ATOM 2751 O O . ASN B 1 84 ? 1.589 8.055 -13.688 1 84.75 84 ASN B O 1
ATOM 2755 N N . ARG B 1 85 ? 1.166 6.227 -12.547 1 90.06 85 ARG B N 1
ATOM 2756 C CA . ARG B 1 85 ? 0.699 6.926 -11.352 1 90.06 85 ARG B CA 1
ATOM 2757 C C . ARG B 1 85 ? 1.86 7.258 -10.422 1 90.06 85 ARG B C 1
ATOM 2759 O O . ARG B 1 85 ? 2.807 6.477 -10.297 1 90.06 85 ARG B O 1
ATOM 2766 N N . LEU B 1 86 ? 1.683 8.359 -9.797 1 93.19 86 LEU B N 1
ATOM 2767 C CA . LEU B 1 86 ? 2.666 8.711 -8.781 1 93.19 86 LEU B CA 1
ATOM 2768 C C . LEU B 1 86 ? 2.553 7.789 -7.574 1 93.19 86 LEU B C 1
ATOM 2770 O O . LEU B 1 86 ? 1.451 7.383 -7.195 1 93.19 86 LEU B O 1
ATOM 2774 N N . SER B 1 87 ? 3.633 7.445 -7.008 1 95.19 87 SER B N 1
ATOM 2775 C CA . SER B 1 87 ? 3.633 6.672 -5.773 1 95.19 87 SER B CA 1
ATOM 2776 C C . SER B 1 87 ? 3.164 7.516 -4.59 1 95.19 87 SER B C 1
ATOM 2778 O O . SER B 1 87 ? 3.148 8.742 -4.668 1 95.19 87 SER B O 1
ATOM 2780 N N . ASN B 1 88 ? 2.73 6.84 -3.541 1 96.69 88 ASN B N 1
ATOM 2781 C CA . ASN B 1 88 ? 2.357 7.551 -2.322 1 96.69 88 ASN B CA 1
ATOM 2782 C C . ASN B 1 88 ? 3.512 8.398 -1.793 1 96.69 88 ASN B C 1
ATOM 2784 O O . ASN B 1 88 ? 3.295 9.492 -1.271 1 96.69 88 ASN B O 1
ATOM 2788 N N . LEU B 1 89 ? 4.703 7.922 -1.977 1 98.38 89 LEU B N 1
ATOM 2789 C CA . LEU B 1 89 ? 5.895 8.641 -1.537 1 98.38 89 LEU B CA 1
ATOM 2790 C C . LEU B 1 89 ? 6.074 9.93 -2.324 1 98.38 89 LEU B C 1
ATOM 2792 O O . LEU B 1 89 ? 6.422 10.969 -1.754 1 98.38 89 LEU B O 1
ATOM 2796 N N . GLU B 1 90 ? 5.805 9.836 -3.592 1 98.06 90 GLU B N 1
ATOM 2797 C CA . GLU B 1 90 ? 5.926 11.023 -4.434 1 98.06 90 GLU B CA 1
ATOM 2798 C C . GLU B 1 90 ? 4.875 12.062 -4.066 1 98.06 90 GLU B C 1
ATOM 2800 O O . GLU B 1 90 ? 5.172 13.258 -4.012 1 98.06 90 GLU B O 1
ATOM 2805 N N . HIS B 1 91 ? 3.68 11.641 -3.785 1 97.88 91 HIS B N 1
ATOM 2806 C CA . HIS B 1 91 ? 2.633 12.547 -3.34 1 97.88 91 HIS B CA 1
ATOM 2807 C C . HIS B 1 91 ? 3.006 13.211 -2.02 1 97.88 91 HIS B C 1
ATOM 2809 O O . HIS B 1 91 ? 2.838 14.422 -1.858 1 97.88 91 HIS B O 1
ATOM 2815 N N . LEU B 1 92 ? 3.486 12.414 -1.151 1 98.56 92 LEU B N 1
ATOM 2816 C CA . LEU B 1 92 ? 3.924 12.945 0.136 1 98.56 92 LEU B CA 1
ATOM 2817 C C . LEU B 1 92 ? 5.027 13.977 -0.049 1 98.56 92 LEU B C 1
ATOM 2819 O O . LEU B 1 92 ? 5 15.039 0.575 1 98.56 92 LEU B O 1
ATOM 2823 N N . GLY B 1 93 ? 5.953 13.609 -0.913 1 98.75 93 GLY B N 1
ATOM 2824 C CA . GLY B 1 93 ? 7.031 14.547 -1.195 1 98.75 93 GLY B CA 1
ATOM 2825 C C . GLY B 1 93 ? 6.535 15.875 -1.736 1 98.75 93 GLY B C 1
ATOM 2826 O O . GLY B 1 93 ? 7 16.938 -1.312 1 98.75 93 GLY B O 1
ATOM 2827 N N . LEU B 1 94 ? 5.582 15.844 -2.609 1 98.44 94 LEU B N 1
ATOM 2828 C CA . LEU B 1 94 ? 5 17.062 -3.172 1 98.44 94 LEU B CA 1
ATOM 2829 C C . LEU B 1 94 ? 4.344 17.906 -2.084 1 98.44 94 LEU B C 1
ATOM 2831 O O . LEU B 1 94 ? 4.543 19.125 -2.033 1 98.44 94 LEU B O 1
ATOM 2835 N N . ASP B 1 95 ? 3.609 17.234 -1.23 1 98.62 95 ASP B N 1
ATOM 2836 C CA . ASP B 1 95 ? 2.953 17.938 -0.131 1 98.62 95 ASP B CA 1
ATOM 2837 C C . ASP B 1 95 ? 3.979 18.547 0.818 1 98.62 95 ASP B C 1
ATOM 2839 O O . ASP B 1 95 ? 3.797 19.672 1.295 1 98.62 95 ASP B O 1
ATOM 2843 N N . MET B 1 96 ? 5.039 17.875 1.076 1 98.75 96 MET B N 1
ATOM 2844 C CA . MET B 1 96 ? 6.074 18.359 1.985 1 98.75 96 MET B CA 1
ATOM 2845 C C . MET B 1 96 ? 6.773 19.594 1.404 1 98.75 96 MET B C 1
ATOM 2847 O O . MET B 1 96 ? 7.039 20.562 2.119 1 98.75 96 MET B O 1
ATOM 2851 N N . VAL B 1 97 ? 7.035 19.547 0.139 1 98.62 97 VAL B N 1
ATOM 2852 C CA . VAL B 1 97 ? 7.695 20.672 -0.515 1 98.62 97 VAL B CA 1
ATOM 2853 C C . VAL B 1 97 ? 6.785 21.906 -0.474 1 98.62 97 VAL B C 1
ATOM 2855 O O . VAL B 1 97 ? 7.234 23 -0.139 1 98.62 97 VAL B O 1
ATOM 2858 N N . GLN B 1 98 ? 5.531 21.656 -0.736 1 98.38 98 GLN B N 1
ATOM 2859 C CA . GLN B 1 98 ? 4.59 22.781 -0.688 1 98.38 98 GLN B CA 1
ATOM 2860 C C . GLN B 1 98 ? 4.434 23.297 0.737 1 98.38 98 GLN B C 1
ATOM 2862 O O . GLN B 1 98 ? 4.426 24.516 0.96 1 98.38 98 GLN B O 1
ATOM 2867 N N . ALA B 1 99 ? 4.32 22.422 1.631 1 98.19 99 ALA B N 1
ATOM 2868 C CA . ALA B 1 99 ? 4.23 22.812 3.037 1 98.19 99 ALA B CA 1
ATOM 2869 C C . ALA B 1 99 ? 5.457 23.609 3.471 1 98.19 99 ALA B C 1
ATOM 2871 O O . ALA B 1 99 ? 5.332 24.625 4.148 1 98.19 99 ALA B O 1
ATOM 2872 N N . GLY B 1 100 ? 6.613 23.109 3.07 1 97.69 100 GLY B N 1
ATOM 2873 C CA . GLY B 1 100 ? 7.84 23.812 3.412 1 97.69 100 GLY B CA 1
ATOM 2874 C C . GLY B 1 100 ? 7.883 25.234 2.891 1 97.69 100 GLY B C 1
ATOM 2875 O O . GLY B 1 100 ? 8.352 26.141 3.582 1 97.69 100 GLY B O 1
ATOM 2876 N N . THR B 1 101 ? 7.367 25.406 1.735 1 97.19 101 THR B N 1
ATOM 2877 C CA . THR B 1 101 ? 7.301 26.734 1.137 1 97.19 101 THR B CA 1
ATOM 2878 C C . THR B 1 101 ? 6.34 27.625 1.916 1 97.19 101 THR B C 1
ATOM 2880 O O . THR B 1 101 ? 6.648 28.797 2.18 1 97.19 101 THR B O 1
ATOM 2883 N N . GLU B 1 102 ? 5.281 27.062 2.357 1 95.44 102 GLU B N 1
ATOM 2884 C CA . GLU B 1 102 ? 4.254 27.812 3.066 1 95.44 102 GLU B CA 1
ATOM 2885 C C . GLU B 1 102 ? 4.703 28.156 4.484 1 95.44 102 GLU B C 1
ATOM 2887 O O . GLU B 1 102 ? 4.375 29.234 5 1 95.44 102 GLU B O 1
ATOM 2892 N N . PHE B 1 103 ? 5.465 27.297 5.125 1 94.44 103 PHE B N 1
ATOM 2893 C CA . PHE B 1 103 ? 5.977 27.547 6.465 1 94.44 103 PHE B CA 1
ATOM 2894 C C . PHE B 1 103 ? 7.168 28.5 6.422 1 94.44 103 PHE B C 1
ATOM 2896 O O . PHE B 1 103 ? 7.535 29.094 7.441 1 94.44 103 PHE B O 1
ATOM 2903 N N . GLY B 1 104 ? 7.73 28.703 5.238 1 92.88 104 GLY B N 1
ATOM 2904 C CA . GLY B 1 104 ? 8.875 29.578 5.062 1 92.88 104 GLY B CA 1
ATOM 2905 C C . GLY B 1 104 ? 10.18 28.828 4.863 1 92.88 104 GLY B C 1
ATOM 2906 O O . GLY B 1 104 ? 10.617 28.078 5.742 1 92.88 104 GLY B O 1
ATOM 2907 N N . THR B 1 105 ? 10.883 29.047 3.812 1 92.62 105 THR B N 1
ATOM 2908 C CA . THR B 1 105 ? 12.109 28.344 3.451 1 92.62 105 THR B CA 1
ATOM 2909 C C . THR B 1 105 ? 13.242 28.703 4.41 1 92.62 105 THR B C 1
ATOM 2911 O O . THR B 1 105 ? 14.227 27.984 4.512 1 92.62 105 THR B O 1
ATOM 2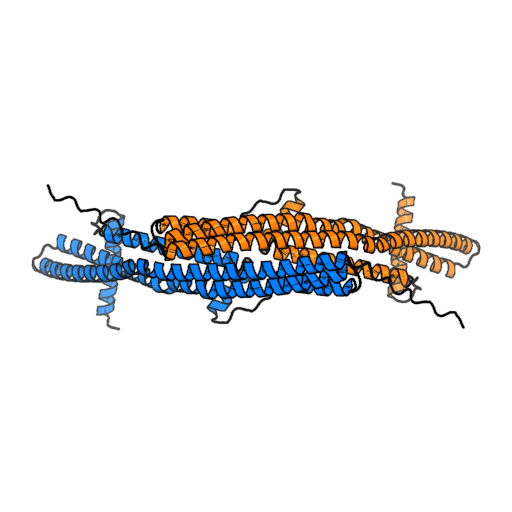914 N N . GLY B 1 106 ? 13.047 29.797 5.102 1 91.5 106 GLY B N 1
ATOM 2915 C CA . GLY B 1 106 ? 14.062 30.25 6.027 1 91.5 106 GLY B CA 1
ATOM 2916 C C . GLY B 1 106 ? 13.891 29.703 7.43 1 91.5 106 GLY B C 1
ATOM 2917 O O . GLY B 1 106 ? 14.766 29.875 8.281 1 91.5 106 GLY B O 1
ATOM 2918 N N . THR B 1 107 ? 12.734 29.078 7.715 1 92.31 107 THR B N 1
ATOM 2919 C CA . THR B 1 107 ? 12.5 28.484 9.031 1 92.31 107 THR B CA 1
ATOM 2920 C C . THR B 1 107 ? 13.102 27.094 9.109 1 92.31 107 THR B C 1
ATOM 2922 O O . THR B 1 107 ? 13.305 26.438 8.086 1 92.31 107 THR B O 1
ATOM 2925 N N . ALA B 1 108 ? 13.398 26.641 10.312 1 93.81 108 ALA B N 1
ATOM 2926 C CA . ALA B 1 108 ? 13.969 25.312 10.5 1 93.81 108 ALA B CA 1
ATOM 2927 C C . ALA B 1 108 ? 13 24.234 10.016 1 93.81 108 ALA B C 1
ATOM 2929 O O . ALA B 1 108 ? 13.406 23.297 9.32 1 93.81 108 ALA B O 1
ATOM 2930 N N . TYR B 1 109 ? 11.742 24.406 10.375 1 95.81 109 TYR B N 1
ATOM 2931 C CA . TYR B 1 109 ? 10.734 23.422 9.992 1 95.81 109 TYR B CA 1
ATOM 2932 C C . TYR B 1 109 ? 10.516 23.422 8.484 1 95.81 109 TYR B C 1
ATOM 2934 O O . TYR B 1 109 ? 10.508 22.359 7.855 1 95.81 109 TYR B O 1
ATOM 2942 N N . GLY B 1 110 ? 10.336 24.578 7.926 1 96.81 110 GLY B N 1
ATOM 2943 C CA . GLY B 1 110 ? 10.125 24.688 6.492 1 96.81 110 GLY B CA 1
ATOM 2944 C C . GLY B 1 110 ? 11.289 24.141 5.676 1 96.81 110 GLY B C 1
ATOM 2945 O O . GLY B 1 110 ? 11.078 23.391 4.719 1 96.81 110 GLY B O 1
ATOM 2946 N N . SER B 1 111 ? 12.477 24.469 6.047 1 97 111 SER B N 1
ATOM 2947 C CA . SER B 1 111 ? 13.664 24 5.336 1 97 111 SER B CA 1
ATOM 2948 C C . SER B 1 111 ? 13.805 22.484 5.43 1 97 111 SER B C 1
ATOM 2950 O O . SER B 1 111 ? 14.195 21.828 4.465 1 97 111 SER B O 1
ATOM 2952 N N . ALA B 1 112 ? 13.477 21.953 6.598 1 97.94 112 ALA B N 1
ATOM 2953 C CA . ALA B 1 112 ? 13.523 20.5 6.77 1 97.94 112 ALA B CA 1
ATOM 2954 C C . ALA B 1 112 ? 12.508 19.812 5.867 1 97.94 112 ALA B C 1
ATOM 2956 O O . ALA B 1 112 ? 12.82 18.797 5.223 1 97.94 112 ALA B O 1
ATOM 2957 N N . LEU B 1 113 ? 11.359 20.375 5.801 1 98.44 113 LEU B N 1
ATOM 2958 C CA . LEU B 1 113 ? 10.305 19.812 4.969 1 98.44 113 LEU B CA 1
ATOM 2959 C C . LEU B 1 113 ? 10.719 19.797 3.502 1 98.44 113 LEU B C 1
ATOM 2961 O O . LEU B 1 113 ? 10.438 18.828 2.785 1 98.44 113 LEU B O 1
ATOM 2965 N N . LEU B 1 114 ? 11.367 20.797 3.062 1 98.31 114 LEU B N 1
ATOM 2966 C CA . LEU B 1 114 ? 11.828 20.875 1.682 1 98.31 114 LEU B CA 1
ATOM 2967 C C . LEU B 1 114 ? 12.828 19.75 1.389 1 98.31 114 LEU B C 1
ATOM 2969 O O . LEU B 1 114 ? 12.719 19.062 0.369 1 98.31 114 LEU B O 1
ATOM 2973 N N . LYS B 1 115 ? 13.727 19.531 2.299 1 98.31 115 LYS B N 1
ATOM 2974 C CA . LYS B 1 115 ? 14.75 18.5 2.119 1 98.31 115 LYS B CA 1
ATOM 2975 C C . LYS B 1 115 ? 14.133 17.109 2.16 1 98.31 115 LYS B C 1
ATOM 2977 O O . LYS B 1 115 ? 14.438 16.266 1.31 1 98.31 115 LYS B O 1
ATOM 2982 N N . VAL B 1 116 ? 13.32 16.906 3.15 1 98.81 116 VAL B N 1
ATOM 2983 C CA . VAL B 1 116 ? 12.688 15.602 3.297 1 98.81 116 VAL B CA 1
ATOM 2984 C C . VAL B 1 116 ? 11.781 15.328 2.096 1 98.81 116 VAL B C 1
ATOM 2986 O O . VAL B 1 116 ? 11.758 14.219 1.573 1 98.81 116 VAL B O 1
ATOM 2989 N N . GLY B 1 117 ? 11.039 16.375 1.719 1 98.81 117 GLY B N 1
ATOM 2990 C CA . GLY B 1 117 ? 10.172 16.219 0.56 1 98.81 117 GLY B CA 1
ATOM 2991 C C . GLY B 1 117 ? 10.922 15.812 -0.693 1 98.81 117 GLY B C 1
ATOM 2992 O O . GLY B 1 117 ? 10.461 14.945 -1.442 1 98.81 117 GLY B O 1
ATOM 2993 N N . GLY B 1 118 ? 12.023 16.422 -0.967 1 98.62 118 GLY B N 1
ATOM 2994 C CA . GLY B 1 118 ? 12.852 16.016 -2.094 1 98.62 118 GLY B CA 1
ATOM 2995 C C . GLY B 1 118 ? 13.312 14.578 -2.021 1 98.62 118 GLY B C 1
ATOM 2996 O O . GLY B 1 118 ? 13.289 13.867 -3.025 1 98.62 118 GLY B O 1
ATOM 2997 N N . ALA B 1 119 ? 13.703 14.18 -0.892 1 98.81 119 ALA B N 1
ATOM 2998 C CA . ALA B 1 119 ? 14.148 12.797 -0.691 1 98.81 119 ALA B CA 1
ATOM 2999 C C . ALA B 1 119 ? 13.008 11.812 -0.906 1 98.81 119 ALA B C 1
ATOM 3001 O O . ALA B 1 119 ? 13.195 10.766 -1.522 1 98.81 119 ALA B O 1
ATOM 3002 N N . GLU B 1 120 ? 11.805 12.219 -0.365 1 98.81 120 GLU B N 1
ATOM 3003 C CA . GLU B 1 120 ? 10.641 11.359 -0.55 1 98.81 120 GLU B CA 1
ATOM 3004 C C . GLU B 1 120 ? 10.305 11.195 -2.029 1 98.81 120 GLU B C 1
ATOM 3006 O O . GLU B 1 120 ? 9.883 10.117 -2.461 1 98.81 120 GLU B O 1
ATOM 3011 N N . GLN B 1 121 ? 10.461 12.234 -2.777 1 98.62 121 GLN B N 1
ATOM 3012 C CA . GLN B 1 121 ? 10.211 12.164 -4.215 1 98.62 121 GLN B CA 1
ATOM 3013 C C . GLN B 1 121 ? 11.188 11.211 -4.895 1 98.62 121 GLN B C 1
ATOM 3015 O O . GLN B 1 121 ? 10.797 10.414 -5.746 1 98.62 121 GLN B O 1
ATOM 3020 N N . ARG B 1 122 ? 12.414 11.25 -4.527 1 98.75 122 ARG B N 1
ATOM 3021 C CA . ARG B 1 122 ? 13.414 10.352 -5.09 1 98.75 122 ARG B CA 1
ATOM 3022 C C . ARG B 1 122 ? 13.141 8.906 -4.688 1 98.75 122 ARG B C 1
ATOM 3024 O O . ARG B 1 122 ? 13.289 7.992 -5.504 1 98.75 122 ARG B O 1
ATOM 3031 N N . LEU B 1 123 ? 12.773 8.734 -3.445 1 98.75 123 LEU B N 1
ATOM 3032 C CA . LEU B 1 123 ? 12.406 7.398 -2.982 1 98.75 123 LEU B CA 1
ATOM 3033 C C . LEU B 1 123 ? 11.234 6.848 -3.795 1 98.75 123 LEU B C 1
ATOM 3035 O O . LEU B 1 123 ? 11.242 5.672 -4.176 1 98.75 123 LEU B O 1
ATOM 3039 N N . GLY B 1 124 ? 10.234 7.75 -3.99 1 98.5 124 GLY B N 1
ATOM 3040 C CA . GLY B 1 124 ? 9.07 7.34 -4.758 1 98.5 124 GLY B CA 1
ATOM 3041 C C . GLY B 1 124 ? 9.406 6.938 -6.184 1 98.5 124 GLY B C 1
ATOM 3042 O O . GLY B 1 124 ? 8.852 5.973 -6.711 1 98.5 124 GLY B O 1
ATOM 3043 N N . LEU B 1 125 ? 10.273 7.656 -6.816 1 97.88 125 LEU B N 1
ATOM 3044 C CA . LEU B 1 125 ? 10.711 7.336 -8.172 1 97.88 125 LEU B CA 1
ATOM 3045 C C . LEU B 1 125 ? 11.414 5.984 -8.211 1 97.88 125 LEU B C 1
ATOM 3047 O O . LEU B 1 125 ? 11.164 5.176 -9.109 1 97.88 125 LEU B O 1
ATOM 3051 N N . ALA B 1 126 ? 12.305 5.738 -7.254 1 98.38 126 ALA B N 1
ATOM 3052 C CA . ALA B 1 126 ? 12.992 4.453 -7.152 1 98.38 126 ALA B CA 1
ATOM 3053 C C . ALA B 1 126 ? 12 3.312 -6.961 1 98.38 126 ALA B C 1
ATOM 3055 O O . ALA B 1 126 ? 12.164 2.232 -7.531 1 98.38 126 ALA B O 1
ATOM 3056 N N . GLU B 1 127 ? 11.016 3.574 -6.16 1 97.69 127 GLU B N 1
ATOM 3057 C CA . GLU B 1 127 ? 9.977 2.574 -5.93 1 97.69 127 GLU B CA 1
ATOM 3058 C C . GLU B 1 127 ? 9.227 2.25 -7.215 1 97.69 127 GLU B C 1
ATOM 3060 O O . GLU B 1 127 ? 8.938 1.084 -7.492 1 97.69 127 GLU B O 1
ATOM 3065 N N . ARG B 1 128 ? 8.922 3.252 -7.984 1 96.69 128 ARG B N 1
ATOM 3066 C CA . ARG B 1 128 ? 8.219 3.039 -9.242 1 96.69 128 ARG B CA 1
ATOM 3067 C C . ARG B 1 128 ? 9.055 2.182 -10.195 1 96.69 128 ARG B C 1
ATOM 3069 O O . ARG B 1 128 ? 8.516 1.324 -10.898 1 96.69 128 ARG B O 1
ATOM 3076 N N . ASP B 1 129 ? 10.281 2.42 -10.211 1 97.12 129 ASP B N 1
ATOM 3077 C CA . ASP B 1 129 ? 11.172 1.605 -11.023 1 97.12 129 ASP B CA 1
ATOM 3078 C C . ASP B 1 129 ? 11.148 0.146 -10.578 1 97.12 129 ASP B C 1
ATOM 3080 O O . ASP B 1 129 ? 11.102 -0.763 -11.406 1 97.12 129 ASP B O 1
ATOM 3084 N N . PHE B 1 130 ? 11.25 -0.018 -9.305 1 98.12 130 PHE B N 1
ATOM 3085 C CA . PHE B 1 130 ? 11.18 -1.361 -8.742 1 98.12 130 PHE B CA 1
ATOM 3086 C C . PHE B 1 130 ? 9.883 -2.053 -9.156 1 98.12 130 PHE B C 1
ATOM 3088 O O . PHE B 1 130 ? 9.898 -3.223 -9.547 1 98.12 130 PHE B O 1
ATOM 3095 N N . VAL B 1 131 ? 8.758 -1.304 -9.062 1 97.38 131 VAL B N 1
ATOM 3096 C CA . VAL B 1 131 ? 7.453 -1.846 -9.445 1 97.38 131 VAL B CA 1
ATOM 3097 C C . VAL B 1 131 ? 7.477 -2.273 -10.906 1 97.38 131 VAL B C 1
ATOM 3099 O O . VAL B 1 131 ? 7.082 -3.393 -11.242 1 97.38 131 VAL B O 1
ATOM 3102 N N . GLY B 1 132 ? 7.941 -1.42 -11.742 1 96.25 132 GLY B N 1
ATOM 3103 C CA . GLY B 1 132 ? 8.031 -1.739 -13.156 1 96.25 132 GLY B CA 1
ATOM 3104 C C . GLY B 1 132 ? 8.867 -2.975 -13.438 1 96.25 132 GLY B C 1
ATOM 3105 O O . GLY B 1 132 ? 8.453 -3.848 -14.203 1 96.25 132 GLY B O 1
ATOM 3106 N N . CYS B 1 133 ? 10.016 -3.113 -12.812 1 98.06 133 CYS B N 1
ATOM 3107 C CA . CYS B 1 133 ? 10.906 -4.25 -12.992 1 98.06 133 CYS B CA 1
ATOM 3108 C C . CYS B 1 133 ? 10.266 -5.535 -12.492 1 98.06 133 CYS B C 1
ATOM 3110 O O . CYS B 1 133 ? 10.383 -6.586 -13.125 1 98.06 133 CYS B O 1
ATOM 3112 N N . SER B 1 134 ? 9.617 -5.457 -11.312 1 98.25 134 SER B N 1
ATOM 3113 C CA . SER B 1 134 ? 8.961 -6.629 -10.742 1 98.25 134 SER B CA 1
ATOM 3114 C C . SER B 1 134 ? 7.883 -7.168 -11.672 1 98.25 134 SER B C 1
ATOM 3116 O O . SER B 1 134 ? 7.746 -8.383 -11.828 1 98.25 134 SER B O 1
ATOM 3118 N N . ILE B 1 135 ? 7.152 -6.207 -12.266 1 96 135 ILE B N 1
ATOM 3119 C CA . ILE B 1 135 ? 6.07 -6.594 -13.164 1 96 135 ILE B CA 1
ATOM 3120 C C . ILE B 1 135 ? 6.652 -7.238 -14.422 1 96 135 ILE B C 1
ATOM 3122 O O . ILE B 1 135 ? 6.27 -8.352 -14.789 1 96 135 ILE B O 1
ATOM 3126 N N . SER B 1 136 ? 7.633 -6.664 -15.031 1 96.94 136 SER B N 1
ATOM 3127 C CA . SER B 1 136 ? 8.156 -7.105 -16.312 1 96.94 136 SER B CA 1
ATOM 3128 C C . SER B 1 136 ? 9.016 -8.359 -16.172 1 96.94 136 SER B C 1
ATOM 3130 O O . SER B 1 136 ? 8.984 -9.242 -17.016 1 96.94 136 SER B O 1
ATOM 3132 N N . ASP B 1 137 ? 9.727 -8.469 -15.055 1 97.88 137 ASP B N 1
ATOM 3133 C CA . ASP B 1 137 ? 10.758 -9.492 -14.969 1 97.88 137 ASP B CA 1
ATOM 3134 C C . ASP B 1 137 ? 10.258 -10.719 -14.211 1 97.88 137 ASP B C 1
ATOM 3136 O O . ASP B 1 137 ? 10.859 -11.797 -14.289 1 97.88 137 ASP B O 1
ATOM 3140 N N . PHE B 1 138 ? 9.203 -10.578 -13.516 1 98.44 138 PHE B N 1
ATOM 3141 C CA . PHE B 1 138 ? 8.75 -11.695 -12.703 1 98.44 138 PHE B CA 1
ATOM 3142 C C . PHE B 1 138 ? 7.27 -11.984 -12.945 1 98.44 138 PHE B C 1
ATOM 3144 O O . PHE B 1 138 ? 6.906 -13.07 -13.398 1 98.44 138 PHE B O 1
ATOM 3151 N N . MET B 1 139 ? 6.43 -10.992 -12.75 1 97.5 139 MET B N 1
ATOM 3152 C CA . MET B 1 139 ? 4.988 -11.211 -12.758 1 97.5 139 MET B CA 1
ATOM 3153 C C . MET B 1 139 ? 4.504 -11.609 -14.148 1 97.5 139 MET B C 1
ATOM 3155 O O . MET B 1 139 ? 3.809 -12.609 -14.305 1 97.5 139 MET B O 1
ATOM 3159 N N . GLU B 1 140 ? 4.918 -10.891 -15.148 1 96.25 140 GLU B N 1
ATOM 3160 C CA . GLU B 1 140 ? 4.414 -11.117 -16.5 1 96.25 140 GLU B CA 1
ATOM 3161 C C . GLU B 1 140 ? 4.848 -12.484 -17.031 1 96.25 140 GLU B C 1
ATOM 3163 O O . GLU B 1 140 ? 4.02 -13.25 -17.516 1 96.25 140 GLU B O 1
ATOM 3168 N N . PRO B 1 141 ? 6.145 -12.812 -16.922 1 97.69 141 PRO B N 1
ATOM 3169 C CA . PRO B 1 141 ? 6.562 -14.125 -17.406 1 97.69 141 PRO B CA 1
ATOM 3170 C C . PRO B 1 141 ? 5.844 -15.273 -16.703 1 97.69 141 PRO B C 1
ATOM 3172 O O . PRO B 1 141 ? 5.465 -16.25 -17.359 1 97.69 141 PRO B O 1
ATOM 3175 N N . LEU B 1 142 ? 5.664 -15.211 -15.422 1 98.12 142 LEU B N 1
ATOM 3176 C CA . LEU B 1 142 ? 4.977 -16.281 -14.695 1 98.12 142 LEU B CA 1
ATOM 3177 C C . LEU B 1 142 ? 3.498 -16.312 -15.055 1 98.12 142 LEU B C 1
ATOM 3179 O O . LEU B 1 142 ? 2.912 -17.391 -15.164 1 98.12 142 LEU B O 1
ATOM 3183 N N . GLN B 1 143 ? 2.949 -15.109 -15.266 1 96.69 143 GLN B N 1
ATOM 3184 C CA . GLN B 1 143 ? 1.56 -15.062 -15.703 1 96.69 143 GLN B CA 1
ATOM 3185 C C . GLN B 1 143 ? 1.401 -15.68 -17.094 1 96.69 143 GLN B C 1
ATOM 3187 O O . GLN B 1 143 ? 0.402 -16.344 -17.375 1 96.69 143 GLN B O 1
ATOM 3192 N N . LYS B 1 144 ? 2.324 -15.43 -17.922 1 96.19 144 LYS B N 1
ATOM 3193 C CA . LYS B 1 144 ? 2.303 -16.016 -19.25 1 96.19 144 LYS B CA 1
ATOM 3194 C C . LYS B 1 144 ? 2.328 -17.547 -19.172 1 96.19 144 LYS B C 1
ATOM 3196 O O . LYS B 1 144 ? 1.625 -18.219 -19.938 1 96.19 144 LYS B O 1
ATOM 3201 N N . PHE B 1 145 ? 3.168 -18.094 -18.312 1 97 145 PHE B N 1
ATOM 3202 C CA . PHE B 1 145 ? 3.203 -19.531 -18.078 1 97 145 PHE B CA 1
ATOM 3203 C C . PHE B 1 145 ? 1.822 -20.062 -17.703 1 97 145 PHE B C 1
ATOM 3205 O O . PHE B 1 145 ? 1.373 -21.078 -18.219 1 97 145 PHE B O 1
ATOM 3212 N N . LEU B 1 146 ? 1.122 -19.344 -16.859 1 97.25 146 LEU B N 1
ATOM 3213 C CA . LEU B 1 146 ? -0.207 -19.734 -16.406 1 97.25 146 LEU B CA 1
ATOM 3214 C C . LEU B 1 146 ? -1.214 -19.672 -17.547 1 97.25 146 LEU B C 1
ATOM 3216 O O . LEU B 1 146 ? -2.035 -20.578 -17.703 1 97.25 146 LEU B O 1
ATOM 3220 N N . ASP B 1 147 ? -1.049 -18.688 -18.375 1 95.75 147 ASP B N 1
ATOM 3221 C CA . ASP B 1 147 ? -2.053 -18.391 -19.391 1 95.75 147 ASP B CA 1
ATOM 3222 C C . ASP B 1 147 ? -1.794 -19.203 -20.656 1 95.75 147 ASP B C 1
ATOM 3224 O O . ASP B 1 147 ? -2.672 -19.328 -21.516 1 95.75 147 ASP B O 1
ATOM 3228 N N . SER B 1 148 ? -0.631 -19.719 -20.812 1 95.81 148 SER B N 1
ATOM 3229 C CA . SER B 1 148 ? -0.305 -20.469 -22.016 1 95.81 148 SER B CA 1
ATOM 3230 C C . SER B 1 148 ? -0.061 -21.938 -21.703 1 95.81 148 SER B C 1
ATOM 3232 O O . SER B 1 148 ? -0.948 -22.781 -21.891 1 95.81 148 SER B O 1
ATOM 3234 N N . ASP B 1 149 ? 1.051 -22.25 -21.016 1 94.69 149 ASP B N 1
ATOM 3235 C CA . ASP B 1 149 ? 1.468 -23.625 -20.766 1 94.69 149 ASP B CA 1
ATOM 3236 C C . ASP B 1 149 ? 0.432 -24.359 -19.922 1 94.69 149 ASP B C 1
ATOM 3238 O O . ASP B 1 149 ? 0.025 -25.469 -20.266 1 94.69 149 ASP B O 1
ATOM 3242 N N . MET B 1 150 ? 0.035 -23.75 -18.922 1 96.31 150 MET B N 1
ATOM 3243 C CA . MET B 1 150 ? -0.864 -24.438 -18 1 96.31 150 MET B CA 1
ATOM 3244 C C . MET B 1 150 ? -2.236 -24.656 -18.625 1 96.31 150 MET B C 1
ATOM 3246 O O . MET B 1 150 ? -2.873 -25.688 -18.406 1 96.31 150 MET B O 1
ATOM 3250 N N . LYS B 1 151 ? -2.705 -23.75 -19.422 1 97.06 151 LYS B N 1
ATOM 3251 C CA . LYS B 1 151 ? -3.98 -23.922 -20.109 1 97.06 151 LYS B CA 1
ATOM 3252 C C . LYS B 1 151 ? -3.895 -25.016 -21.156 1 97.06 151 LYS B C 1
ATOM 3254 O O . LYS B 1 151 ? -4.832 -25.797 -21.328 1 97.06 151 LYS B O 1
ATOM 3259 N N . THR B 1 152 ? -2.771 -25.031 -21.844 1 97.38 152 THR B N 1
ATOM 3260 C CA . THR B 1 152 ? -2.547 -26.078 -22.812 1 97.38 152 THR B CA 1
ATOM 3261 C C . THR B 1 152 ? -2.559 -27.453 -22.141 1 97.38 152 THR B C 1
ATOM 3263 O O . THR B 1 152 ? -3.203 -28.391 -22.625 1 97.38 152 THR B O 1
ATOM 3266 N N . ILE B 1 153 ? -1.839 -27.562 -21.047 1 97.06 153 ILE B N 1
ATOM 3267 C CA . ILE B 1 153 ? -1.774 -28.812 -20.297 1 97.06 153 ILE B CA 1
ATOM 3268 C C . ILE B 1 153 ? -3.174 -29.219 -19.844 1 97.06 153 ILE B C 1
ATOM 3270 O O . ILE B 1 153 ? -3.57 -30.375 -19.969 1 97.06 153 ILE B O 1
ATOM 3274 N N . ALA B 1 154 ? -3.9 -28.266 -19.344 1 96.69 154 ALA B N 1
ATOM 3275 C CA . ALA B 1 154 ? -5.258 -28.531 -18.875 1 96.69 154 ALA B CA 1
ATOM 3276 C C . ALA B 1 154 ? -6.137 -29.031 -20.016 1 96.69 154 ALA B C 1
ATOM 3278 O O . ALA B 1 154 ? -6.918 -29.969 -19.828 1 96.69 154 ALA B O 1
ATOM 3279 N N . ARG B 1 155 ? -6.031 -28.469 -21.141 1 97.44 155 ARG B N 1
ATOM 3280 C CA . ARG B 1 155 ? -6.797 -28.875 -22.312 1 97.44 155 ARG B CA 1
ATOM 3281 C C . ARG B 1 155 ? -6.457 -30.312 -22.719 1 97.44 155 ARG B C 1
ATOM 3283 O O . ARG B 1 155 ? -7.352 -31.125 -22.953 1 97.44 155 ARG B O 1
ATOM 3290 N N . GLU B 1 156 ? -5.164 -30.547 -22.812 1 97.5 156 GLU B N 1
ATOM 3291 C CA . GLU B 1 156 ? -4.727 -31.891 -23.219 1 97.5 156 GLU B CA 1
ATOM 3292 C C . GLU B 1 156 ? -5.133 -32.938 -22.188 1 97.5 156 GLU B C 1
ATOM 3294 O O . GLU B 1 156 ? -5.422 -34.094 -22.547 1 97.5 156 GLU B O 1
ATOM 3299 N N . ARG B 1 157 ? -5.066 -32.625 -20.969 1 96.56 157 ARG B N 1
ATOM 3300 C CA . ARG B 1 157 ? -5.508 -33.531 -19.922 1 96.56 157 ARG B CA 1
ATOM 3301 C C . ARG B 1 157 ? -6.996 -33.844 -20.062 1 96.56 157 ARG B C 1
ATOM 3303 O O . ARG B 1 157 ? -7.418 -35 -19.844 1 96.56 157 ARG B O 1
ATOM 3310 N N . ARG B 1 158 ? -7.77 -32.875 -20.422 1 96.5 158 ARG B N 1
ATOM 3311 C CA . ARG B 1 158 ? -9.188 -33.094 -20.656 1 96.5 158 ARG B CA 1
ATOM 3312 C C . ARG B 1 158 ? -9.414 -34.031 -21.844 1 96.5 158 ARG B C 1
ATOM 3314 O O . ARG B 1 158 ? -10.25 -34.938 -21.781 1 96.5 158 ARG B O 1
ATOM 3321 N N . ILE B 1 159 ? -8.68 -33.812 -22.891 1 96.88 159 ILE B N 1
ATOM 3322 C CA . ILE B 1 159 ? -8.773 -34.656 -24.062 1 96.88 159 ILE B CA 1
ATOM 3323 C C . ILE B 1 159 ? -8.398 -36.094 -23.688 1 96.88 159 ILE B C 1
ATOM 3325 O O . ILE B 1 159 ? -9.047 -37.062 -24.125 1 96.88 159 ILE B O 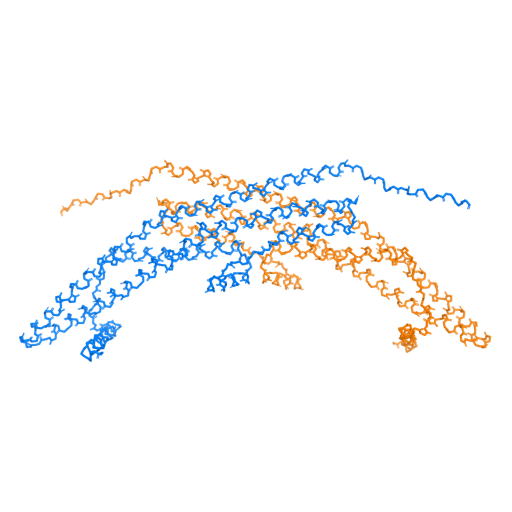1
ATOM 3329 N N . LEU B 1 160 ? -7.332 -36.188 -22.906 1 96.38 160 LEU B N 1
ATOM 3330 C CA . LEU B 1 160 ? -6.895 -37.531 -22.453 1 96.38 160 LEU B CA 1
ATOM 3331 C C . LEU B 1 160 ? -7.996 -38.219 -21.656 1 96.38 160 LEU B C 1
ATOM 3333 O O . LEU B 1 160 ? -8.234 -39.406 -21.828 1 96.38 160 LEU B O 1
ATOM 3337 N N . ASP B 1 161 ? -8.594 -37.469 -20.797 1 93.94 161 ASP B N 1
ATOM 3338 C CA . ASP B 1 161 ? -9.695 -38.031 -20.016 1 93.94 161 ASP B CA 1
ATOM 3339 C C . ASP B 1 161 ? -10.836 -38.5 -20.922 1 93.94 161 ASP B C 1
ATOM 3341 O O . ASP B 1 161 ? -11.445 -39.531 -20.672 1 93.94 161 ASP B O 1
ATOM 3345 N N . ASN B 1 162 ? -11.156 -37.75 -21.938 1 93.94 162 ASN B N 1
ATOM 3346 C CA . ASN B 1 162 ? -12.18 -38.125 -22.906 1 93.94 162 ASN B CA 1
ATOM 3347 C C . ASN B 1 162 ? -11.789 -39.406 -23.641 1 93.94 162 ASN B C 1
ATOM 3349 O O . ASN B 1 162 ? -12.633 -40.281 -23.859 1 93.94 162 ASN B O 1
ATOM 3353 N N . ARG B 1 163 ? -10.531 -39.469 -24.047 1 94.44 163 ARG B N 1
ATOM 3354 C CA . ARG B 1 163 ? -10.047 -40.656 -24.719 1 94.44 163 ARG B CA 1
ATOM 3355 C C . ARG B 1 163 ? -10.125 -41.875 -23.812 1 94.44 163 ARG B C 1
ATOM 3357 O O . ARG B 1 163 ? -10.391 -43 -24.266 1 94.44 163 ARG B O 1
ATOM 3364 N N . ARG B 1 164 ? -9.797 -41.625 -22.531 1 94.06 164 ARG B N 1
ATOM 3365 C CA . ARG B 1 164 ? -9.922 -42.688 -21.547 1 94.06 164 ARG B CA 1
ATOM 3366 C C . ARG B 1 164 ? -11.359 -43.188 -21.453 1 94.06 164 ARG B C 1
ATOM 3368 O O . ARG B 1 164 ? -11.594 -44.406 -21.406 1 94.06 164 ARG B O 1
ATOM 3375 N N . LEU B 1 165 ? -12.336 -42.312 -21.453 1 92.62 165 LEU B N 1
ATOM 3376 C CA . LEU B 1 165 ? -13.75 -42.688 -21.422 1 92.62 165 LEU B CA 1
ATOM 3377 C C . LEU B 1 165 ? -14.148 -43.469 -22.656 1 92.62 165 LEU B C 1
ATOM 3379 O O . LEU B 1 165 ? -14.891 -44.438 -22.578 1 92.62 165 LEU B O 1
ATOM 3383 N N . ASP B 1 166 ? -13.656 -43.031 -23.797 1 93 166 ASP B N 1
ATOM 3384 C CA . ASP B 1 166 ? -13.914 -43.75 -25.062 1 93 166 ASP B CA 1
ATOM 3385 C C . ASP B 1 166 ? -13.359 -45.156 -25.016 1 93 166 ASP B C 1
ATOM 3387 O O . ASP B 1 166 ? -14.016 -46.125 -25.453 1 93 166 ASP B O 1
ATOM 3391 N N . LEU B 1 167 ? -12.148 -45.25 -24.516 1 94.12 167 LEU B N 1
ATOM 3392 C CA . LEU B 1 167 ? -11.508 -46.562 -24.406 1 94.12 167 LEU B CA 1
ATOM 3393 C C . LEU B 1 167 ? -12.312 -47.469 -23.484 1 94.12 167 LEU B C 1
ATOM 3395 O O . LEU B 1 167 ? -12.562 -48.625 -23.828 1 94.12 167 LEU B O 1
ATOM 3399 N N . ASP B 1 168 ? -12.711 -47 -22.391 1 93 168 ASP B N 1
ATOM 3400 C CA . ASP B 1 168 ? -13.469 -47.781 -21.438 1 93 168 ASP B CA 1
ATOM 3401 C C . ASP B 1 168 ? -14.828 -48.188 -22 1 93 168 ASP B C 1
ATOM 3403 O O . ASP B 1 168 ? -15.297 -49.312 -21.781 1 93 168 ASP B O 1
ATOM 3407 N N . ALA B 1 169 ? -15.508 -47.281 -22.75 1 90.88 169 ALA B N 1
ATOM 3408 C CA . ALA B 1 169 ? -16.766 -47.594 -23.422 1 90.88 169 ALA B CA 1
ATOM 3409 C C . ALA B 1 169 ? -16.562 -48.688 -24.469 1 90.88 169 ALA B C 1
ATOM 3411 O O . ALA B 1 169 ? -17.422 -49.562 -24.625 1 90.88 169 ALA B O 1
ATOM 3412 N N . ALA B 1 170 ? -15.445 -48.625 -25.188 1 92.25 170 ALA B N 1
ATOM 3413 C CA . ALA B 1 170 ? -15.133 -49.625 -26.203 1 92.25 170 ALA B CA 1
ATOM 3414 C C . ALA B 1 170 ? -14.898 -51 -25.547 1 92.25 170 ALA B C 1
ATOM 3416 O O . ALA B 1 170 ? -15.305 -52.031 -26.094 1 92.25 170 ALA B O 1
ATOM 3417 N N . LYS B 1 171 ? -14.172 -51.031 -24.406 1 92.12 171 LYS B N 1
ATOM 3418 C CA . LYS B 1 171 ? -13.977 -52.281 -23.656 1 92.12 171 LYS B CA 1
ATOM 3419 C C . LYS B 1 171 ? -15.32 -52.906 -23.25 1 92.12 171 LYS B C 1
ATOM 3421 O O . LYS B 1 171 ? -15.508 -54.094 -23.359 1 92.12 171 LYS B O 1
ATOM 3426 N N . SER B 1 172 ? -16.219 -52.062 -22.766 1 90.12 172 SER B N 1
ATOM 3427 C CA . SER B 1 172 ? -17.547 -52.5 -22.344 1 90.12 172 SER B CA 1
ATOM 3428 C C . SER B 1 172 ? -18.344 -53.062 -23.516 1 90.12 172 SER B C 1
ATOM 3430 O O . SER B 1 172 ? -19.047 -54.062 -23.375 1 90.12 172 SER B O 1
ATOM 3432 N N . ARG B 1 173 ? -18.25 -52.438 -24.719 1 90.38 173 ARG B N 1
ATOM 3433 C CA . ARG B 1 173 ? -18.953 -52.875 -25.906 1 90.38 173 ARG B CA 1
ATOM 3434 C C . ARG B 1 173 ? -18.453 -54.25 -26.391 1 90.38 173 ARG B C 1
ATOM 3436 O O . ARG B 1 173 ? -19.234 -55.062 -26.844 1 90.38 173 ARG B O 1
ATOM 3443 N N . LEU B 1 174 ? -17.172 -54.438 -26.312 1 92.31 174 LEU B N 1
ATOM 3444 C CA . LEU B 1 174 ? -16.594 -55.719 -26.703 1 92.31 174 LEU B CA 1
ATOM 3445 C C . LEU B 1 174 ? -17.078 -56.844 -25.781 1 92.31 174 LEU B C 1
ATOM 3447 O O . LEU B 1 174 ? -17.391 -57.938 -26.234 1 92.31 174 LEU B O 1
ATOM 3451 N N . ARG B 1 175 ? -17.125 -56.531 -24.438 1 90.38 175 ARG B N 1
ATOM 3452 C CA . ARG B 1 175 ? -17.578 -57.531 -23.453 1 90.38 175 ARG B CA 1
ATOM 3453 C C . ARG B 1 175 ? -19.031 -57.906 -23.703 1 90.38 175 ARG B C 1
ATOM 3455 O O . ARG B 1 175 ? -19.438 -59.062 -23.469 1 90.38 175 ARG B O 1
ATOM 3462 N N . LYS B 1 176 ? -19.844 -56.969 -24.234 1 89.19 176 LYS B N 1
ATOM 3463 C CA . LYS B 1 176 ? -21.281 -57.188 -24.406 1 89.19 176 LYS B CA 1
ATOM 3464 C C . LYS B 1 176 ? -21.578 -57.781 -25.781 1 89.19 176 LYS B C 1
ATOM 3466 O O . LYS B 1 176 ? -22.688 -58.25 -26.016 1 89.19 176 LYS B O 1
ATOM 3471 N N . ALA B 1 177 ? -20.594 -57.719 -26.656 1 89.81 177 ALA B N 1
ATOM 3472 C CA . ALA B 1 177 ? -20.812 -58.219 -28 1 89.81 177 ALA B CA 1
ATOM 3473 C C . ALA B 1 177 ? -21 -59.75 -28.016 1 89.81 177 ALA B C 1
ATOM 3475 O O . ALA B 1 177 ? -20.156 -60.469 -27.484 1 89.81 177 ALA B O 1
ATOM 3476 N N . ARG B 1 178 ? -22.062 -60.25 -28.656 1 91.12 178 ARG B N 1
ATOM 3477 C CA . ARG B 1 178 ? -22.375 -61.656 -28.641 1 91.12 178 ARG B CA 1
ATOM 3478 C C . ARG B 1 178 ? -22.188 -62.281 -30.016 1 91.12 178 ARG B C 1
ATOM 3480 O O . ARG B 1 178 ? -21.672 -63.406 -30.125 1 91.12 178 ARG B O 1
ATOM 3487 N N . SER B 1 179 ? -22.484 -61.562 -31.109 1 92.94 179 SER B N 1
ATOM 3488 C CA . SER B 1 179 ? -22.328 -62.094 -32.469 1 92.94 179 SER B CA 1
ATOM 3489 C C . SER B 1 179 ? -20.891 -61.906 -32.969 1 92.94 179 SER B C 1
ATOM 3491 O O . SER B 1 179 ? -20.156 -61.062 -32.469 1 92.94 179 SER B O 1
ATOM 3493 N N . LEU B 1 180 ? -20.484 -62.812 -33.906 1 91.56 180 LEU B N 1
ATOM 3494 C CA . LEU B 1 180 ? -19.125 -62.75 -34.438 1 91.56 180 LEU B CA 1
ATOM 3495 C C . LEU B 1 180 ? -18.859 -61.438 -35.156 1 91.56 180 LEU B C 1
ATOM 3497 O O . LEU B 1 180 ? -17.797 -60.844 -35 1 91.56 180 LEU B O 1
ATOM 3501 N N . ASP B 1 181 ? -19.891 -60.969 -35.906 1 92.5 181 ASP B N 1
ATOM 3502 C CA . ASP B 1 181 ? -19.75 -59.688 -36.625 1 92.5 181 ASP B CA 1
ATOM 3503 C C . ASP B 1 181 ? -19.609 -58.531 -35.625 1 92.5 181 ASP B C 1
ATOM 3505 O O . ASP B 1 181 ? -18.812 -57.625 -35.844 1 92.5 181 ASP B O 1
ATOM 3509 N N . ALA B 1 182 ? -20.359 -58.594 -34.594 1 90.12 182 ALA B N 1
ATOM 3510 C CA . ALA B 1 182 ? -20.344 -57.562 -33.562 1 90.12 182 ALA B CA 1
ATOM 3511 C C . ALA B 1 182 ? -19.016 -57.562 -32.812 1 90.12 182 ALA B C 1
ATOM 3513 O O . ALA B 1 182 ? -18.5 -56.5 -32.469 1 90.12 182 ALA B O 1
ATOM 3514 N N . GLN B 1 183 ? -18.469 -58.688 -32.594 1 93.25 183 GLN B N 1
ATOM 3515 C CA . GLN B 1 183 ? -17.203 -58.812 -31.891 1 93.25 183 GLN B CA 1
ATOM 3516 C C . GLN B 1 183 ? -16.047 -58.281 -32.719 1 93.25 183 GLN B C 1
ATOM 3518 O O . GLN B 1 183 ? -15.164 -57.594 -32.188 1 93.25 183 GLN B O 1
ATOM 3523 N N . GLN B 1 184 ? -16.125 -58.562 -33.969 1 94.19 184 GLN B N 1
ATOM 3524 C CA . GLN B 1 184 ? -15.07 -58.094 -34.875 1 94.19 184 GLN B CA 1
ATOM 3525 C C . GLN B 1 184 ? -15.086 -56.562 -34.969 1 94.19 184 GLN B C 1
ATOM 3527 O O . GLN B 1 184 ? -14.031 -55.938 -34.938 1 94.19 184 GLN B O 1
ATOM 3532 N N . ALA B 1 185 ? -16.25 -56.031 -35.031 1 92.75 185 ALA B N 1
ATOM 3533 C CA . ALA B 1 185 ? -16.391 -54.594 -35.094 1 92.75 185 ALA B CA 1
ATOM 3534 C C . ALA B 1 185 ? -15.945 -53.938 -33.781 1 92.75 185 ALA B C 1
ATOM 3536 O O . ALA B 1 185 ? -15.289 -52.875 -33.781 1 92.75 185 ALA B O 1
ATOM 3537 N N . ALA B 1 186 ? -16.297 -54.531 -32.719 1 92.75 186 ALA B N 1
ATOM 3538 C CA . ALA B 1 186 ? -15.938 -54.031 -31.406 1 92.75 186 ALA B CA 1
ATOM 3539 C C . ALA B 1 186 ? -14.43 -54.094 -31.172 1 92.75 186 ALA B C 1
ATOM 3541 O O . ALA B 1 186 ? -13.844 -53.219 -30.547 1 92.75 186 ALA B O 1
ATOM 3542 N N . GLU B 1 187 ? -13.852 -55.156 -31.625 1 94.88 187 GLU B N 1
ATOM 3543 C CA . GLU B 1 187 ? -12.406 -55.312 -31.484 1 94.88 187 GLU B CA 1
ATOM 3544 C C . GLU B 1 187 ? -11.656 -54.25 -32.281 1 94.88 187 GLU B C 1
ATOM 3546 O O . GLU B 1 187 ? -10.641 -53.719 -31.828 1 94.88 187 GLU B O 1
ATOM 3551 N N . ALA B 1 188 ? -12.18 -54 -33.469 1 94.62 188 ALA B N 1
ATOM 3552 C CA . ALA B 1 188 ? -11.57 -52.969 -34.312 1 94.62 188 ALA B CA 1
ATOM 3553 C C . ALA B 1 188 ? -11.68 -51.594 -33.625 1 94.62 188 ALA B C 1
ATOM 3555 O O . ALA B 1 188 ? -10.734 -50.812 -33.656 1 94.62 188 ALA B O 1
ATOM 3556 N N . GLU B 1 189 ? -12.789 -51.344 -33.062 1 94 189 GLU B N 1
ATOM 3557 C CA . GLU B 1 189 ? -13.008 -50.094 -32.344 1 94 189 GLU B CA 1
ATOM 3558 C C . GLU B 1 189 ? -12.094 -49.969 -31.125 1 94 189 GLU B C 1
ATOM 3560 O O . GLU B 1 189 ? -11.57 -48.906 -30.844 1 94 189 GLU B O 1
ATOM 3565 N N . LEU B 1 190 ? -11.938 -51 -30.406 1 95.06 190 LEU B N 1
ATOM 3566 C CA . LEU B 1 190 ? -11.07 -51.031 -29.219 1 95.06 190 LEU B CA 1
ATOM 3567 C C . LEU B 1 190 ? -9.625 -50.719 -29.609 1 95.06 190 LEU B C 1
ATOM 3569 O O . LEU B 1 190 ? -8.938 -49.969 -28.922 1 95.06 190 LEU B O 1
ATOM 3573 N N . ARG B 1 191 ? -9.18 -51.312 -30.719 1 96.94 191 ARG B N 1
ATOM 3574 C CA . ARG B 1 191 ? -7.824 -51.062 -31.203 1 96.94 191 ARG B CA 1
ATOM 3575 C C . ARG B 1 191 ? -7.629 -49.594 -31.547 1 96.94 191 ARG B C 1
ATOM 3577 O O . ARG B 1 191 ? -6.59 -49 -31.234 1 96.94 191 ARG B O 1
ATOM 3584 N N . ARG B 1 192 ? -8.664 -49.062 -32.156 1 96 192 ARG B N 1
ATOM 3585 C CA . ARG B 1 192 ? -8.602 -47.656 -32.531 1 96 192 ARG B CA 1
ATOM 3586 C C . ARG B 1 192 ? -8.57 -46.75 -31.281 1 96 192 ARG B C 1
ATOM 3588 O O . ARG B 1 192 ? -7.738 -45.844 -31.172 1 96 192 ARG B O 1
ATOM 3595 N N . CYS B 1 193 ? -9.461 -47.031 -30.344 1 94.94 193 CYS B N 1
ATOM 3596 C CA . CYS B 1 193 ? -9.539 -46.219 -29.125 1 94.94 193 CYS B CA 1
ATOM 3597 C C . CYS B 1 193 ? -8.266 -46.375 -28.297 1 94.94 193 CYS B C 1
ATOM 3599 O O . CYS B 1 193 ? -7.805 -45.406 -27.688 1 94.94 193 CYS B O 1
ATOM 3601 N N . GLN B 1 194 ? -7.707 -47.594 -28.281 1 95.62 194 GLN B N 1
ATOM 3602 C CA . GLN B 1 194 ? -6.457 -47.812 -27.562 1 95.62 194 GLN B CA 1
ATOM 3603 C C . GLN B 1 194 ? -5.312 -47 -28.188 1 95.62 194 GLN B C 1
ATOM 3605 O O . GLN B 1 194 ? -4.512 -46.406 -27.453 1 95.62 194 GLN B O 1
ATOM 3610 N N . ALA B 1 195 ? -5.262 -46.969 -29.5 1 97 195 ALA B N 1
ATOM 3611 C CA . ALA B 1 195 ? -4.219 -46.219 -30.188 1 97 195 ALA B CA 1
ATOM 3612 C C . ALA B 1 195 ? -4.336 -44.75 -29.906 1 97 195 ALA B C 1
ATOM 3614 O O . ALA B 1 195 ? -3.328 -44.062 -29.672 1 97 195 ALA B O 1
ATOM 3615 N N . GLU B 1 196 ? -5.539 -44.219 -29.891 1 96.69 196 GLU B N 1
ATOM 3616 C CA . GLU B 1 196 ? -5.777 -42.812 -29.625 1 96.69 196 GLU B CA 1
ATOM 3617 C C . GLU B 1 196 ? -5.438 -42.469 -28.188 1 96.69 196 GLU B C 1
ATOM 3619 O O . GLU B 1 196 ? -4.867 -41.406 -27.906 1 96.69 196 GLU B O 1
ATOM 3624 N N . PHE B 1 197 ? -5.793 -43.312 -27.25 1 96.38 197 PHE B N 1
ATOM 3625 C CA . PHE B 1 197 ? -5.492 -43.125 -25.844 1 96.38 197 PHE B CA 1
ATOM 3626 C C . PHE B 1 197 ? -3.988 -43.094 -25.609 1 96.38 197 PHE B C 1
ATOM 3628 O O . PHE B 1 197 ? -3.475 -42.219 -24.906 1 96.38 197 PHE B O 1
ATOM 3635 N N . ASP B 1 198 ? -3.281 -44.062 -26.234 1 96 198 ASP B N 1
ATOM 3636 C CA . ASP B 1 198 ? -1.835 -44.156 -26.062 1 96 198 ASP B CA 1
ATOM 3637 C C . ASP B 1 198 ? -1.131 -42.938 -26.625 1 96 198 ASP B C 1
ATOM 3639 O O . ASP B 1 198 ? -0.214 -42.406 -26 1 96 198 ASP B O 1
ATOM 3643 N N . ARG B 1 199 ? -1.619 -42.562 -27.75 1 97.19 199 ARG B N 1
ATOM 3644 C CA . ARG B 1 199 ? -1.032 -41.375 -28.375 1 97.19 199 ARG B CA 1
ATOM 3645 C C . ARG B 1 199 ? -1.238 -40.125 -27.516 1 97.19 199 ARG B C 1
ATOM 3647 O O . ARG B 1 199 ? -0.305 -39.344 -27.297 1 97.19 199 ARG B O 1
ATOM 3654 N N . GLN B 1 200 ? -2.484 -40 -27.062 1 96.94 200 GLN B N 1
ATOM 3655 C CA . GLN B 1 200 ? -2.799 -38.812 -26.234 1 96.94 200 GLN B CA 1
ATOM 3656 C C . GLN B 1 200 ? -2.051 -38.875 -24.906 1 96.94 200 GLN B C 1
ATOM 3658 O O . GLN B 1 200 ? -1.656 -37.844 -24.375 1 96.94 200 GLN B O 1
ATOM 3663 N N . THR B 1 201 ? -1.857 -40 -24.359 1 96 201 THR B N 1
ATOM 3664 C CA . THR B 1 201 ? -1.109 -40.156 -23.125 1 96 201 THR B CA 1
ATOM 3665 C C . THR B 1 201 ? 0.326 -39.688 -23.281 1 96 201 THR B C 1
ATOM 3667 O O . THR B 1 201 ? 0.848 -38.969 -22.422 1 96 201 THR B O 1
ATOM 3670 N N . GLU B 1 202 ? 0.914 -40.031 -24.391 1 96.06 202 GLU B N 1
ATOM 3671 C CA . GLU B 1 202 ? 2.291 -39.625 -24.656 1 96.06 202 GLU B CA 1
ATOM 3672 C C . GLU B 1 202 ? 2.4 -38.125 -24.812 1 96.06 202 GLU B C 1
ATOM 3674 O O . GLU B 1 202 ? 3.33 -37.5 -24.281 1 96.06 202 GLU B O 1
ATOM 3679 N N . ILE B 1 203 ? 1.473 -37.562 -25.516 1 96.75 203 ILE B N 1
ATOM 3680 C CA . ILE B 1 203 ? 1.457 -36.094 -25.719 1 96.75 203 ILE B CA 1
ATOM 3681 C C . ILE B 1 203 ? 1.334 -35.406 -24.375 1 96.75 203 ILE B C 1
ATOM 3683 O O . ILE B 1 203 ? 2.098 -34.469 -24.078 1 96.75 203 ILE B O 1
ATOM 3687 N N . THR B 1 204 ? 0.399 -35.844 -23.578 1 97.12 204 THR B N 1
ATOM 3688 C CA . THR B 1 204 ? 0.141 -35.219 -22.281 1 97.12 204 THR B CA 1
ATOM 3689 C C . THR B 1 204 ? 1.337 -35.375 -21.344 1 97.12 204 THR B C 1
ATOM 3691 O O . THR B 1 204 ? 1.727 -34.438 -20.656 1 97.12 204 THR B O 1
ATOM 3694 N N . LYS B 1 205 ? 1.941 -36.562 -21.375 1 95.62 205 LYS B N 1
ATOM 3695 C CA . LYS B 1 205 ? 3.107 -36.812 -20.547 1 95.62 205 LYS B CA 1
ATOM 3696 C C . LYS B 1 205 ? 4.266 -35.875 -20.906 1 95.62 205 LYS B C 1
ATOM 3698 O O . LYS B 1 205 ? 4.961 -35.375 -20.031 1 95.62 205 LYS B O 1
ATOM 3703 N N . LEU B 1 206 ? 4.41 -35.75 -22.203 1 95.06 206 LEU B N 1
ATOM 3704 C CA . LEU B 1 206 ? 5.477 -34.875 -22.688 1 95.06 206 LEU B CA 1
ATOM 3705 C C . LEU B 1 206 ? 5.277 -33.438 -22.172 1 95.06 206 LEU B C 1
ATOM 3707 O O . LEU B 1 206 ? 6.23 -32.812 -21.719 1 95.06 206 LEU B O 1
ATOM 3711 N N . LEU B 1 207 ? 4.07 -32.969 -22.219 1 95.56 207 LEU B N 1
ATOM 3712 C CA . LEU B 1 207 ? 3.754 -31.625 -21.766 1 95.56 207 LEU B CA 1
ATOM 3713 C C . LEU B 1 207 ? 3.977 -31.516 -20.25 1 95.56 207 LEU B C 1
ATOM 3715 O O . LEU B 1 207 ? 4.531 -30.516 -19.781 1 95.56 207 LEU B O 1
ATOM 3719 N N . LEU B 1 208 ? 3.578 -32.531 -19.547 1 95.19 208 LEU B N 1
ATOM 3720 C CA . LEU B 1 208 ? 3.719 -32.531 -18.094 1 95.19 208 LEU B CA 1
ATOM 3721 C C . LEU B 1 208 ? 5.191 -32.531 -17.688 1 95.19 208 LEU B C 1
ATOM 3723 O O . LEU B 1 208 ? 5.582 -31.859 -16.734 1 95.19 208 LEU B O 1
ATOM 3727 N N . GLU B 1 209 ? 6.004 -33.281 -18.422 1 92.81 209 GLU B N 1
ATOM 3728 C CA . GLU B 1 209 ? 7.438 -33.344 -18.156 1 92.81 209 GLU B CA 1
ATOM 3729 C C . GLU B 1 209 ? 8.109 -32 -18.406 1 92.81 209 GLU B C 1
ATOM 3731 O O . GLU B 1 209 ? 9.133 -31.688 -17.797 1 92.81 209 GLU B O 1
ATOM 3736 N N . GLY B 1 210 ? 7.523 -31.219 -19.266 1 91.62 210 GLY B N 1
ATOM 3737 C CA . GLY B 1 210 ? 8.062 -29.906 -19.594 1 91.62 210 GLY B CA 1
ATOM 3738 C C . GLY B 1 210 ? 7.949 -28.922 -18.453 1 91.62 210 GLY B C 1
ATOM 3739 O O . GLY B 1 210 ? 8.664 -27.906 -18.422 1 91.62 210 GLY B O 1
ATOM 3740 N N . VAL B 1 211 ? 7.121 -29.188 -17.516 1 91.06 211 VAL B N 1
ATOM 3741 C CA . VAL B 1 211 ? 6.898 -28.297 -16.375 1 91.06 211 VAL B CA 1
ATOM 3742 C C . VAL B 1 211 ? 8.172 -28.172 -15.555 1 91.06 211 VAL B C 1
ATOM 3744 O O . VAL B 1 211 ? 8.492 -27.094 -15.039 1 91.06 211 VAL B O 1
ATOM 3747 N N . ARG B 1 212 ? 8.969 -29.203 -15.469 1 83.19 212 ARG B N 1
ATOM 3748 C CA . ARG B 1 212 ? 10.227 -29.188 -14.734 1 83.19 212 ARG B CA 1
ATOM 3749 C C . ARG B 1 212 ? 11.227 -28.234 -15.383 1 83.19 212 ARG B C 1
ATOM 3751 O O . ARG B 1 212 ? 11.961 -27.516 -14.695 1 83.19 212 ARG B O 1
ATOM 3758 N N . SER B 1 213 ? 11.18 -28.203 -16.734 1 86.25 213 SER B N 1
ATOM 3759 C CA . SER B 1 213 ? 12.062 -27.297 -17.469 1 86.25 213 SER B CA 1
ATOM 3760 C C . SER B 1 213 ? 11.688 -25.844 -17.234 1 86.25 213 SER B C 1
ATOM 3762 O O . SER B 1 213 ? 12.555 -24.969 -17.203 1 86.25 213 SER B O 1
ATOM 3764 N N . THR B 1 214 ? 10.461 -25.625 -17.016 1 90.88 214 THR B N 1
ATOM 3765 C CA . THR B 1 214 ? 9.969 -24.266 -16.781 1 90.88 214 THR B CA 1
ATOM 3766 C C . THR B 1 214 ? 10.445 -23.734 -15.43 1 90.88 214 THR B C 1
ATOM 3768 O O . THR B 1 214 ? 10.586 -22.531 -15.25 1 90.88 214 THR B O 1
ATOM 3771 N N . GLN B 1 215 ? 10.812 -24.609 -14.547 1 91.06 215 GLN B N 1
ATOM 3772 C CA . GLN B 1 215 ? 11.281 -24.203 -13.227 1 91.06 215 GLN B CA 1
ATOM 3773 C C . GLN B 1 215 ? 12.625 -23.469 -13.312 1 91.06 215 GLN B C 1
ATOM 3775 O O . GLN B 1 215 ? 12.883 -22.547 -12.547 1 91.06 215 GLN B O 1
ATOM 3780 N N . ALA B 1 216 ? 13.406 -23.906 -14.266 1 92.75 216 ALA B N 1
ATOM 3781 C CA . ALA B 1 216 ? 14.672 -23.219 -14.469 1 92.75 216 ALA B CA 1
ATOM 3782 C C . ALA B 1 216 ? 14.453 -21.766 -14.891 1 92.75 216 ALA B C 1
ATOM 3784 O O . ALA B 1 216 ? 15.148 -20.859 -14.414 1 92.75 216 ALA B O 1
ATOM 3785 N N . SER B 1 217 ? 13.5 -21.562 -15.758 1 95.5 217 SER B N 1
ATOM 3786 C CA . SER B 1 217 ? 13.164 -20.219 -16.203 1 95.5 217 SER B CA 1
ATOM 3787 C C . SER B 1 217 ? 12.594 -19.391 -15.047 1 95.5 217 SER B C 1
ATOM 3789 O O . SER B 1 217 ? 12.938 -18.203 -14.898 1 95.5 217 SER B O 1
ATOM 3791 N N . HIS B 1 218 ? 11.742 -20.016 -14.273 1 97.38 218 HIS B N 1
ATOM 3792 C CA . HIS B 1 218 ? 11.141 -19.328 -13.133 1 97.38 218 HIS B CA 1
ATOM 3793 C C . HIS B 1 218 ? 12.195 -18.922 -12.109 1 97.38 218 HIS B C 1
ATOM 3795 O O . HIS B 1 218 ? 12.086 -17.875 -11.484 1 97.38 218 HIS B O 1
ATOM 3801 N N . LEU B 1 219 ? 13.203 -19.719 -11.977 1 97.06 219 LEU B N 1
ATOM 3802 C CA . LEU B 1 219 ? 14.312 -19.391 -11.086 1 97.06 219 LEU B CA 1
ATOM 3803 C C . LEU B 1 219 ? 15.016 -18.125 -11.555 1 97.06 219 LEU B C 1
ATOM 3805 O O . LEU B 1 219 ? 15.336 -17.25 -10.742 1 97.06 219 LEU B O 1
ATOM 3809 N N . LYS B 1 220 ? 15.188 -18.016 -12.828 1 96.81 220 LYS B N 1
ATOM 3810 C CA . LYS B 1 220 ? 15.82 -16.828 -13.383 1 96.81 220 LYS B CA 1
ATOM 3811 C C . LYS B 1 220 ? 14.984 -15.578 -13.117 1 96.81 220 LYS B C 1
ATOM 3813 O O . LYS B 1 220 ? 15.516 -14.523 -12.758 1 96.81 220 LYS B O 1
ATOM 3818 N N . HIS B 1 221 ? 13.688 -15.727 -13.281 1 98.38 221 HIS B N 1
ATOM 3819 C CA . HIS B 1 221 ? 12.797 -14.602 -13.031 1 98.38 221 HIS B CA 1
ATOM 3820 C C . HIS B 1 221 ? 12.773 -14.234 -11.547 1 98.38 221 HIS B C 1
ATOM 3822 O O . HIS B 1 221 ? 12.688 -13.055 -11.203 1 98.38 221 HIS B O 1
ATOM 3828 N N . LEU B 1 222 ? 12.867 -15.195 -10.695 1 98.44 222 LEU B N 1
ATOM 3829 C CA . LEU B 1 222 ? 12.945 -14.953 -9.258 1 98.44 222 LEU B CA 1
ATOM 3830 C C . LEU B 1 222 ? 14.211 -14.172 -8.914 1 98.44 222 LEU B C 1
ATOM 3832 O O . LEU B 1 222 ? 14.164 -13.219 -8.133 1 98.44 222 LEU B O 1
ATOM 3836 N N . GLN B 1 223 ? 15.281 -14.578 -9.5 1 97.81 223 GLN B N 1
ATOM 3837 C CA . GLN B 1 223 ? 16.547 -13.898 -9.273 1 97.81 223 GLN B CA 1
ATOM 3838 C C . GLN B 1 223 ? 16.5 -12.461 -9.766 1 97.81 223 GLN B C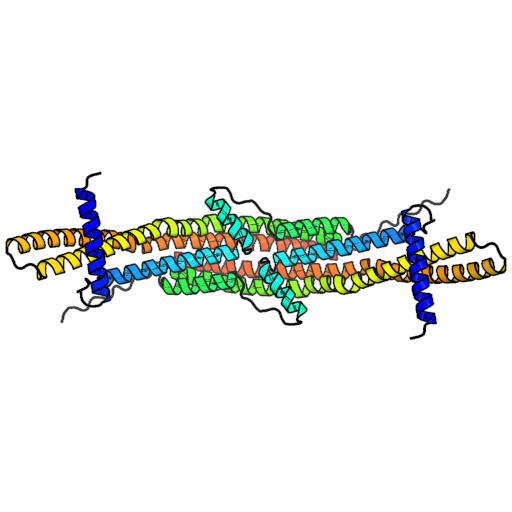 1
ATOM 3840 O O . GLN B 1 223 ? 17.062 -11.562 -9.141 1 97.81 223 GLN B O 1
ATOM 3845 N N . ALA B 1 224 ? 15.82 -12.273 -10.859 1 98.19 224 ALA B N 1
ATOM 3846 C CA . ALA B 1 224 ? 15.656 -10.922 -11.391 1 98.19 224 ALA B CA 1
ATOM 3847 C C . ALA B 1 224 ? 14.828 -10.062 -10.438 1 98.19 224 ALA B C 1
ATOM 3849 O O . ALA B 1 224 ? 15.133 -8.883 -10.234 1 98.19 224 ALA B O 1
ATOM 3850 N N . TYR B 1 225 ? 13.812 -10.633 -9.883 1 98.56 225 TYR B N 1
ATOM 3851 C CA . TYR B 1 225 ? 12.984 -9.945 -8.891 1 98.56 225 TYR B CA 1
ATOM 3852 C C . TYR B 1 225 ? 13.812 -9.539 -7.68 1 98.56 225 TYR B C 1
ATOM 3854 O O . TYR B 1 225 ? 13.711 -8.398 -7.211 1 98.56 225 TYR B O 1
ATOM 3862 N N . VAL B 1 226 ? 14.625 -10.414 -7.215 1 98.69 226 VAL B N 1
ATOM 3863 C CA . VAL B 1 226 ? 15.469 -10.156 -6.055 1 98.69 226 VAL B CA 1
ATOM 3864 C C . VAL B 1 226 ? 16.484 -9.055 -6.383 1 98.69 226 VAL B C 1
ATOM 3866 O O . VAL B 1 226 ? 16.734 -8.172 -5.562 1 98.69 226 VAL B O 1
ATOM 3869 N N . ALA B 1 227 ? 16.984 -9.109 -7.543 1 98.31 227 ALA B N 1
ATOM 3870 C CA . ALA B 1 227 ? 17.953 -8.094 -7.965 1 98.31 227 ALA B CA 1
ATOM 3871 C C . ALA B 1 227 ? 17.297 -6.711 -8.008 1 98.31 227 ALA B C 1
ATOM 3873 O O . ALA B 1 227 ? 17.891 -5.727 -7.57 1 98.31 227 ALA B O 1
ATOM 3874 N N . ALA B 1 228 ? 16.109 -6.672 -8.531 1 98.62 228 ALA B N 1
ATOM 3875 C CA . ALA B 1 228 ? 15.383 -5.41 -8.594 1 98.62 228 ALA B CA 1
ATOM 3876 C C . ALA B 1 228 ? 15.086 -4.883 -7.191 1 98.62 228 ALA B C 1
ATOM 3878 O O . ALA B 1 228 ? 15.227 -3.684 -6.93 1 98.62 228 ALA B O 1
ATOM 3879 N N . GLN B 1 229 ? 14.672 -5.754 -6.336 1 98.62 229 GLN B N 1
ATOM 3880 C CA . GLN B 1 229 ? 14.367 -5.379 -4.961 1 98.62 229 GLN B CA 1
ATOM 3881 C C . GLN B 1 229 ? 15.617 -4.914 -4.223 1 98.62 229 GLN B C 1
ATOM 3883 O O . GLN B 1 229 ? 15.578 -3.924 -3.488 1 98.62 229 GLN B O 1
ATOM 3888 N N . ALA B 1 230 ? 16.719 -5.605 -4.445 1 98.62 230 ALA B N 1
ATOM 3889 C CA . ALA B 1 230 ? 18 -5.223 -3.84 1 98.62 230 ALA B CA 1
ATOM 3890 C C . ALA B 1 230 ? 18.453 -3.852 -4.336 1 98.62 230 ALA B C 1
ATOM 3892 O O . ALA B 1 230 ? 18.922 -3.027 -3.551 1 98.62 230 ALA B O 1
ATOM 3893 N N . ALA B 1 231 ? 18.266 -3.658 -5.566 1 98.56 231 ALA B N 1
ATOM 3894 C CA . ALA B 1 231 ? 18.641 -2.371 -6.148 1 98.56 231 ALA B CA 1
ATOM 3895 C C . ALA B 1 231 ? 17.812 -1.239 -5.551 1 98.56 231 ALA B C 1
ATOM 3897 O O . ALA B 1 231 ? 18.328 -0.163 -5.258 1 98.56 231 ALA B O 1
ATOM 3898 N N . TYR B 1 232 ? 16.578 -1.491 -5.391 1 98.69 232 TYR B N 1
ATOM 3899 C CA . TYR B 1 232 ? 15.688 -0.499 -4.797 1 98.69 232 TYR B CA 1
ATOM 3900 C C . TYR B 1 232 ? 16.141 -0.141 -3.385 1 98.69 232 TYR B C 1
ATOM 3902 O O . TYR B 1 232 ? 16.281 1.037 -3.051 1 98.69 232 TYR B O 1
ATOM 3910 N N . HIS B 1 233 ? 16.359 -1.106 -2.531 1 98.62 233 HIS B N 1
ATOM 3911 C CA . HIS B 1 233 ? 16.719 -0.852 -1.141 1 98.62 233 HIS B CA 1
ATOM 3912 C C . HIS B 1 233 ? 18.094 -0.221 -1.033 1 98.62 233 HIS B C 1
ATOM 3914 O O . HIS B 1 233 ? 18.344 0.592 -0.141 1 98.62 233 HIS B O 1
ATOM 3920 N N . HIS B 1 234 ? 18.922 -0.608 -1.964 1 98.5 234 HIS B N 1
ATOM 3921 C CA . HIS B 1 234 ? 20.219 0.057 -2.014 1 98.5 234 HIS B CA 1
ATOM 3922 C C . HIS B 1 234 ? 20.062 1.544 -2.312 1 98.5 234 HIS B C 1
ATOM 3924 O O . HIS B 1 234 ? 20.641 2.385 -1.619 1 98.5 234 HIS B O 1
ATOM 3930 N N . THR B 1 235 ? 19.344 1.841 -3.34 1 98.69 235 THR B N 1
ATOM 3931 C CA . THR B 1 235 ? 19.109 3.225 -3.73 1 98.69 235 THR B CA 1
ATOM 3932 C C . THR B 1 235 ? 18.422 3.994 -2.6 1 98.69 235 THR B C 1
ATOM 3934 O O . THR B 1 235 ? 18.828 5.117 -2.279 1 98.69 235 THR B O 1
ATOM 3937 N N . ALA B 1 236 ? 17.438 3.379 -1.997 1 98.75 236 ALA B N 1
ATOM 3938 C CA . ALA B 1 236 ? 16.703 4.016 -0.917 1 98.75 236 ALA B CA 1
ATOM 3939 C C . ALA B 1 236 ? 17.594 4.293 0.285 1 98.75 236 ALA B C 1
ATOM 3941 O O . ALA B 1 236 ? 17.516 5.359 0.898 1 98.75 236 ALA B O 1
ATOM 3942 N N . HIS B 1 237 ? 18.438 3.348 0.575 1 98.62 237 HIS B N 1
ATOM 3943 C CA . HIS B 1 237 ? 19.375 3.521 1.669 1 98.62 237 HIS B CA 1
ATOM 3944 C C . HIS B 1 237 ? 20.312 4.699 1.406 1 98.62 237 HIS B C 1
ATOM 3946 O O . HIS B 1 237 ? 20.578 5.496 2.309 1 98.62 237 HIS B O 1
ATOM 3952 N N . THR B 1 238 ? 20.766 4.828 0.228 1 98.69 238 THR B N 1
ATOM 3953 C CA . THR B 1 238 ? 21.672 5.906 -0.153 1 98.69 238 THR B CA 1
ATOM 3954 C C . THR B 1 238 ? 20.969 7.258 -0.049 1 98.69 238 THR B C 1
ATOM 3956 O O . THR B 1 238 ? 21.531 8.211 0.497 1 98.69 238 THR B O 1
ATOM 3959 N N . ILE B 1 239 ? 19.766 7.336 -0.522 1 98.81 239 ILE B N 1
ATOM 3960 C CA . ILE B 1 239 ? 18.969 8.562 -0.478 1 98.81 239 ILE B CA 1
ATOM 3961 C C . ILE B 1 239 ? 18.766 8.992 0.974 1 98.81 239 ILE B C 1
ATOM 3963 O O . ILE B 1 239 ? 18.953 10.164 1.312 1 98.81 239 ILE B O 1
ATOM 3967 N N . MET B 1 240 ? 18.469 8.031 1.812 1 98.69 240 MET B N 1
ATOM 3968 C CA . MET B 1 240 ? 18.172 8.336 3.207 1 98.69 240 MET B CA 1
ATOM 3969 C C . MET B 1 240 ? 19.422 8.719 3.971 1 98.69 240 MET B C 1
ATOM 3971 O O . MET B 1 240 ? 19.375 9.562 4.871 1 98.69 240 MET B O 1
ATOM 3975 N N . ALA B 1 241 ? 20.516 8.086 3.617 1 97.94 241 ALA B N 1
ATOM 3976 C CA . ALA B 1 241 ? 21.781 8.453 4.234 1 97.94 241 ALA B CA 1
ATOM 3977 C C . ALA B 1 241 ? 22.156 9.898 3.922 1 97.94 241 ALA B C 1
ATOM 3979 O O . ALA B 1 241 ? 22.562 10.648 4.812 1 97.94 241 ALA B O 1
ATOM 3980 N N . ASP B 1 242 ? 21.984 10.258 2.725 1 98.06 242 ASP B N 1
ATOM 3981 C CA . ASP B 1 242 ? 22.25 11.633 2.305 1 98.06 242 ASP B CA 1
ATOM 3982 C C . ASP B 1 242 ? 21.312 12.609 3.014 1 98.06 242 ASP B C 1
ATOM 3984 O O . ASP B 1 242 ? 21.734 13.68 3.459 1 98.06 242 ASP B O 1
ATOM 3988 N N . LEU B 1 243 ? 20.078 12.258 3.125 1 98.44 243 LEU B N 1
ATOM 3989 C CA . LEU B 1 243 ? 19.094 13.102 3.787 1 98.44 243 LEU B CA 1
ATOM 3990 C C . LEU B 1 243 ? 19.453 13.305 5.254 1 98.44 243 LEU B C 1
ATOM 3992 O O . LEU B 1 243 ? 19.391 14.43 5.766 1 98.44 243 LEU B O 1
ATOM 3996 N N . THR B 1 244 ? 19.812 12.234 5.914 1 97.31 244 THR B N 1
ATOM 3997 C CA . THR B 1 244 ? 20.172 12.312 7.324 1 97.31 244 THR B CA 1
ATOM 3998 C C . THR B 1 244 ? 21.375 13.234 7.531 1 97.31 244 THR B C 1
ATOM 4000 O O . THR B 1 244 ? 21.391 14.031 8.477 1 97.31 244 THR B O 1
ATOM 4003 N N . ARG B 1 245 ? 22.312 13.211 6.668 1 96 245 ARG B N 1
ATOM 4004 C CA . ARG B 1 245 ? 23.469 14.094 6.723 1 96 245 ARG B CA 1
ATOM 4005 C C . ARG B 1 245 ? 23.062 15.547 6.523 1 96 245 ARG B C 1
ATOM 4007 O O . ARG B 1 245 ? 23.5 16.438 7.258 1 96 245 ARG B O 1
ATOM 4014 N N . ASP B 1 246 ? 22.188 15.742 5.598 1 95.06 246 ASP B N 1
ATOM 4015 C CA . ASP B 1 246 ? 21.703 17.078 5.309 1 95.06 246 ASP B CA 1
ATOM 4016 C C . ASP B 1 246 ? 20.969 17.672 6.512 1 95.06 246 ASP B C 1
ATOM 4018 O O . ASP B 1 246 ? 21.156 18.844 6.855 1 95.06 246 ASP B O 1
ATOM 4022 N N . LEU B 1 247 ? 20.141 16.875 7.137 1 95.69 247 LEU B N 1
ATOM 4023 C CA . LEU B 1 247 ? 19.344 17.359 8.258 1 95.69 247 LEU B CA 1
ATOM 4024 C C . LEU B 1 247 ? 20.219 17.641 9.469 1 95.69 247 LEU B C 1
ATOM 4026 O O . LEU B 1 247 ? 19.953 18.562 10.234 1 95.69 247 LEU B O 1
ATOM 4030 N N . HIS B 1 248 ? 21.25 16.891 9.648 1 90.81 248 HIS B N 1
ATOM 4031 C CA . HIS B 1 248 ? 22.203 17.109 10.734 1 90.81 248 HIS B CA 1
ATOM 4032 C C . HIS B 1 248 ? 22.984 18.391 10.539 1 90.81 248 HIS B C 1
ATOM 4034 O O . HIS B 1 248 ? 23.281 19.109 11.5 1 90.81 248 HIS B O 1
ATOM 4040 N N . SER B 1 249 ? 23.297 18.75 9.352 1 87.62 249 SER B N 1
ATOM 4041 C CA . SER B 1 249 ? 24.047 19.969 9.031 1 87.62 249 SER B CA 1
ATOM 4042 C C . SER B 1 249 ? 23.203 21.219 9.258 1 87.62 249 SER B C 1
ATOM 4044 O O . SER B 1 249 ? 23.734 22.281 9.562 1 87.62 249 SER B O 1
ATOM 4046 N N . MET B 1 250 ? 21.922 21.141 9.086 1 84.19 250 MET B N 1
ATOM 4047 C CA . MET B 1 250 ? 21 22.25 9.305 1 84.19 250 MET B CA 1
ATOM 4048 C C . MET B 1 250 ? 20.859 22.547 10.797 1 84.19 250 MET B C 1
ATOM 4050 O O . MET B 1 250 ? 20.672 23.703 11.18 1 84.19 250 MET B O 1
ATOM 4054 N N . ALA B 1 251 ? 20.812 21.531 11.664 1 70.88 251 ALA B N 1
ATOM 4055 C CA . ALA B 1 251 ? 20.641 21.703 13.102 1 70.88 251 ALA B CA 1
ATOM 4056 C C . ALA B 1 251 ? 21.844 22.453 13.711 1 70.88 251 ALA B C 1
ATOM 4058 O O . ALA B 1 251 ? 21.688 23.156 14.711 1 70.88 251 ALA B O 1
ATOM 4059 N N . GLY B 1 252 ? 23.016 22.312 13.164 1 62.38 252 GLY B N 1
ATOM 4060 C CA . GLY B 1 252 ? 24.203 23.016 13.641 1 62.38 252 GLY B CA 1
ATOM 4061 C C . GLY B 1 252 ? 24.281 24.453 13.156 1 62.38 252 GLY B C 1
ATOM 4062 O O . GLY B 1 252 ? 25.125 25.219 13.602 1 62.38 252 GLY B O 1
ATOM 4063 N N . GLU B 1 253 ? 23.469 24.844 12.141 1 54.59 253 GLU B N 1
ATOM 4064 C CA . GLU B 1 253 ? 23.547 26.203 11.648 1 54.59 253 GLU B CA 1
ATOM 4065 C C . GLU B 1 253 ? 22.734 27.156 12.523 1 54.59 253 GLU B C 1
ATOM 4067 O O . GLU B 1 253 ? 21.578 26.875 12.836 1 54.59 253 GLU B O 1
ATOM 4072 N N . PRO B 1 254 ? 23.297 28.047 13.289 1 50.47 254 PRO B N 1
ATOM 4073 C CA . PRO B 1 254 ? 22.609 29.047 14.102 1 50.47 254 PRO B CA 1
ATOM 4074 C C . PRO B 1 254 ? 21.453 29.719 13.367 1 50.47 254 PRO B C 1
ATOM 4076 O O . PRO B 1 254 ? 21.484 29.844 12.141 1 50.47 254 PRO B O 1
ATOM 4079 N N . PRO B 1 255 ? 20.266 29.688 13.82 1 47.59 255 PRO B N 1
ATOM 4080 C CA . PRO B 1 255 ? 19.141 30.359 13.172 1 47.59 255 PRO B CA 1
ATOM 4081 C C . PRO B 1 255 ? 19.531 31.703 12.57 1 47.59 255 PRO B C 1
ATOM 4083 O O . PRO B 1 255 ? 20.359 32.406 13.133 1 47.59 255 PRO B O 1
ATOM 4086 N N . SER B 1 256 ? 19.562 31.844 11.312 1 44.47 256 SER B N 1
ATOM 4087 C CA . SER B 1 256 ? 19.828 33.156 10.734 1 44.47 256 SER B CA 1
ATOM 4088 C C . SER B 1 256 ? 19.047 34.25 11.445 1 44.47 256 SER B C 1
ATOM 4090 O O . SER B 1 256 ? 17.844 34.094 11.688 1 44.47 256 SER B O 1
ATOM 4092 N N . PRO B 1 257 ? 19.594 35.156 12.148 1 42.22 257 PRO B N 1
ATOM 4093 C CA . PRO B 1 257 ? 18.891 36.281 12.781 1 42.22 257 PRO B CA 1
ATOM 4094 C C . PRO B 1 257 ? 17.844 36.906 11.867 1 42.22 257 PRO B C 1
ATOM 4096 O O . PRO B 1 257 ? 18.016 36.938 10.648 1 42.22 257 PRO B O 1
ATOM 4099 N N . LEU B 1 258 ? 16.578 36.719 12.055 1 43.84 258 LEU B N 1
ATOM 4100 C CA . LEU B 1 258 ? 15.57 37.469 11.336 1 43.84 258 LEU B CA 1
ATOM 4101 C C . LEU B 1 258 ? 16.062 38.906 11.07 1 43.84 258 LEU B C 1
ATOM 4103 O O . LEU B 1 258 ? 16.625 39.531 11.953 1 43.84 258 LEU B O 1
ATOM 4107 N N . PRO B 1 259 ? 16.406 39.25 9.875 1 40.19 259 PRO B N 1
ATOM 4108 C CA . PRO B 1 259 ? 16.859 40.625 9.664 1 40.19 259 PRO B CA 1
ATOM 4109 C C . PRO B 1 259 ? 15.93 41.656 10.32 1 40.19 259 PRO B C 1
ATOM 4111 O O . PRO B 1 259 ? 14.711 41.562 10.164 1 40.19 259 PRO B O 1
ATOM 4114 N N . TYR B 1 260 ? 16.188 42.125 11.5 1 36.97 260 TYR B N 1
ATOM 4115 C CA . TYR B 1 260 ? 15.531 43.281 12.109 1 36.97 260 TYR B CA 1
ATOM 4116 C C . TYR B 1 260 ? 15.461 44.438 11.133 1 36.97 260 TYR B C 1
ATOM 4118 O O . TYR B 1 260 ? 16.484 44.938 10.656 1 36.97 260 TYR B O 1
ATOM 4126 N N . SER B 1 261 ? 14.453 44.5 10.172 1 38.75 261 SER B N 1
ATOM 4127 C CA . SER B 1 261 ? 14.297 45.688 9.344 1 38.75 261 SER B CA 1
ATOM 4128 C C . SER B 1 261 ? 14.266 46.938 10.195 1 38.75 261 SER B C 1
ATOM 4130 O O . SER B 1 261 ? 13.445 47.062 11.109 1 38.75 261 SER B O 1
ATOM 4132 N N . PRO B 1 262 ? 15.328 47.656 10.32 1 38.44 262 PRO B N 1
ATOM 4133 C CA . PRO B 1 262 ? 15.391 48.938 11.008 1 38.44 262 PRO B CA 1
ATOM 4134 C C . PRO B 1 262 ? 14.234 49.875 10.617 1 38.44 262 PRO B C 1
ATOM 4136 O O . PRO B 1 262 ? 13.891 49.969 9.438 1 38.44 262 PRO B O 1
ATOM 4139 N N . THR B 1 263 ? 13.156 49.938 11.344 1 39.66 263 THR B N 1
ATOM 4140 C CA . THR B 1 263 ? 12.102 50.938 11.188 1 39.66 263 THR B CA 1
ATOM 4141 C C . THR B 1 263 ? 12.688 52.312 10.898 1 39.66 263 THR B C 1
ATOM 4143 O O . THR B 1 263 ? 13.57 52.781 11.625 1 39.66 263 THR B O 1
ATOM 4146 N N . ALA B 1 264 ? 12.742 52.844 9.594 1 49.47 264 ALA B N 1
ATOM 4147 C CA . ALA B 1 264 ? 13.156 54.156 9.109 1 49.47 264 ALA B CA 1
ATOM 4148 C C . ALA B 1 264 ? 12.695 55.281 10.055 1 49.47 264 ALA B C 1
ATOM 4150 O O . ALA B 1 264 ? 11.562 55.25 10.547 1 49.47 264 ALA B O 1
ATOM 4151 N N . PRO B 1 265 ? 13.508 56.062 10.625 1 39.81 265 PRO B N 1
ATOM 4152 C CA . PRO B 1 265 ? 13.172 57.219 11.438 1 39.81 265 PRO B CA 1
ATOM 4153 C C . PRO B 1 265 ? 12.102 58.094 10.805 1 39.81 265 PRO B C 1
ATOM 4155 O O . PRO B 1 265 ? 11.938 58.094 9.586 1 39.81 265 PRO B O 1
ATOM 4158 N N . PRO B 1 266 ? 11 58.406 11.508 1 42.19 266 PRO B N 1
ATOM 4159 C CA . PRO B 1 266 ? 9.969 59.344 11.047 1 42.19 266 PRO B CA 1
ATOM 4160 C C . PRO B 1 266 ? 10.547 60.625 10.477 1 42.19 266 PRO B C 1
ATOM 4162 O O . PRO B 1 266 ? 11.414 61.25 11.094 1 42.19 266 PRO B O 1
ATOM 4165 N N . HIS B 1 267 ? 10.875 60.75 9.133 1 31.5 267 HIS B N 1
ATOM 4166 C CA . HIS B 1 267 ? 11.086 62.125 8.688 1 31.5 267 HIS B CA 1
ATOM 4167 C C . HIS B 1 267 ? 9.859 63 8.953 1 31.5 267 HIS B C 1
ATOM 4169 O O . HIS B 1 267 ? 8.727 62.531 8.82 1 31.5 267 HIS B O 1
#

Solvent-accessible surface area (backbone atoms only — not comparable to full-atom values): 27456 Å² total; per-residue (Å²): 130,63,63,65,61,50,50,49,50,52,46,50,51,50,50,33,52,51,40,51,52,30,41,78,71,66,76,40,81,73,85,73,78,55,70,66,58,53,50,37,50,52,51,44,52,48,51,51,53,44,51,51,50,51,43,52,27,51,43,41,53,66,45,51,30,63,67,59,48,52,52,45,51,53,29,53,76,68,73,40,78,69,79,89,70,79,39,50,38,28,53,31,10,53,50,28,36,52,40,8,56,72,64,28,64,85,37,73,47,11,38,48,27,36,53,50,11,53,48,30,32,52,44,18,53,45,48,49,51,33,38,53,45,37,40,66,44,30,38,47,57,54,47,46,44,53,70,43,58,48,46,51,50,52,50,45,48,50,51,37,50,51,31,48,35,48,33,39,42,28,53,53,48,37,72,67,38,81,49,72,71,49,35,54,51,25,51,53,48,34,53,51,31,47,52,50,33,52,52,39,46,52,55,42,48,53,54,39,59,45,52,65,61,48,41,59,54,51,38,53,22,51,51,49,34,52,51,38,51,37,50,33,26,44,53,39,28,52,50,36,51,52,49,53,53,53,56,56,56,54,72,72,47,72,79,75,74,72,80,75,75,74,75,73,74,86,125,129,61,63,65,59,52,50,50,52,52,46,49,52,49,48,33,53,50,39,51,52,30,41,77,70,65,75,41,80,73,85,74,77,55,70,67,58,52,51,37,49,51,51,46,52,48,51,51,54,42,50,52,49,51,42,52,27,51,43,39,52,66,44,52,30,64,68,57,48,52,50,44,50,53,29,53,74,68,71,42,79,68,80,87,71,79,41,50,38,28,52,33,10,53,51,27,36,51,39,7,57,73,65,27,66,86,37,73,47,11,38,48,28,36,54,51,11,52,48,30,32,52,44,19,53,43,47,50,51,33,37,52,45,36,41,65,45,30,38,47,58,55,47,47,41,54,69,43,57,48,46,50,49,53,51,43,49,51,49,37,51,51,32,47,36,48,31,39,41,29,53,53,48,37,72,68,36,82,50,73,70,49,33,53,52,26,49,54,48,33,54,52,33,46,52,53,32,52,52,39,47,51,55,41,48,54,54,41,59,46,51,64,61,47,41,60,55,50,38,52,22,50,51,46,34,50,50,38,52,36,51,34,26,44,52,40,28,51,50,36,51,53,47,53,54,53,55,53,56,54,72,71,48,72,75,74,74,74,79,76,74,76,78,75,74,87,125

Sequence (534 aa):
MDLKKLAGTAGQYLTRAVQYTEEKLGNAEKTEFDSHYETLVAQSDNAKLWTEKLVAGVQAVVIPNPGNRVEDMLFEKLEKRRPNRLSNLEHLGLDMVQAGTEFGTGTAYGSALLKVGGAEQRLGLAERDFVGCSISDFMEPLQKFLDSDMKTIARERRILDNRRLDLDAAKSRLRKARSLDAQQAAEAELRRCQAEFDRQTEITKLLLEGVRSTQASHLKHLQAYVAAQAAYHHTAHTIMADLTRDLHSMAGEPPSPLPYSPTAPPHMDLKKLAGTAGQYLTRAVQYTEEKLGNAEKTEFDSHYETLVAQSDNAKLWTEKLVAGVQAVVIPNPGNRVEDMLFEKLEKRRPNRLSNLEHLGLDMVQAGTEFGTGTAYGSALLKVGGAEQRLGLAERDFVGCSISDFMEPLQKFLDSDMKTIARERRILDNRRLDLDAAKSRLRKARSLDAQQAAEAELRRCQAEFDRQTEITKLLLEGVRSTQASHLKHLQAYVAAQAAYHHTAHTIMADLTRDLHSMAGEPPSPLPYSPTAPPH

Secondary structure (DSSP, 8-state):
--HHHHHHHHHHHHHHHHHHHHHHTT-S--PPPPHHHHHHHHHHHHHHHHHHHHHHHHHHHH---HHHHHHHHHHHHTTPPPP-PPPHHHHHHHHHHHHHHHH-TTSHHHHHHHHHHHHHHHHHHHHHHHHHHHIIIIIHHHHHHHHTHHHHHHHHHHHHHHHHHHHHHHHHHHHH--SHHHHHHHHHHHHHHHHHHHHHHHHHHHHHHHHHHHHHHHHHHHHHHHHHHHHHHHHHHHHHHHHHHHHHHHHTS--------------/--HHHHHHHHHHHHHHHHHHHHHHHT-S--PPPPHHHHHHHHHHHHHHHHHHHHHHHHHHHH---HHHHHHHHHHHHTTPPPP-PPPHHHHHHHHHHHHHHHH-TTSHHHHHHHHHHHHHHHHHHHHHHHHHHHIIIIIHHHHHHIIIIIHHHHHHHHHHHHHHHHHHHHHHHHHH--SHHHHHHHHHHHHHHHHHHHHHHHHHHHHHHHHHHHHHHHHHHHHHHHHHHHHHHHHHHHHHHHHHHHHHHHHTS--------------

pLDDT: mean 89.16, std 14.75, range [30.08, 98.81]

Nearest PDB structures (foldseek):
  9g2r-assembly1_E  TM=9.414E-01  e=2.053E-19  Homo sapiens
  9g2r-assembly1_A  TM=9.504E-01  e=5.801E-17  Homo sapiens
  9g2r-assembly1_F  TM=8.855E-01  e=1.661E-16  Homo sapiens
  1x03-assembly1_A-2  TM=9.503E-01  e=2.322E-09  Homo sapiens
  2d4c-assembly1_B  TM=7.272E-01  e=9.230E-08  Homo sapiens

Organism: Hyalella azteca (NCBI:txid294128)

InterPro domains:
  IPR004148 BAR domain [PF03114] (14-247)
  IPR004148 BAR domain [PS51021] (22-256)
  IPR004148 BAR domain [SM00721] (2-249)
  IPR027267 AH/BAR domain superfamily [G3DSA:1.20.1270.60] (21-255)
  IPR027267 AH/BAR domain superfamily [SSF103657] (16-248)

Radius of gyration: 38.18 Å; Cα contacts (8 Å, |Δi|>4): 507; chains: 2; bounding box: 64×125×78 Å